Protein AF-0000000069705269 (afdb_homodimer)

Sequence (690 aa):
MTEKRKLTLKDIAKELNISVSTASRALKSHPDISEETIRMVKEFAEKHNYVPNALAVNFRKNKTYNIGLIVPELVHHFFSTVISGAINAAKKRRYNVLVSQSNDILEDEITACRTMLASSVDGLLISISNETLEGEHIKTLIEEGKPVIQFDKISDLIDTPKVIVDDFEGAYKAVSHLIDQGYKKIAHIRGRLEVKNANERARGYKKALEDRGLEFDPEWVKVCSLINEQEGYDFAKELLEGKNPPDAIFCITDLVALGVLKFLKEKAVPIPEEMGVLGFSNWKLAEIVHPGLSSVDQHGYFMGETAANMLISILENEKELVNETLEIKTDLIIRDSTLKNPSICMTEKRKLTLKDIAKELNISVSTASRALKSHPDISEETIRMVKEFAEKHNYVPNALAVNFRKNKTYNIGLIVPELVHHFFSTVISGAINAAKKRRYNVLVSQSNDILEDEITACRTMLASSVDGLLISISNETLEGEHIKTLIEEGKPVIQFDKISDLIDTPKVIVDDFEGAYKAVSHLIDQGYKKIAHIRGRLEVKNANERARGYKKALEDRGLEFDPEWVKVCSLINEQEGYDFAKELLEGKNPPDAIFCITDLVALGVLKFLKEKAVPIPEEMGVLGFSNWKLAEIVHPGLSSVDQHGYFMGETAANMLISILENEKELVNETLEIKTDLIIRDSTLKNPSIC

Organism: NCBI:txid1187080

InterPro domains:
  IPR000843 LacI-type HTH domain [PF00356] (8-53)
  IPR000843 LacI-type HTH domain [PS50932] (7-61)
  IPR000843 LacI-type HTH domain [SM00354] (6-76)
  IPR000843 LacI-type HTH domain [cd01392] (10-61)
  IPR001761 Periplasmic binding protein/LacI sugar binding domain [PF00532] (66-334)
  IPR010982 Lambda repressor-like, DNA-binding domain superfamily [G3DSA:1.10.260.40] (1-63)
  IPR010982 Lambda repressor-like, DNA-binding domain superfamily [SSF47413] (6-64)
  IPR028082 Periplasmic binding protein-like I [SSF53822] (67-340)

pLDDT: mean 89.46, std 13.82, range [25.3, 98.88]

Solvent-accessible surface area (backbone atoms only — not comparable to full-atom values): 35063 Å² total; per-residue (Å²): 131,80,80,76,73,79,81,41,65,63,51,50,8,60,74,70,72,47,51,52,68,55,43,55,38,19,68,65,60,37,84,86,47,54,68,67,54,23,50,52,48,43,52,49,26,56,76,65,65,40,61,71,49,45,81,66,62,41,61,83,52,81,62,60,47,29,32,30,36,38,31,36,46,69,80,35,72,56,46,28,34,17,50,50,19,23,47,54,43,27,47,76,70,68,29,43,57,41,35,35,55,21,70,41,32,44,71,41,37,45,51,45,48,52,49,38,58,64,34,46,38,52,28,37,39,34,28,56,31,76,63,53,58,71,47,64,64,57,52,50,41,44,73,71,68,25,55,55,37,32,27,73,42,70,47,90,70,45,93,42,23,32,41,34,60,40,35,31,59,42,26,21,53,52,44,39,48,43,42,70,40,65,43,67,38,68,22,35,40,36,45,44,87,83,36,67,61,39,44,32,26,50,49,14,38,51,46,34,32,55,75,68,72,39,75,83,54,77,85,41,54,42,71,37,85,80,73,34,35,65,58,20,24,52,48,44,50,53,41,62,70,42,95,75,46,53,31,24,38,42,26,63,27,39,54,21,31,48,14,31,50,52,45,34,55,75,68,65,54,52,65,20,80,59,32,27,41,31,25,23,53,52,47,74,62,31,70,52,34,86,60,23,40,14,18,29,32,59,49,36,34,56,49,19,24,51,49,36,47,54,52,49,31,39,75,67,67,72,38,75,90,55,75,44,74,47,69,41,74,51,44,80,44,85,36,45,14,46,49,53,40,66,82,74,106,131,79,81,76,72,78,80,41,65,61,51,49,8,59,75,69,71,47,51,53,68,54,44,54,36,19,66,66,60,36,84,87,44,55,66,66,54,23,50,53,47,42,51,51,25,56,76,66,65,40,60,71,51,47,78,68,64,35,62,75,60,78,55,61,47,28,32,30,35,36,33,37,47,69,79,35,72,57,46,29,34,19,50,49,19,23,44,53,44,27,46,77,70,67,29,44,57,41,35,34,55,21,71,41,31,46,70,40,37,47,50,44,49,52,49,38,58,64,36,47,38,54,28,38,40,34,29,56,29,77,64,52,56,72,47,64,66,57,49,50,42,44,72,73,67,24,55,54,37,33,29,72,42,71,48,89,70,47,93,43,23,32,41,34,61,39,35,31,59,43,26,23,51,52,45,39,48,44,44,71,38,65,44,66,38,68,22,35,40,36,45,43,87,85,36,66,62,38,44,32,26,50,49,14,39,51,48,34,31,55,76,68,71,40,74,83,54,76,84,40,54,42,73,36,85,81,71,34,35,66,56,19,25,53,48,43,50,52,41,62,70,42,97,73,47,53,31,24,39,42,26,62,26,39,52,21,32,48,15,30,50,52,47,34,55,75,68,66,53,51,65,19,79,60,32,26,42,31,26,24,53,52,47,74,61,30,71,52,32,88,59,22,39,13,20,29,32,59,49,35,33,57,50,18,24,50,50,37,46,55,52,49,31,39,75,66,66,73,38,74,87,54,75,46,75,47,70,41,74,54,44,80,44,84,35,45,15,46,48,53,42,66,82,74,105

Secondary structure (DSSP, 8-state):
--------HHHHHHHHTS-HHHHHHHHTT-TTS-HHHHHHHHHHHHHTT----HHHH-TTSS---EEEEEES-SS-HHHHHHHHHHHHHHHHTT-EEEEEE-TT-HHHHHHHHHHHHHTT-SEEEE---TT-SS-HHHHHHHHTT--EEEESS--TTS-S-EEEE-HHHHHHHHHHHHHHTT--SEEEEE--TT-HHHHHHHHHHHHHHHHTT----GGGEEE-SS-SHHHHHHHHHHHHTSSS--SEEEESSHHHHHHHHHHHHHTT--TTTT-EEE-SS--HHHHHSSSPPBEEE--HHHHHHHHHHHHHHHHTTSS-----EEEEPPEEE--GGG-SSGGG-/--------HHHHHHHHT--HHHHHHHHTT-TTS-HHHHHHHHHHHHHTT----HHHH-TTTS---EEEEEES-SS-HHHHHHHHHHHHHHHHTT-EEEEEE-TT-HHHHHHHHHHHHHTT-SEEEE---TT-SS-HHHHHHHHTT--EEEESS--TTS-S-EEEE-HHHHHHHHHHHHHHTT--SEEEEE--TT-HHHHHHHHHHHHHHHHTT----GGGEEE-SS-SHHHHHHHHHHHHTSSS--SEEEESSHHHHHHHHHHHHHTT--TTTT-EEE-SS--HHHHHSSS--BEEE--HHHHHHHHHHHHHHHHTTSS-----EEEEPPEEE--GGG-SSGGG-

Radius of gyration: 29.78 Å; Cα contacts (8 Å, |Δi|>4): 1418; chains: 2; bounding box: 70×86×64 Å

Nearest PDB structures (foldseek):
  2jcg-assembly1_A-2  TM=7.686E-01  e=6.867E-26  Priestia megaterium
  2nzu-assembly1_G-2  TM=9.357E-01  e=3.233E-22  Priestia megaterium
  3kjx-assembly2_C  TM=7.328E-01  e=6.789E-21  Ruegeria pomeroyi
  1drk-assembly1_A  TM=8.979E-01  e=3.412E-16  Escherichia coli
  1urp-assembly1_A  TM=7.727E-01  e=6.712E-16  Escherichia coli K-12

Foldseek 3Di:
DPPPPQQDLCNLCVVVVHDSVLLVCLCVVPVVHDPVSSCVSVVVCVVSVNDVCCCVVVLCHPAPLEEEEEEQDCPDQLVVLLVQLQQVLSVVVPHHYDYDHQVLPPVSVLVSLVVCVVVVGQAYEYQHHLPDEQPVSVVVCVVVVHAYEYEDFDYPNDQAAYEYAQLLVLLLVQLLLLVLLPWQFEAEAFEDPSTDSRVSSVNSNVVNCVVVVGDDDPLSYHYDDVLALCQLLVSLVVQCPDPDHGQEYEYHAVRSLNSNVVNCVVVVPDAPQRYAYAGECDGPVLCVDVQRHKYKHRSSSVSSNVRNVVSVCCSVVVDPRDSHYHYHYIDTGDTRRRNNDVVSD/DPPPPQQDLVNLCVVVVHDSVLLVCLCVVPVVHDPVSSCSSVVVCVVSVNDPCCVLVCLVPPAPLEEEEEEQDCPDQLVVLLVQLQQVLSVVVPHHYDYDHQVLPPVSVLVSLVVCVVVVGQAYEYQHHLPDEQPVSVVVCVVVVHAYEYEDFDYPNDQAAYEYAQLLVLLLVQLLLLVLLPWAFEAEAFEDPSTDSRVSSVNSNVVNCVVVVGDDDPLSYHYDDVLALCQLLVSLVVQCPDPDHGQEYEYHAVRSLNSNVVNCVVVVPDAPQRYAYAGECDGPVLCVDVQRHKYKHRSSSVSSNVRNVVSVCCSVVVDPGDSHYHYHYIDTDDTRRRNNDVVSD

Structure (mmCIF, N/CA/C/O backbone):
data_AF-0000000069705269-model_v1
#
loop_
_entity.id
_entity.type
_entity.pdbx_description
1 polymer 'LacI family transcriptional regulator'
#
loop_
_atom_site.group_PDB
_atom_site.id
_atom_site.type_symbol
_atom_site.label_atom_id
_atom_site.label_alt_id
_atom_site.label_comp_id
_atom_site.label_asym_id
_atom_site.label_entity_id
_atom_site.label_seq_id
_atom_site.pdbx_PDB_ins_code
_atom_site.Cartn_x
_atom_site.Cartn_y
_atom_site.Cartn_z
_atom_site.occupancy
_atom_site.B_iso_or_equiv
_atom_site.auth_seq_id
_atom_site.auth_comp_id
_atom_site.auth_asym_id
_atom_site.auth_atom_id
_atom_site.pdbx_PDB_model_num
ATOM 1 N N . MET A 1 1 ? -8.43 47.688 31.203 1 25.3 1 MET A N 1
ATOM 2 C CA . MET A 1 1 ? -8.711 47.938 29.797 1 25.3 1 MET A CA 1
ATOM 3 C C . MET A 1 1 ? -9.156 46.656 29.078 1 25.3 1 MET A C 1
ATOM 5 O O . MET A 1 1 ? -8.43 45.656 29.078 1 25.3 1 MET A O 1
ATOM 9 N N . THR A 1 2 ? -10.43 46.344 29.031 1 32.41 2 THR A N 1
ATOM 10 C CA . THR A 1 2 ? -11.141 45.156 28.547 1 32.41 2 THR A CA 1
ATOM 11 C C . THR A 1 2 ? -10.711 44.812 27.125 1 32.41 2 THR A C 1
ATOM 13 O O . THR A 1 2 ? -10.727 45.688 26.234 1 32.41 2 THR A O 1
ATOM 16 N N . GLU A 1 3 ? -9.773 44 26.922 1 37.41 3 GLU A N 1
ATOM 17 C CA . GLU A 1 3 ? -9.266 43.594 25.625 1 37.41 3 GLU A CA 1
ATOM 18 C C . GLU A 1 3 ? -10.391 43.5 24.594 1 37.41 3 GLU A C 1
ATOM 20 O O . GLU A 1 3 ? -11.375 42.781 24.797 1 37.41 3 GLU A O 1
ATOM 25 N N . LYS A 1 4 ? -10.719 44.5 23.828 1 46.34 4 LYS A N 1
ATOM 26 C CA . LYS A 1 4 ? -11.711 44.688 22.766 1 46.34 4 LYS A CA 1
ATOM 27 C C . LYS A 1 4 ? -11.703 43.531 21.781 1 46.34 4 LYS A C 1
ATOM 29 O O . LYS A 1 4 ? -10.711 43.281 21.094 1 46.34 4 LYS A O 1
ATOM 34 N N . ARG A 1 5 ? -12.32 42.469 22.016 1 51.66 5 ARG A N 1
ATOM 35 C CA . ARG A 1 5 ? -12.516 41.312 21.141 1 51.66 5 ARG A CA 1
ATOM 36 C C . ARG A 1 5 ? -12.867 41.719 19.719 1 51.66 5 ARG A C 1
ATOM 38 O O . ARG A 1 5 ? -13.727 42.594 19.531 1 51.66 5 ARG A O 1
ATOM 45 N N . LYS A 1 6 ? -11.984 41.531 18.75 1 57.53 6 LYS A N 1
ATOM 46 C CA . LYS A 1 6 ? -12.234 41.875 17.344 1 57.53 6 LYS A CA 1
ATOM 47 C C . LYS A 1 6 ? -13.578 41.312 16.875 1 57.53 6 LYS A C 1
ATOM 49 O O . LYS A 1 6 ? -13.922 40.188 17.188 1 57.53 6 LYS A O 1
ATOM 54 N N . LEU A 1 7 ? -14.414 42.156 16.328 1 69.56 7 LEU A N 1
ATOM 55 C CA . LEU A 1 7 ? -15.727 41.844 15.781 1 69.56 7 LEU A CA 1
ATOM 56 C C . LEU A 1 7 ? -15.641 40.75 14.719 1 69.56 7 LEU A C 1
ATOM 58 O O . LEU A 1 7 ? -14.789 40.812 13.82 1 69.56 7 LEU A O 1
ATOM 62 N N . THR A 1 8 ? -16.219 39.531 14.922 1 72.06 8 THR A N 1
ATOM 63 C CA . THR A 1 8 ? -16.234 38.406 13.984 1 72.06 8 THR A CA 1
ATOM 64 C C . THR A 1 8 ? -17.531 38.375 13.195 1 72.06 8 THR A C 1
ATOM 66 O O . THR A 1 8 ? -18.484 39.094 13.508 1 72.06 8 THR A O 1
ATOM 69 N N . LEU A 1 9 ? -17.375 37.469 12.188 1 75.81 9 LEU A N 1
ATOM 70 C CA . LEU A 1 9 ? -18.594 37.281 11.406 1 75.81 9 LEU A CA 1
ATOM 71 C C . LEU A 1 9 ? -19.719 36.75 12.289 1 75.81 9 LEU A C 1
ATOM 73 O O . LEU A 1 9 ? -20.875 37.125 12.109 1 75.81 9 LEU A O 1
ATOM 77 N N . LYS A 1 10 ? -19.328 35.938 13.219 1 79.62 10 LYS A N 1
ATOM 78 C CA . LYS A 1 10 ? -20.312 35.406 14.164 1 79.62 10 LYS A CA 1
ATOM 79 C C . LYS A 1 10 ? -20.891 36.531 15.039 1 79.62 10 LYS A C 1
ATOM 81 O O . LYS A 1 10 ? -22.078 36.531 15.336 1 79.62 10 LYS A O 1
ATOM 86 N N . ASP A 1 11 ? -20.062 37.469 15.375 1 80.25 11 ASP A N 1
ATOM 87 C CA . ASP A 1 11 ? -20.5 38.594 16.188 1 80.25 11 ASP A CA 1
ATOM 88 C C . ASP A 1 11 ? -21.5 39.469 15.406 1 80.25 11 ASP A C 1
ATOM 90 O O . ASP A 1 11 ? -22.5 39.906 15.961 1 80.25 11 ASP A O 1
ATOM 94 N N . ILE A 1 12 ? -21.172 39.625 14.156 1 82.12 12 ILE A N 1
ATOM 95 C CA . ILE A 1 12 ? -22.016 40.406 13.266 1 82.12 12 ILE A CA 1
ATOM 96 C C . ILE A 1 12 ? -23.375 39.75 13.109 1 82.12 12 ILE A C 1
ATOM 98 O O . ILE A 1 12 ? -24.406 40.406 13.227 1 82.12 12 ILE A O 1
ATOM 102 N N . ALA A 1 13 ? -23.312 38.469 12.914 1 83.5 13 ALA A N 1
ATOM 103 C CA . ALA A 1 13 ? -24.531 37.719 12.742 1 83.5 13 ALA A CA 1
ATOM 104 C C . ALA A 1 13 ? -25.406 37.781 13.984 1 83.5 13 ALA A C 1
ATOM 106 O O . ALA A 1 13 ? -26.625 38 13.891 1 83.5 13 ALA A O 1
ATOM 107 N N . LYS A 1 14 ? -24.797 37.625 14.992 1 86.06 14 LYS A N 1
ATOM 108 C CA . LYS A 1 14 ? -25.516 37.688 16.266 1 86.06 14 LYS A CA 1
ATOM 109 C C . LYS A 1 14 ? -26.125 39.062 16.5 1 86.06 14 LYS A C 1
ATOM 111 O O . LYS A 1 14 ? -27.281 39.156 16.906 1 86.06 14 LYS A O 1
ATOM 116 N N . GLU A 1 15 ? -25.375 40.094 16.25 1 84 15 GLU A N 1
ATOM 117 C CA . GLU A 1 15 ? -25.797 41.469 16.531 1 84 15 GLU A CA 1
ATOM 118 C C . GLU A 1 15 ? -26.938 41.875 15.609 1 84 15 GLU A C 1
ATOM 120 O O . GLU A 1 15 ? -27.844 42.625 16.016 1 84 15 GLU A O 1
ATOM 125 N N . LEU A 1 16 ? -26.922 41.344 14.398 1 86.12 16 LEU A N 1
ATOM 126 C CA . LEU A 1 16 ? -27.922 41.75 13.406 1 86.12 16 LEU A CA 1
ATOM 127 C C . LEU A 1 16 ? -29.047 40.719 13.336 1 86.12 16 LEU A C 1
ATOM 129 O O . LEU A 1 16 ? -29.984 40.875 12.555 1 86.12 16 LEU A O 1
ATOM 133 N N . ASN A 1 17 ? -28.938 39.625 14.164 1 86.88 17 ASN A N 1
ATOM 134 C CA . ASN A 1 17 ? -29.953 38.562 14.242 1 86.88 17 ASN A CA 1
ATOM 135 C C . ASN A 1 17 ? -30.172 37.906 12.891 1 86.88 17 ASN A C 1
ATOM 137 O O . ASN A 1 17 ? -31.312 37.781 12.438 1 86.88 17 ASN A O 1
ATOM 141 N N . ILE A 1 18 ? -29.141 37.656 12.258 1 85.56 18 ILE A N 1
ATOM 142 C CA . ILE A 1 18 ? -29.141 36.875 11.023 1 85.56 18 ILE A CA 1
ATOM 143 C C . ILE A 1 18 ? -28.172 35.688 11.156 1 85.56 18 ILE A C 1
ATOM 145 O O . ILE A 1 18 ? -27.375 35.656 12.102 1 85.56 18 ILE A O 1
ATOM 149 N N . SER A 1 19 ? -28.312 34.719 10.289 1 80.75 19 SER A N 1
ATOM 150 C CA . SER A 1 19 ? -27.391 33.594 10.328 1 80.75 19 SER A CA 1
ATOM 151 C C . SER A 1 19 ? -25.984 34.031 9.906 1 80.75 19 SER A C 1
ATOM 153 O O . SER A 1 19 ? -25.828 35 9.188 1 80.75 19 SER A O 1
ATOM 155 N N . VAL A 1 20 ? -25 33.219 10.273 1 80.5 20 VAL A N 1
ATOM 156 C CA . VAL A 1 20 ? -23.609 33.5 9.906 1 80.5 20 VAL A CA 1
ATOM 157 C C . VAL A 1 20 ? -23.453 33.406 8.391 1 80.5 20 VAL A C 1
ATOM 159 O O . VAL A 1 20 ? -22.766 34.219 7.777 1 80.5 20 VAL A O 1
ATOM 162 N N . SER A 1 21 ? -24.188 32.469 7.801 1 79.69 21 SER A N 1
ATOM 163 C CA . SER A 1 21 ? -24.172 32.312 6.348 1 79.69 21 SER A CA 1
ATOM 164 C C . SER A 1 21 ? -24.75 33.562 5.664 1 79.69 21 SER A C 1
ATOM 166 O O . SER A 1 21 ? -24.203 34.031 4.672 1 79.69 21 SER A O 1
ATOM 168 N N . THR A 1 22 ? -25.75 34.031 6.168 1 82.69 22 THR A N 1
ATOM 169 C CA . THR A 1 22 ? -26.406 35.219 5.602 1 82.69 22 THR A CA 1
ATOM 170 C C . THR A 1 22 ? -25.531 36.438 5.746 1 82.69 22 THR A C 1
ATOM 172 O O . THR A 1 22 ? -25.406 37.25 4.816 1 82.69 22 THR A O 1
ATOM 175 N N . ALA A 1 23 ? -24.875 36.625 6.895 1 81.81 23 ALA A N 1
ATOM 176 C CA . ALA A 1 23 ? -23.953 37.719 7.129 1 81.81 23 ALA A CA 1
ATOM 177 C C . ALA A 1 23 ? -22.797 37.688 6.148 1 81.81 23 ALA A C 1
ATOM 179 O O . ALA A 1 23 ? -22.422 38.719 5.582 1 81.81 23 ALA A O 1
ATOM 180 N N . SER A 1 24 ? -22.328 36.531 5.965 1 78.5 24 SER A N 1
ATOM 181 C CA . SER A 1 24 ? -21.203 36.344 5.055 1 78.5 24 SER A CA 1
ATOM 182 C C . SER A 1 24 ? -21.594 36.688 3.619 1 78.5 24 SER A C 1
ATOM 184 O O . SER A 1 24 ? -20.875 37.438 2.932 1 78.5 24 SER A O 1
ATOM 186 N N . ARG A 1 25 ? -22.672 36.188 3.27 1 80.56 25 ARG A N 1
ATOM 187 C CA . ARG A 1 25 ? -23.188 36.406 1.921 1 80.56 25 ARG A CA 1
ATOM 188 C C . ARG A 1 25 ? -23.547 37.875 1.714 1 80.56 25 ARG A C 1
ATOM 190 O O . ARG A 1 25 ? -23.344 38.438 0.625 1 80.56 25 ARG A O 1
ATOM 197 N N . ALA A 1 26 ? -23.984 38.469 2.676 1 82.94 26 ALA A N 1
ATOM 198 C CA . ALA A 1 26 ? -24.375 39.875 2.609 1 82.94 26 ALA A CA 1
ATOM 199 C C . ALA A 1 26 ? -23.141 40.781 2.439 1 82.94 26 ALA A C 1
ATOM 201 O O . ALA A 1 26 ? -23.172 41.719 1.65 1 82.94 26 ALA A O 1
ATOM 202 N N . LEU A 1 27 ? -22.094 40.406 3.094 1 79 27 LEU A N 1
ATOM 203 C CA . LEU A 1 27 ? -20.875 41.188 2.992 1 79 27 LEU A CA 1
ATOM 204 C C . LEU A 1 27 ? -20.297 41.125 1.579 1 79 27 LEU A C 1
ATOM 206 O O . LEU A 1 27 ? -19.656 42.062 1.121 1 79 27 LEU A O 1
ATOM 210 N N . LYS A 1 28 ? -20.688 39.969 0.88 1 75 28 LYS A N 1
ATOM 211 C CA . LYS A 1 28 ? -20.219 39.75 -0.485 1 75 28 LYS A CA 1
ATOM 212 C C . LYS A 1 28 ? -21.25 40.219 -1.506 1 75 28 LYS A C 1
ATOM 214 O O . LYS A 1 28 ? -21.125 39.938 -2.699 1 75 28 LYS A O 1
ATOM 219 N N . SER A 1 29 ? -22.188 40.719 -1.049 1 80.12 29 SER A N 1
ATOM 220 C CA . SER A 1 29 ? -23.266 41.25 -1.872 1 80.12 29 SER A CA 1
ATOM 221 C C . SER A 1 29 ? -23.891 40.156 -2.723 1 80.12 29 SER A C 1
ATOM 223 O O . SER A 1 29 ? -24.125 40.344 -3.92 1 80.12 29 SER A O 1
ATOM 225 N N . HIS A 1 30 ? -24.062 39 -2.197 1 80.62 30 HIS A N 1
ATOM 226 C CA . HIS A 1 30 ? -24.656 37.844 -2.904 1 80.62 30 HIS A CA 1
ATOM 227 C C . HIS A 1 30 ? -26.062 38.188 -3.391 1 80.62 30 HIS A C 1
ATOM 229 O O . HIS A 1 30 ? -26.859 38.75 -2.645 1 80.62 30 HIS A O 1
ATOM 235 N N . PRO A 1 31 ? -26.297 37.75 -4.504 1 80.75 31 PRO A N 1
ATOM 236 C CA . PRO A 1 31 ? -27.562 38.156 -5.125 1 80.75 31 PRO A CA 1
ATOM 237 C C . PRO A 1 31 ? -28.781 37.594 -4.402 1 80.75 31 PRO A C 1
ATOM 239 O O . PRO A 1 31 ? -29.875 38.156 -4.5 1 80.75 31 PRO A O 1
ATOM 242 N N . ASP A 1 32 ? -28.594 36.688 -3.699 1 81.12 32 ASP A N 1
ATOM 243 C CA . ASP A 1 32 ? -29.734 36.031 -3.059 1 81.12 32 ASP A CA 1
ATOM 244 C C . ASP A 1 32 ? -30.094 36.719 -1.751 1 81.12 32 ASP A C 1
ATOM 246 O O . ASP A 1 32 ? -31.078 36.375 -1.105 1 81.12 32 ASP A O 1
ATOM 250 N N . ILE A 1 33 ? -29.344 37.562 -1.443 1 82.06 33 ILE A N 1
ATOM 251 C CA . ILE A 1 33 ? -29.594 38.281 -0.205 1 82.06 33 ILE A CA 1
ATOM 252 C C . ILE A 1 33 ? -30.266 39.625 -0.518 1 82.06 33 ILE A C 1
ATOM 254 O O . ILE A 1 33 ? -29.891 40.312 -1.478 1 82.06 33 ILE A O 1
ATOM 258 N N . SER A 1 34 ? -31.297 39.969 0.229 1 85.38 34 SER A N 1
ATOM 259 C CA . SER A 1 34 ? -32.031 41.188 -0.013 1 85.38 34 SER A CA 1
ATOM 260 C C . SER A 1 34 ? -31.125 42.438 0.083 1 85.38 34 SER A C 1
ATOM 262 O O . SER A 1 34 ? -30.172 42.438 0.857 1 85.38 34 SER A O 1
ATOM 264 N N . GLU A 1 35 ? -31.422 43.344 -0.649 1 82.75 35 GLU A N 1
ATOM 265 C CA . GLU A 1 35 ? -30.656 44.562 -0.656 1 82.75 35 GLU A CA 1
ATOM 266 C C . GLU A 1 35 ? -30.641 45.219 0.727 1 82.75 35 GLU A C 1
ATOM 268 O O . GLU A 1 35 ? -29.625 45.781 1.133 1 82.75 35 GLU A O 1
ATOM 273 N N . GLU A 1 36 ? -31.672 45.094 1.367 1 85.5 36 GLU A N 1
ATOM 274 C CA . GLU A 1 36 ? -31.797 45.656 2.711 1 85.5 36 GLU A CA 1
ATOM 275 C C . GLU A 1 36 ? -30.828 45 3.676 1 85.5 36 GLU A C 1
ATOM 277 O O . GLU A 1 36 ? -30.156 45.656 4.461 1 85.5 36 GLU A O 1
ATOM 282 N N . THR A 1 37 ? -30.703 43.719 3.541 1 86.44 37 THR A N 1
ATOM 283 C CA . THR A 1 37 ? -29.812 42.969 4.41 1 86.44 37 THR A CA 1
ATOM 284 C C . THR A 1 37 ? -28.359 43.25 4.086 1 86.44 37 THR A C 1
ATOM 286 O O . THR A 1 37 ? -27.531 43.406 4.988 1 86.44 37 THR A O 1
ATOM 289 N N . ILE A 1 38 ? -28.047 43.312 2.891 1 88.88 38 ILE A N 1
ATOM 290 C CA . ILE A 1 38 ? -26.703 43.656 2.443 1 88.88 38 ILE A CA 1
ATOM 291 C C . ILE A 1 38 ? -26.297 45 3.02 1 88.88 38 ILE A C 1
ATOM 293 O O . ILE A 1 38 ? -25.219 45.156 3.584 1 88.88 38 ILE A O 1
ATOM 297 N N . ARG A 1 39 ? -27.172 45.969 2.828 1 84.81 39 ARG A N 1
ATOM 298 C CA . ARG A 1 39 ? -26.922 47.312 3.326 1 84.81 39 ARG A CA 1
ATOM 299 C C . ARG A 1 39 ? -26.719 47.312 4.836 1 84.81 39 ARG A C 1
ATOM 301 O O . ARG A 1 39 ? -25.781 47.906 5.344 1 84.81 39 ARG A O 1
ATOM 308 N N . MET A 1 40 ? -27.547 46.594 5.555 1 86.44 40 MET A N 1
ATOM 309 C CA . MET A 1 40 ? -27.516 46.531 7.012 1 86.44 40 MET A CA 1
ATOM 310 C C . MET A 1 40 ? -26.188 45.938 7.5 1 86.44 40 MET A C 1
ATOM 312 O O . MET A 1 40 ? -25.578 46.469 8.438 1 86.44 40 MET A O 1
ATOM 316 N N . VAL A 1 41 ? -25.812 44.875 6.855 1 87.44 41 VAL A N 1
ATOM 317 C CA . VAL A 1 41 ? -24.594 44.188 7.273 1 87.44 41 VAL A CA 1
ATOM 318 C C . VAL A 1 41 ? -23.375 45.031 6.949 1 87.44 41 VAL A C 1
ATOM 320 O O . VAL A 1 41 ? -22.469 45.188 7.773 1 87.44 41 VAL A O 1
ATOM 323 N N . LYS A 1 42 ? -23.281 45.562 5.801 1 81.81 42 LYS A N 1
ATOM 324 C CA . LYS A 1 42 ? -22.141 46.375 5.383 1 81.81 42 LYS A CA 1
ATOM 325 C C . LYS A 1 42 ? -22.031 47.625 6.242 1 81.81 42 LYS A C 1
ATOM 327 O O . LYS A 1 42 ? -20.938 48.031 6.621 1 81.81 42 LYS A O 1
ATOM 332 N N . GLU A 1 43 ? -23.156 48.344 6.469 1 81.81 43 GLU A N 1
ATOM 333 C CA . GLU A 1 43 ? -23.172 49.531 7.324 1 81.81 43 GLU A CA 1
ATOM 334 C C . GLU A 1 43 ? -22.672 49.188 8.727 1 81.81 43 GLU A C 1
ATOM 336 O O . GLU A 1 43 ? -21.906 49.969 9.305 1 81.81 43 GLU A O 1
ATOM 341 N N . PHE A 1 44 ? -23.141 48.031 9.258 1 82.25 44 PHE A N 1
ATOM 342 C CA . PHE A 1 44 ? -22.672 47.594 10.57 1 82.25 44 PHE A CA 1
ATOM 343 C C . PHE A 1 44 ? -21.172 47.344 10.562 1 82.25 44 PHE A C 1
ATOM 345 O O . PHE A 1 44 ? -20.469 47.75 11.484 1 82.25 44 PHE A O 1
ATOM 352 N N . ALA A 1 45 ? -20.781 46.688 9.562 1 78.62 45 ALA A N 1
ATOM 353 C CA . ALA A 1 45 ? -19.359 46.406 9.406 1 78.62 45 ALA A CA 1
ATOM 354 C C . ALA A 1 45 ? -18.531 47.688 9.336 1 78.62 45 ALA A C 1
ATOM 356 O O . ALA A 1 45 ? -17.484 47.812 9.969 1 78.62 45 ALA A O 1
ATOM 357 N N . GLU A 1 46 ? -18.953 48.531 8.539 1 74.81 46 GLU A N 1
ATOM 358 C CA . GLU A 1 46 ? -18.297 49.812 8.391 1 74.81 46 GLU A CA 1
ATOM 359 C C . GLU A 1 46 ? -18.281 50.594 9.703 1 74.81 46 GLU A C 1
ATOM 361 O O . GLU A 1 46 ? -17.266 51.188 10.078 1 74.81 46 GLU A O 1
ATOM 366 N N . LYS A 1 47 ? -19.359 50.688 10.367 1 77.81 47 LYS A N 1
ATOM 367 C CA . LYS A 1 47 ? -19.531 51.406 11.625 1 77.81 47 LYS A CA 1
ATOM 368 C C . LYS A 1 47 ? -18.594 50.875 12.703 1 77.81 47 LYS A C 1
ATOM 370 O O . LYS A 1 47 ? -18.094 51.625 13.539 1 77.81 47 LYS A O 1
ATOM 375 N N . HIS A 1 48 ? -18.453 49.594 12.625 1 76.31 48 HIS A N 1
ATOM 376 C CA . HIS A 1 48 ? -17.641 48.938 13.664 1 76.31 48 HIS A CA 1
ATOM 377 C C . HIS A 1 48 ? -16.25 48.594 13.141 1 76.31 48 HIS A C 1
ATOM 379 O O . HIS A 1 48 ? -15.539 47.812 13.773 1 76.31 48 HIS A O 1
ATOM 385 N N . ASN A 1 49 ? -16.031 49.219 11.945 1 64.25 49 ASN A N 1
ATOM 386 C CA . ASN A 1 49 ? -14.734 49 11.289 1 64.25 49 ASN A CA 1
ATOM 387 C C . ASN A 1 49 ? -14.422 47.5 11.141 1 64.25 49 ASN A C 1
ATOM 389 O O . ASN A 1 49 ? -13.305 47.094 11.422 1 64.25 49 ASN A O 1
ATOM 393 N N . TYR A 1 50 ? -15.508 46.938 10.961 1 62.25 50 TYR A N 1
ATOM 394 C CA . TYR A 1 50 ? -15.312 45.531 10.625 1 62.25 50 TYR A CA 1
ATOM 395 C C . TYR A 1 50 ? -14.766 45.375 9.211 1 62.25 50 TYR A C 1
ATOM 397 O O . TYR A 1 50 ? -15.32 45.938 8.266 1 62.25 50 TYR A O 1
ATOM 405 N N . VAL A 1 51 ? -13.672 45.125 9 1 49.34 51 VAL A N 1
ATOM 406 C CA . VAL A 1 51 ? -13.117 44.75 7.715 1 49.34 51 VAL A CA 1
ATOM 407 C C . VAL A 1 51 ? -13.336 43.25 7.504 1 49.34 51 VAL A C 1
ATOM 409 O O . VAL A 1 51 ? -12.914 42.438 8.32 1 49.34 51 VAL A O 1
ATOM 412 N N . PRO A 1 52 ? -14.383 43.062 6.629 1 44.5 52 PRO A N 1
ATOM 413 C CA . PRO A 1 52 ? -14.398 41.625 6.371 1 44.5 52 PRO A CA 1
ATOM 414 C C . PRO A 1 52 ? -12.992 41.031 6.23 1 44.5 52 PRO A C 1
ATOM 416 O O . PRO A 1 52 ? -12.094 41.688 5.719 1 44.5 52 PRO A O 1
ATOM 419 N N . ASN A 1 53 ? -12.578 40.5 7.242 1 36.53 53 ASN A N 1
ATOM 420 C CA . ASN A 1 53 ? -11.281 39.906 6.941 1 36.53 53 ASN A CA 1
ATOM 421 C C . ASN A 1 53 ? -11.203 39.469 5.488 1 36.53 53 ASN A C 1
ATOM 423 O O . ASN A 1 53 ? -11.836 38.469 5.105 1 36.53 53 ASN A O 1
ATOM 427 N N . ALA A 1 54 ? -11.453 40.312 4.598 1 35.72 54 ALA A N 1
ATOM 428 C CA . ALA A 1 54 ? -11.141 39.969 3.209 1 35.72 54 ALA A CA 1
ATOM 429 C C . ALA A 1 54 ? -10.031 38.938 3.125 1 35.72 54 ALA A C 1
ATOM 431 O O . ALA A 1 54 ? -10.031 38.094 2.223 1 35.72 54 ALA A O 1
ATOM 432 N N . LEU A 1 55 ? -8.93 39.125 3.824 1 32.59 55 LEU A N 1
ATOM 433 C CA . LEU A 1 55 ? -7.918 38.062 3.971 1 32.59 55 LEU A CA 1
ATOM 434 C C . LEU A 1 55 ? -8.516 36.812 4.594 1 32.59 55 LEU A C 1
ATOM 436 O O . LEU A 1 55 ? -7.938 35.75 4.496 1 32.59 55 LEU A O 1
ATOM 440 N N . ALA A 1 56 ? -9.648 36.75 5.406 1 32.81 56 ALA A N 1
ATOM 441 C CA . ALA A 1 56 ? -10.5 35.656 5.844 1 32.81 56 ALA A CA 1
ATOM 442 C C . ALA A 1 56 ? -11.461 35.219 4.742 1 32.81 56 ALA A C 1
ATOM 444 O O . ALA A 1 56 ? -11.781 34.062 4.602 1 32.81 56 ALA A O 1
ATOM 445 N N . VAL A 1 57 ? -12.258 36 4.031 1 32.88 57 VAL A N 1
ATOM 446 C CA . VAL A 1 57 ? -13.07 35.688 2.861 1 32.88 57 VAL A CA 1
ATOM 447 C C . VAL A 1 57 ? -12.172 35.438 1.655 1 32.88 57 VAL A C 1
ATOM 449 O O . VAL A 1 57 ? -12.633 34.969 0.612 1 32.88 57 VAL A O 1
ATOM 452 N N . ASN A 1 58 ? -11.391 36.469 1.284 1 32.81 58 ASN A N 1
ATOM 453 C CA . ASN A 1 58 ? -10.508 36 0.209 1 32.81 58 ASN A CA 1
ATOM 454 C C . ASN A 1 58 ? -10.023 34.594 0.442 1 32.81 58 ASN A C 1
ATOM 456 O O . ASN A 1 58 ? -8.969 34.375 1.05 1 32.81 58 ASN A O 1
ATOM 460 N N . PHE A 1 59 ? -10.805 33.812 0.776 1 33.84 59 PHE A N 1
ATOM 461 C CA . PHE A 1 59 ? -10.844 32.344 0.657 1 33.84 59 PHE A CA 1
ATOM 462 C C . PHE A 1 59 ? -9.914 31.875 -0.453 1 33.84 59 PHE A C 1
ATOM 464 O O . PHE A 1 59 ? -9.828 30.672 -0.716 1 33.84 59 PHE A O 1
ATOM 471 N N . ARG A 1 60 ? -9.875 32.625 -1.354 1 38.84 60 ARG A N 1
ATOM 472 C CA . ARG A 1 60 ? -8.867 32.375 -2.383 1 38.84 60 ARG A CA 1
ATOM 473 C C . ARG A 1 60 ? -7.484 32.188 -1.764 1 38.84 60 ARG A C 1
ATOM 475 O O . ARG A 1 60 ? -6.484 32.125 -2.479 1 38.84 60 ARG A O 1
ATOM 482 N N . LYS A 1 61 ? -7.152 32.688 -0.635 1 46.53 61 LYS A N 1
ATOM 483 C CA . LYS A 1 61 ? -6.098 32.812 0.366 1 46.53 61 LYS A CA 1
ATOM 484 C C . LYS A 1 61 ? -5.422 31.469 0.628 1 46.53 61 LYS A C 1
ATOM 486 O O . LYS A 1 61 ? -4.27 31.266 0.243 1 46.53 61 LYS A O 1
ATOM 491 N N . ASN A 1 62 ? -5.762 30.969 2.152 1 58.53 62 ASN A N 1
ATOM 492 C CA . ASN A 1 62 ? -4.867 30.047 2.834 1 58.53 62 ASN A CA 1
ATOM 493 C C . ASN A 1 62 ? -4.922 28.656 2.207 1 58.53 62 ASN A C 1
ATOM 495 O O . ASN A 1 62 ? -4.922 27.641 2.916 1 58.53 62 ASN A O 1
ATOM 499 N N . LYS A 1 63 ? -5.34 28.906 1.111 1 81.12 63 LYS A N 1
ATOM 500 C CA . LYS A 1 63 ? -5.25 27.625 0.418 1 81.12 63 LYS A CA 1
ATOM 501 C C . LYS A 1 63 ? -3.842 27.031 0.518 1 81.12 63 LYS A C 1
ATOM 503 O O . LYS A 1 63 ? -2.859 27.719 0.224 1 81.12 63 LYS A O 1
ATOM 508 N N . THR A 1 64 ? -3.9 25.969 1.031 1 87.69 64 THR A N 1
ATOM 509 C CA . THR A 1 64 ? -2.613 25.312 1.204 1 87.69 64 THR A CA 1
ATOM 510 C C . THR A 1 64 ? -2.332 24.359 0.04 1 87.69 64 THR A C 1
ATOM 512 O O . THR A 1 64 ? -1.194 23.922 -0.149 1 87.69 64 THR A O 1
ATOM 515 N N . TYR A 1 65 ? -3.414 24.047 -0.76 1 93 65 TYR A N 1
ATOM 516 C CA . TYR A 1 65 ? -3.357 23.078 -1.854 1 93 65 TYR A CA 1
ATOM 517 C C . TYR A 1 65 ? -3 21.688 -1.339 1 93 65 TYR A C 1
ATOM 519 O O . TYR A 1 65 ? -2.375 20.906 -2.049 1 93 65 TYR A O 1
ATOM 527 N N . ASN A 1 66 ? -3.43 21.453 -0.07 1 93.44 66 ASN A N 1
ATOM 528 C CA . ASN A 1 66 ? -3.338 20.141 0.544 1 93.44 66 ASN A CA 1
ATOM 529 C C . ASN A 1 66 ? -4.719 19.531 0.79 1 93.44 66 ASN A C 1
ATOM 531 O O . ASN A 1 66 ? -5.605 20.203 1.321 1 93.44 66 ASN A O 1
ATOM 535 N N . ILE A 1 67 ? -4.863 18.359 0.367 1 96.62 67 ILE A N 1
ATOM 536 C CA . ILE A 1 67 ? -6.078 17.656 0.782 1 96.62 67 ILE A CA 1
ATOM 537 C C . ILE A 1 67 ? -5.719 16.469 1.67 1 96.62 67 ILE A C 1
ATOM 539 O O . ILE A 1 67 ? -4.664 15.852 1.493 1 96.62 67 ILE A O 1
ATOM 543 N N . GLY A 1 68 ? -6.586 16.219 2.662 1 97.44 68 GLY A N 1
ATOM 544 C CA . GLY A 1 68 ? -6.418 15.07 3.537 1 97.44 68 GLY A CA 1
ATOM 545 C C . GLY A 1 68 ? -7.133 13.828 3.037 1 97.44 68 GLY A C 1
ATOM 546 O O . GLY A 1 68 ? -8.195 13.922 2.416 1 97.44 68 GLY A O 1
ATOM 547 N N . LEU A 1 69 ? -6.547 12.734 3.299 1 98.38 69 LEU A N 1
ATOM 548 C CA . LEU A 1 69 ? -7.125 11.43 2.982 1 98.38 69 LEU A CA 1
ATOM 549 C C . LEU A 1 69 ? -6.961 10.461 4.148 1 98.38 69 LEU A C 1
ATOM 551 O O . LEU A 1 69 ? -5.836 10.148 4.547 1 98.38 69 LEU A O 1
ATOM 555 N N . ILE A 1 70 ? -8.094 10 4.684 1 98.12 70 ILE A N 1
ATOM 556 C CA . ILE A 1 70 ? -8.062 9.07 5.809 1 98.12 70 ILE A CA 1
ATOM 557 C C . ILE A 1 70 ? -8.672 7.734 5.383 1 98.12 70 ILE A C 1
ATOM 559 O O . ILE A 1 70 ? -9.789 7.684 4.879 1 98.12 70 ILE A O 1
ATOM 563 N N . VAL A 1 71 ? -7.875 6.707 5.586 1 97 71 VAL A N 1
ATOM 564 C CA . VAL A 1 71 ? -8.328 5.359 5.266 1 97 71 VAL A CA 1
ATOM 565 C C . VAL A 1 71 ? -8.148 4.453 6.48 1 97 71 VAL A C 1
ATOM 567 O O . VAL A 1 71 ? -7.332 4.734 7.359 1 97 71 VAL A O 1
ATOM 570 N N . PRO A 1 72 ? -8.93 3.357 6.5 1 93.56 72 PRO A N 1
ATOM 571 C CA . PRO A 1 72 ? -8.773 2.416 7.609 1 93.56 72 PRO A CA 1
ATOM 572 C C . PRO A 1 72 ? -7.383 1.785 7.648 1 93.56 72 PRO A C 1
ATOM 574 O O . PRO A 1 72 ? -6.793 1.652 8.727 1 93.56 72 PRO A O 1
ATOM 577 N N . GLU A 1 73 ? -6.93 1.393 6.484 1 90.12 73 GLU A N 1
ATOM 578 C CA . GLU A 1 73 ? -5.637 0.725 6.371 1 90.12 73 GLU A CA 1
ATOM 579 C C . GLU A 1 73 ? -4.875 1.2 5.137 1 90.12 73 GLU A C 1
ATOM 581 O O . GLU A 1 73 ? -5.363 1.065 4.012 1 90.12 73 GLU A O 1
ATOM 586 N N . LEU A 1 74 ? -3.648 1.658 5.418 1 89.69 74 LEU A N 1
ATOM 587 C CA . LEU A 1 74 ? -2.842 2.148 4.305 1 89.69 74 LEU A CA 1
ATOM 588 C C . LEU A 1 74 ? -2.322 0.992 3.457 1 89.69 74 LEU A C 1
ATOM 590 O O . LEU A 1 74 ? -2.266 1.092 2.229 1 89.69 74 LEU A O 1
ATOM 594 N N . VAL A 1 75 ? -1.893 -0.029 4.23 1 82.5 75 VAL A N 1
ATOM 595 C CA . VAL A 1 75 ? -1.339 -1.188 3.537 1 82.5 75 VAL A CA 1
ATOM 596 C C . VAL A 1 75 ? -2.436 -2.227 3.309 1 82.5 75 VAL A C 1
ATOM 598 O O . VAL A 1 75 ? -2.523 -3.215 4.039 1 82.5 75 VAL A O 1
ATOM 601 N N . HIS A 1 76 ? -3.24 -2.008 2.404 1 83.81 76 HIS A N 1
ATOM 602 C CA . HIS A 1 76 ? -4.375 -2.773 1.901 1 83.81 76 HIS A CA 1
ATOM 603 C C . HIS A 1 76 ? -4.566 -2.555 0.404 1 83.81 76 HIS A C 1
ATOM 605 O O . HIS A 1 76 ? -4.559 -1.416 -0.068 1 83.81 76 HIS A O 1
ATOM 611 N N . HIS A 1 77 ? -4.672 -3.631 -0.312 1 82.81 77 HIS A N 1
ATOM 612 C CA . HIS A 1 77 ? -4.652 -3.514 -1.766 1 82.81 77 HIS A CA 1
ATOM 613 C C . HIS A 1 77 ? -5.723 -2.543 -2.254 1 82.81 77 HIS A C 1
ATOM 615 O O . HIS A 1 77 ? -5.438 -1.648 -3.053 1 82.81 77 HIS A O 1
ATOM 621 N N . PHE A 1 78 ? -6.938 -2.744 -1.847 1 87.88 78 PHE A N 1
ATOM 622 C CA . PHE A 1 78 ? -8.023 -1.89 -2.32 1 87.88 78 PHE A CA 1
ATOM 623 C C . PHE A 1 78 ? -7.727 -0.425 -2.021 1 87.88 78 PHE A C 1
ATOM 625 O O . PHE A 1 78 ? -7.77 0.419 -2.92 1 87.88 78 PHE A O 1
ATOM 632 N N . PHE A 1 79 ? -7.332 -0.11 -0.835 1 92.88 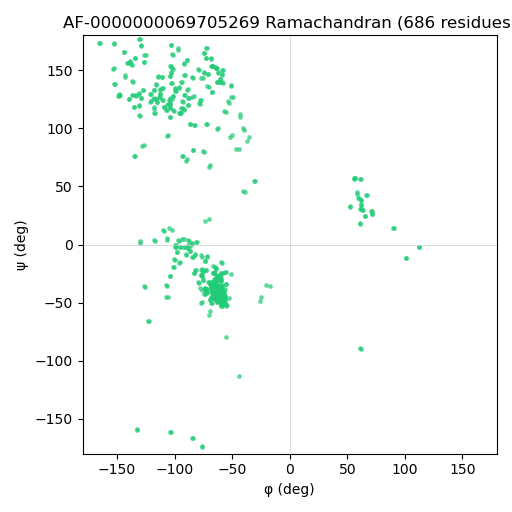79 PHE A N 1
ATOM 633 C CA . PHE A 1 79 ? -7.105 1.277 -0.449 1 92.88 79 PHE A CA 1
ATOM 634 C C . PHE A 1 79 ? -5.863 1.833 -1.135 1 92.88 79 PHE A C 1
ATOM 636 O O . PHE A 1 79 ? -5.805 3.02 -1.462 1 92.88 79 PHE A O 1
ATOM 643 N N . SER A 1 80 ? -4.988 0.997 -1.333 1 90.38 80 SER A N 1
ATOM 644 C CA . SER A 1 80 ? -3.805 1.457 -2.055 1 90.38 80 SER A CA 1
ATOM 645 C C . SER A 1 80 ? -4.168 1.963 -3.447 1 90.38 80 SER A C 1
ATOM 647 O O . SER A 1 80 ? -3.619 2.963 -3.912 1 90.38 80 SER A O 1
ATOM 649 N N . THR A 1 81 ? -5.066 1.251 -4.137 1 91.94 81 THR A N 1
ATOM 650 C CA . THR A 1 81 ? -5.488 1.695 -5.461 1 91.94 81 THR A CA 1
ATOM 651 C C . THR A 1 81 ? -6.301 2.984 -5.363 1 91.94 81 THR A C 1
ATOM 653 O O . THR A 1 81 ? -6.184 3.863 -6.219 1 91.94 81 THR A O 1
ATOM 656 N N . VAL A 1 82 ? -7.09 3.102 -4.305 1 96.5 82 VAL A N 1
ATOM 657 C CA . VAL A 1 82 ? -7.844 4.328 -4.07 1 96.5 82 VAL A CA 1
ATOM 658 C C . VAL A 1 82 ? -6.883 5.496 -3.881 1 96.5 82 VAL A C 1
ATOM 660 O O . VAL A 1 82 ? -7.055 6.555 -4.488 1 96.5 82 VAL A O 1
ATOM 663 N N . ILE A 1 83 ? -5.938 5.266 -3.045 1 95.94 83 ILE A N 1
ATOM 664 C CA . ILE A 1 83 ? -4.941 6.281 -2.734 1 95.94 83 ILE A CA 1
ATOM 665 C C . ILE A 1 83 ? -4.215 6.703 -4.012 1 95.94 83 ILE A C 1
ATOM 667 O O . ILE A 1 83 ? -4.031 7.898 -4.262 1 95.94 83 ILE A O 1
ATOM 671 N N . SER A 1 84 ? -3.893 5.754 -4.824 1 93.56 84 SER A N 1
ATOM 672 C CA . SER A 1 84 ? -3.217 6.035 -6.086 1 93.56 84 SER A CA 1
ATOM 673 C C . SER A 1 84 ? -4.074 6.918 -6.984 1 93.56 84 SER A C 1
ATOM 675 O O . SER A 1 84 ? -3.58 7.883 -7.574 1 93.56 84 SER A O 1
ATOM 677 N N . GLY A 1 85 ? -5.293 6.566 -7.109 1 96.75 85 GLY A N 1
ATOM 678 C CA . GLY A 1 85 ? -6.211 7.367 -7.902 1 96.75 85 GLY A CA 1
ATOM 679 C C . GLY A 1 85 ? -6.359 8.789 -7.383 1 96.75 85 GLY A C 1
ATOM 680 O O . GLY A 1 85 ? -6.359 9.742 -8.164 1 96.75 85 GLY A O 1
ATOM 681 N N . ALA A 1 86 ? -6.441 8.906 -6.09 1 98 86 ALA A N 1
ATOM 682 C CA . ALA A 1 86 ? -6.594 10.219 -5.465 1 98 86 ALA A CA 1
ATOM 683 C C . ALA A 1 86 ? -5.348 11.078 -5.676 1 98 86 ALA A C 1
ATOM 685 O O . ALA A 1 86 ? -5.453 12.258 -6.02 1 98 86 ALA A O 1
ATOM 686 N N . ILE A 1 87 ? -4.215 10.492 -5.449 1 95.38 87 ILE A N 1
ATOM 687 C CA . ILE A 1 87 ? -2.949 11.211 -5.578 1 95.38 87 ILE A CA 1
ATOM 688 C C . ILE A 1 87 ? -2.771 11.68 -7.02 1 95.38 87 ILE A C 1
ATOM 690 O O . ILE A 1 87 ? -2.404 12.836 -7.262 1 95.38 87 ILE A O 1
ATOM 694 N N . ASN A 1 88 ? -3.041 10.805 -7.941 1 94.69 88 ASN A N 1
ATOM 695 C CA . ASN A 1 88 ? -2.877 11.164 -9.344 1 94.69 88 ASN A CA 1
ATOM 696 C C . ASN A 1 88 ? -3.805 12.305 -9.742 1 94.69 88 ASN A C 1
ATOM 698 O O . ASN A 1 88 ? -3.381 13.25 -10.414 1 94.69 88 ASN A O 1
ATOM 702 N N . ALA A 1 89 ? -5.031 12.227 -9.367 1 97.5 89 ALA A N 1
ATOM 703 C CA . ALA A 1 89 ? -6 13.273 -9.664 1 97.5 89 ALA A CA 1
ATOM 704 C C . ALA A 1 89 ? -5.59 14.594 -9.016 1 97.5 89 ALA A C 1
ATOM 706 O O . ALA A 1 89 ? -5.68 15.656 -9.641 1 97.5 89 ALA A O 1
ATOM 707 N N . ALA A 1 90 ? -5.168 14.531 -7.785 1 96.69 90 ALA A N 1
ATOM 708 C CA . ALA A 1 90 ? -4.754 15.727 -7.055 1 96.69 90 ALA A CA 1
ATOM 709 C C . ALA A 1 90 ? -3.541 16.375 -7.711 1 96.69 90 ALA A C 1
ATOM 711 O O . ALA A 1 90 ? -3.506 17.594 -7.883 1 96.69 90 ALA A O 1
ATOM 712 N N . LYS A 1 91 ? -2.619 15.617 -8.055 1 93.56 91 LYS A N 1
ATOM 713 C CA . LYS A 1 91 ? -1.398 16.109 -8.68 1 93.56 91 LYS A CA 1
ATOM 714 C C . LYS A 1 91 ? -1.709 16.875 -9.969 1 93.56 91 LYS A C 1
ATOM 716 O O . LYS A 1 91 ? -1.139 17.938 -10.227 1 93.56 91 LYS A O 1
ATOM 721 N N . LYS A 1 92 ? -2.58 16.312 -10.727 1 95.19 92 LYS A N 1
ATOM 722 C CA . LYS A 1 92 ? -2.963 16.938 -11.992 1 95.19 92 LYS A CA 1
ATOM 723 C C . LYS A 1 92 ? -3.553 18.328 -11.766 1 95.19 92 LYS A C 1
ATOM 725 O O . LYS A 1 92 ? -3.486 19.172 -12.648 1 95.19 92 LYS A O 1
ATOM 730 N N . ARG A 1 93 ? -4.062 18.531 -10.602 1 95.25 93 ARG A N 1
ATOM 731 C CA . ARG A 1 93 ? -4.699 19.812 -10.297 1 95.25 93 ARG A CA 1
ATOM 732 C C . ARG A 1 93 ? -3.861 20.609 -9.312 1 95.25 93 ARG A C 1
ATOM 734 O O . ARG A 1 93 ? -4.359 21.547 -8.68 1 95.25 93 ARG A O 1
ATOM 741 N N . ARG A 1 94 ? -2.611 20.156 -9.102 1 92.94 94 ARG A N 1
ATOM 742 C CA . ARG A 1 94 ? -1.583 20.859 -8.336 1 92.94 94 ARG A CA 1
ATOM 743 C C . ARG A 1 94 ? -1.91 20.844 -6.844 1 92.94 94 ARG A C 1
ATOM 745 O O . ARG A 1 94 ? -1.667 21.828 -6.145 1 92.94 94 ARG A O 1
ATOM 752 N N . TYR A 1 95 ? -2.609 19.812 -6.426 1 94.81 95 TYR A N 1
ATOM 753 C CA . TYR A 1 95 ? -2.832 19.578 -5.004 1 94.81 95 TYR A CA 1
ATOM 754 C C . TYR A 1 95 ? -1.908 18.469 -4.488 1 94.81 95 TYR A C 1
ATOM 756 O O . TYR A 1 95 ? -1.52 17.578 -5.242 1 94.81 95 TYR A O 1
ATOM 764 N N . ASN A 1 96 ? -1.59 18.562 -3.221 1 93.38 96 ASN A N 1
ATOM 765 C CA . ASN A 1 96 ? -0.896 17.516 -2.496 1 93.38 96 ASN A CA 1
ATOM 766 C C . ASN A 1 96 ? -1.85 16.719 -1.601 1 93.38 96 ASN A C 1
ATOM 768 O O . ASN A 1 96 ? -2.84 17.266 -1.112 1 93.38 96 ASN A O 1
ATOM 772 N N . VAL A 1 97 ? -1.516 15.43 -1.453 1 95.75 97 VAL A N 1
ATOM 773 C CA . VAL A 1 97 ? -2.371 14.602 -0.609 1 95.75 97 VAL A CA 1
ATOM 774 C C . VAL A 1 97 ? -1.606 14.18 0.643 1 95.75 97 VAL A C 1
ATOM 776 O O . VAL A 1 97 ? -0.506 13.633 0.549 1 95.75 97 VAL A O 1
ATOM 779 N N . LEU A 1 98 ? -2.215 14.445 1.796 1 95.31 98 LEU A N 1
ATOM 780 C CA . LEU A 1 98 ? -1.75 13.93 3.078 1 95.31 98 LEU A CA 1
ATOM 781 C C . LEU A 1 98 ? -2.59 12.734 3.52 1 95.31 98 LEU A C 1
ATOM 783 O O . LEU A 1 98 ? -3.816 12.828 3.598 1 95.31 98 LEU A O 1
ATOM 787 N N . VAL A 1 99 ? -1.861 11.68 3.838 1 96.12 99 VAL A N 1
ATOM 788 C CA . VAL A 1 99 ? -2.602 10.453 4.113 1 96.12 99 VAL A CA 1
ATOM 789 C C . VAL A 1 99 ? -2.387 10.039 5.566 1 96.12 99 VAL A C 1
ATOM 791 O O . VAL A 1 99 ? -1.281 10.156 6.098 1 96.12 99 VAL A O 1
ATOM 794 N N . SER A 1 100 ? -3.502 9.602 6.211 1 95.25 100 SER A N 1
ATOM 795 C CA . SER A 1 100 ? -3.461 9.023 7.551 1 95.25 100 SER A CA 1
ATOM 796 C C . SER A 1 100 ? -4.371 7.805 7.656 1 95.25 100 SER A C 1
ATOM 798 O O . SER A 1 100 ? -5.281 7.629 6.844 1 95.25 100 SER A O 1
ATOM 800 N N . GLN A 1 101 ? -4.023 6.961 8.586 1 95.19 101 GLN A N 1
ATOM 801 C CA . GLN A 1 101 ? -4.816 5.754 8.781 1 95.19 101 GLN A CA 1
ATOM 802 C C . GLN A 1 101 ? -5.578 5.801 10.102 1 95.19 101 GLN A C 1
ATOM 804 O O . GLN A 1 101 ? -5.051 6.273 11.117 1 95.19 101 GLN A O 1
ATOM 809 N N . SER A 1 102 ? -6.828 5.242 10.141 1 95.12 102 SER A N 1
ATOM 810 C CA . SER A 1 102 ? -7.656 5.246 11.344 1 95.12 102 SER A CA 1
ATOM 811 C C . SER A 1 102 ? -7.59 3.906 12.062 1 95.12 102 SER A C 1
ATOM 813 O O . SER A 1 102 ? -8.086 3.773 13.188 1 95.12 102 SER A O 1
ATOM 815 N N . ASN A 1 103 ? -7.039 2.85 11.422 1 89.5 103 ASN A N 1
ATOM 816 C CA . ASN A 1 103 ? -6.957 1.501 11.969 1 89.5 103 ASN A CA 1
ATOM 817 C C . ASN A 1 103 ? -8.336 0.928 12.258 1 89.5 103 ASN A C 1
ATOM 819 O O . ASN A 1 103 ? -8.5 0.102 13.156 1 89.5 103 ASN A O 1
ATOM 823 N N . ASP A 1 104 ? -9.359 1.514 11.664 1 90.69 104 ASP A N 1
ATOM 824 C CA . ASP A 1 104 ? -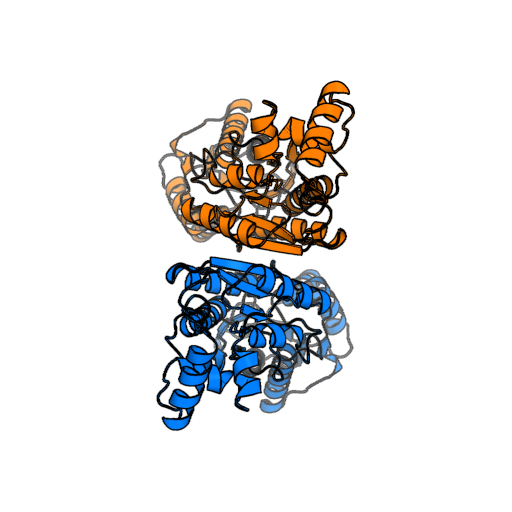10.75 1.11 11.836 1 90.69 104 ASP A CA 1
ATOM 825 C C . ASP A 1 104 ? -11.219 1.34 13.273 1 90.69 104 ASP A C 1
ATOM 827 O O . ASP A 1 104 ? -12.102 0.635 13.766 1 90.69 104 ASP A O 1
ATOM 831 N N . ILE A 1 105 ? -10.586 2.246 13.953 1 92 105 ILE A N 1
ATOM 832 C CA . ILE A 1 105 ? -10.891 2.596 15.336 1 92 105 ILE A CA 1
ATOM 833 C C . ILE A 1 105 ? -11.336 4.051 15.414 1 92 105 ILE A C 1
ATOM 835 O O . ILE A 1 105 ? -10.695 4.938 14.852 1 92 105 ILE A O 1
ATOM 839 N N . LEU A 1 106 ? -12.398 4.266 16.109 1 94.56 106 LEU A N 1
ATOM 840 C CA . LEU A 1 106 ? -12.992 5.598 16.203 1 94.56 106 LEU A CA 1
ATOM 841 C C . LEU A 1 106 ? -12.008 6.598 16.797 1 94.56 106 LEU A C 1
ATOM 843 O O . LEU A 1 106 ? -11.82 7.688 16.25 1 94.56 106 LEU A O 1
ATOM 847 N N . GLU A 1 107 ? -11.375 6.215 17.844 1 94.56 107 GLU A N 1
ATOM 848 C CA . GLU A 1 107 ? -10.445 7.121 18.5 1 94.56 107 GLU A CA 1
ATOM 849 C C . GLU A 1 107 ? -9.312 7.543 17.578 1 94.56 107 GLU A C 1
ATOM 851 O O . GLU A 1 107 ? -8.922 8.711 17.562 1 94.56 107 GLU A O 1
ATOM 856 N N . ASP A 1 108 ? -8.828 6.629 16.828 1 93.75 108 ASP A N 1
ATOM 857 C CA . ASP A 1 108 ? -7.773 6.93 15.875 1 93.75 108 ASP A CA 1
ATOM 858 C C . ASP A 1 108 ? -8.289 7.832 14.758 1 93.75 108 ASP A C 1
ATOM 860 O O . ASP A 1 108 ? -7.562 8.703 14.266 1 93.75 108 ASP A O 1
ATOM 864 N N . GLU A 1 109 ? -9.477 7.539 14.344 1 96.25 109 GLU A N 1
ATOM 865 C CA . GLU A 1 109 ? -10.094 8.352 13.305 1 96.25 109 GLU A CA 1
ATOM 866 C C . GLU A 1 109 ? -10.258 9.805 13.766 1 96.25 109 GLU A C 1
ATOM 868 O O . GLU A 1 109 ? -9.984 10.734 13 1 96.25 109 GLU A O 1
ATOM 873 N N . ILE A 1 110 ? -10.711 9.992 14.961 1 95.69 110 ILE A N 1
ATOM 874 C CA . ILE A 1 110 ? -10.867 11.32 15.547 1 95.69 110 ILE A CA 1
ATOM 875 C C . ILE A 1 110 ? -9.516 12.039 15.57 1 95.69 110 ILE A C 1
ATOM 877 O O . ILE A 1 110 ? -9.414 13.195 15.164 1 95.69 110 ILE A O 1
ATOM 881 N N . THR A 1 111 ? -8.539 11.297 15.992 1 91.94 111 THR A N 1
ATOM 882 C CA . THR A 1 111 ? -7.191 11.852 16.047 1 91.94 111 THR A CA 1
ATOM 883 C C . THR A 1 111 ? -6.719 12.25 14.648 1 91.94 111 THR A C 1
ATOM 885 O O . THR A 1 111 ? -6.133 13.32 14.469 1 91.94 111 THR A O 1
ATOM 888 N N . ALA A 1 112 ? -6.953 11.43 13.711 1 93.88 112 ALA A N 1
ATOM 889 C CA . ALA A 1 112 ? -6.559 11.719 12.336 1 93.88 112 ALA A CA 1
ATOM 890 C C . ALA A 1 112 ? -7.258 12.969 11.812 1 93.88 112 ALA A C 1
ATOM 892 O O . ALA A 1 112 ? -6.625 13.82 11.18 1 93.88 112 ALA A O 1
ATOM 893 N N . CYS A 1 113 ? -8.492 13.062 12.086 1 95.25 113 CYS A N 1
ATOM 894 C CA . CYS A 1 113 ? -9.258 14.227 11.641 1 95.25 113 CYS A CA 1
ATOM 895 C C . CYS A 1 113 ? -8.734 15.508 12.289 1 95.25 113 CYS A C 1
ATOM 897 O O . CYS A 1 113 ? -8.578 16.531 11.617 1 95.25 113 CYS A O 1
ATOM 899 N N . ARG A 1 114 ? -8.508 15.406 13.508 1 91.25 114 ARG A N 1
ATOM 900 C CA . ARG A 1 114 ? -7.961 16.562 14.219 1 91.25 114 ARG A CA 1
ATOM 901 C C . ARG A 1 114 ? -6.617 16.984 13.633 1 91.25 114 ARG A C 1
ATOM 903 O O . ARG A 1 114 ? -6.348 18.172 13.484 1 91.25 114 ARG A O 1
ATOM 910 N N . THR A 1 115 ? -5.875 16.016 13.375 1 88.69 115 THR A N 1
ATOM 911 C CA . THR A 1 115 ? -4.562 16.281 12.797 1 88.69 115 THR A CA 1
ATOM 912 C C . THR A 1 115 ? -4.699 16.938 11.43 1 88.69 115 THR A C 1
ATOM 914 O O . THR A 1 115 ? -3.955 17.859 11.102 1 88.69 115 THR A O 1
ATOM 917 N N . MET A 1 116 ? -5.602 16.484 10.617 1 92.44 116 MET A N 1
ATOM 918 C CA . MET A 1 116 ? -5.832 17.062 9.297 1 92.44 116 MET A CA 1
ATOM 919 C C . MET A 1 116 ? -6.262 18.531 9.414 1 92.44 116 MET A C 1
ATOM 921 O O . MET A 1 116 ? -5.801 19.375 8.656 1 92.44 116 MET A O 1
ATOM 925 N N . LEU A 1 117 ? -7.078 18.75 10.344 1 87.5 117 LEU A N 1
ATOM 926 C CA . LEU A 1 117 ? -7.52 20.125 10.57 1 87.5 117 LEU A CA 1
ATOM 927 C C . LEU A 1 117 ? -6.355 21 11.016 1 87.5 117 LEU A C 1
ATOM 929 O O . LEU A 1 117 ? -6.188 22.125 10.516 1 87.5 117 LEU A O 1
ATOM 933 N N . ALA A 1 118 ? -5.617 20.453 11.914 1 81.06 118 ALA A N 1
ATOM 934 C CA . ALA A 1 118 ? -4.461 21.188 12.422 1 81.06 118 ALA A CA 1
ATOM 935 C C . ALA A 1 118 ? -3.439 21.438 11.312 1 81.06 118 ALA A C 1
ATOM 937 O O . ALA A 1 118 ? -2.697 22.422 11.359 1 81.06 118 ALA A O 1
ATOM 938 N N . SER A 1 119 ? -3.455 20.562 10.367 1 82.31 119 SER A N 1
ATOM 939 C CA . SER A 1 119 ? -2.512 20.672 9.258 1 82.31 119 SER A CA 1
ATOM 940 C C . SER A 1 119 ? -3.033 21.609 8.18 1 82.31 119 SER A C 1
ATOM 942 O O . SER A 1 119 ? -2.412 21.766 7.125 1 82.31 119 SER A O 1
ATOM 944 N N . SER A 1 120 ? -4.113 22.156 8.352 1 82.44 120 SER A N 1
ATOM 945 C CA . SER A 1 120 ? -4.73 23.156 7.484 1 82.44 120 SER A CA 1
ATOM 946 C C . SER A 1 120 ? -5 22.594 6.094 1 82.44 120 SER A C 1
ATOM 948 O O . SER A 1 120 ? -4.715 23.25 5.09 1 82.44 120 SER A O 1
ATOM 950 N N . VAL A 1 121 ? -5.422 21.328 6.059 1 92 121 VAL A N 1
ATOM 951 C CA . VAL A 1 121 ? -5.84 20.812 4.766 1 92 121 VAL A CA 1
ATOM 952 C C . VAL A 1 121 ? -7.039 21.609 4.25 1 92 121 VAL A C 1
ATOM 954 O O . VAL A 1 121 ? -7.855 22.094 5.039 1 92 121 VAL A O 1
ATOM 957 N N . ASP A 1 122 ? -7.094 21.719 2.924 1 94.44 122 ASP A N 1
ATOM 958 C CA . ASP A 1 122 ? -8.188 22.469 2.312 1 94.44 122 ASP A CA 1
ATOM 959 C C . ASP A 1 122 ? -9.484 21.656 2.32 1 94.44 122 ASP A C 1
ATOM 961 O O . ASP A 1 122 ? -10.578 22.219 2.301 1 94.44 122 ASP A O 1
ATOM 965 N N . GLY A 1 123 ? -9.445 20.422 2.32 1 96.56 123 GLY A N 1
ATOM 966 C CA . GLY A 1 123 ? -10.562 19.484 2.334 1 96.56 123 GLY A CA 1
ATOM 967 C C . GLY A 1 123 ? -10.148 18.078 2.693 1 96.56 123 GLY A C 1
ATOM 968 O O . GLY A 1 123 ? -8.961 17.781 2.85 1 96.56 123 GLY A O 1
ATOM 969 N N . LEU A 1 124 ? -11.227 17.156 2.855 1 97.94 124 LEU A N 1
ATOM 970 C CA . LEU A 1 124 ? -10.93 15.836 3.387 1 97.94 124 LEU A CA 1
ATOM 971 C C . LEU A 1 124 ? -11.68 14.758 2.609 1 97.94 124 LEU A C 1
ATOM 973 O O . LEU A 1 124 ? -12.867 14.898 2.334 1 97.94 124 LEU A O 1
ATOM 977 N N . LEU A 1 125 ? -10.938 13.773 2.17 1 98.62 125 LEU A N 1
ATOM 978 C CA . LEU A 1 125 ? -11.492 12.484 1.761 1 98.62 125 LEU A CA 1
ATOM 979 C C . LEU A 1 125 ? -11.422 11.477 2.9 1 98.62 125 LEU A C 1
ATOM 981 O O . LEU A 1 125 ? -10.383 11.328 3.543 1 98.62 125 LEU A O 1
ATOM 985 N N . ILE A 1 126 ? -12.609 10.68 3.125 1 98.5 126 ILE A N 1
ATOM 986 C CA . ILE A 1 126 ? -12.531 9.797 4.289 1 98.5 126 ILE A CA 1
ATOM 987 C C . ILE A 1 126 ? -13.367 8.547 4.039 1 98.5 126 ILE A C 1
ATOM 989 O O . ILE A 1 126 ? -14.484 8.625 3.537 1 98.5 126 ILE A O 1
ATOM 993 N N . SER A 1 127 ? -12.75 7.43 4.227 1 97.56 127 SER A N 1
ATOM 994 C CA . SER A 1 127 ? -13.453 6.18 4.496 1 97.56 127 SER A CA 1
ATOM 995 C C . SER A 1 127 ? -13.555 5.918 5.996 1 97.56 127 SER A C 1
ATOM 997 O O . SER A 1 127 ? -12.547 5.637 6.652 1 97.56 127 SER A O 1
ATOM 999 N N . ILE A 1 128 ? -14.711 5.961 6.508 1 95.69 128 ILE A N 1
ATOM 1000 C CA . ILE A 1 128 ? -14.883 6.031 7.953 1 95.69 128 ILE A CA 1
ATOM 1001 C C . ILE A 1 128 ? -14.539 4.684 8.578 1 95.69 128 ILE A C 1
ATOM 1003 O O . ILE A 1 128 ? -14.539 3.654 7.898 1 95.69 128 ILE A O 1
ATOM 1007 N N . SER A 1 129 ? -14.258 4.68 9.891 1 92.94 129 SER A N 1
ATOM 1008 C CA . SER A 1 129 ? -13.953 3.459 10.625 1 92.94 129 SER A CA 1
ATOM 1009 C C . SER A 1 129 ? -15.211 2.631 10.875 1 92.94 129 SER A C 1
ATOM 1011 O O . SER A 1 129 ? -16.328 3.148 10.789 1 92.94 129 SER A O 1
ATOM 1013 N N . ASN A 1 130 ? -14.984 1.414 11.234 1 87.62 130 ASN A N 1
ATOM 1014 C CA . ASN A 1 130 ? -16.094 0.51 11.547 1 87.62 130 ASN A CA 1
ATOM 1015 C C . ASN A 1 130 ? -16.875 0.99 12.766 1 87.62 130 ASN A C 1
ATOM 1017 O O . ASN A 1 130 ? -18.062 0.648 12.914 1 87.62 130 ASN A O 1
ATOM 1021 N N . GLU A 1 131 ? -16.281 1.794 13.531 1 87.75 131 GLU A N 1
ATOM 1022 C CA . GLU A 1 131 ? -16.875 2.199 14.797 1 87.75 131 GLU A CA 1
ATOM 1023 C C . GLU A 1 131 ? -17.578 3.547 14.672 1 87.75 131 GLU A C 1
ATOM 1025 O O . GLU A 1 131 ? -18.234 4 15.609 1 87.75 131 GLU A O 1
ATOM 1030 N N . THR A 1 132 ? -17.438 4.156 13.547 1 90.69 132 THR A N 1
ATOM 1031 C CA . THR A 1 132 ? -17.984 5.492 13.352 1 90.69 132 THR A CA 1
ATOM 1032 C C . THR A 1 132 ? -19.453 5.418 12.945 1 90.69 132 THR A C 1
ATOM 1034 O O . THR A 1 132 ? -19.812 4.715 12 1 90.69 132 THR A O 1
ATOM 1037 N N . LEU A 1 133 ? -20.297 6.164 13.719 1 86.75 133 LEU A N 1
ATOM 1038 C CA . LEU A 1 133 ? -21.719 6.242 13.406 1 86.75 133 LEU A CA 1
ATOM 1039 C C . LEU A 1 133 ? -22.156 7.688 13.195 1 86.75 133 LEU A C 1
ATOM 1041 O O . LEU A 1 133 ? -22.266 8.148 12.055 1 86.75 133 LEU A O 1
ATOM 1045 N N . GLU A 1 134 ? -22.109 8.547 14.281 1 88.62 134 GLU A N 1
ATOM 1046 C CA . GLU A 1 134 ? -22.594 9.922 14.234 1 88.62 134 GLU A CA 1
ATOM 1047 C C . GLU A 1 134 ? -21.578 10.844 13.562 1 88.62 134 GLU A C 1
ATOM 1049 O O . GLU A 1 134 ? -21.953 11.836 12.93 1 88.62 134 GLU A O 1
ATOM 1054 N N . GLY A 1 135 ? -20.328 10.555 13.727 1 94.19 135 GLY A N 1
ATOM 1055 C CA . GLY A 1 135 ? -19.266 11.258 13.031 1 94.19 135 GLY A CA 1
ATOM 1056 C C . GLY A 1 135 ? -19.125 12.703 13.453 1 94.19 135 GLY A C 1
ATOM 1057 O O . GLY A 1 135 ? -18.922 13.586 12.609 1 94.19 135 GLY A O 1
ATOM 1058 N N . GLU A 1 136 ? -19.203 12.992 14.727 1 93.75 136 GLU A N 1
ATOM 1059 C CA . GLU A 1 136 ? -19.125 14.352 15.234 1 93.75 136 GLU A CA 1
ATOM 1060 C C . GLU A 1 136 ? -17.812 15.008 14.812 1 93.75 136 GLU A C 1
ATOM 1062 O O . GLU A 1 136 ? -17.766 16.203 14.516 1 93.75 136 GLU A O 1
ATOM 1067 N N . HIS A 1 137 ? -16.75 14.258 14.875 1 94.5 137 HIS A N 1
ATOM 1068 C CA . HIS A 1 137 ? -15.43 14.766 14.492 1 94.5 137 HIS A CA 1
ATOM 1069 C C . HIS A 1 137 ? -15.406 15.18 13.031 1 94.5 137 HIS A C 1
ATOM 1071 O O . HIS A 1 137 ? -14.688 16.109 12.656 1 94.5 137 HIS A O 1
ATOM 1077 N N . ILE A 1 138 ? -16.172 14.57 12.172 1 96.44 138 ILE A N 1
ATOM 1078 C CA . ILE A 1 138 ? -16.266 14.93 10.766 1 96.44 138 ILE A CA 1
ATOM 1079 C C . ILE A 1 138 ? -17.141 16.172 10.609 1 96.44 138 ILE A C 1
ATOM 1081 O O . ILE A 1 138 ? -16.812 17.062 9.82 1 96.44 138 ILE A O 1
ATOM 1085 N N . LYS A 1 139 ? -18.172 16.281 11.383 1 93.5 139 LYS A N 1
ATOM 1086 C CA . LYS A 1 139 ? -19.031 17.453 11.367 1 93.5 139 LYS A CA 1
ATOM 1087 C C . LYS A 1 139 ? -18.266 18.719 11.773 1 93.5 139 LYS A C 1
ATOM 1089 O O . LYS A 1 139 ? -18.516 19.797 11.242 1 93.5 139 LYS A O 1
ATOM 1094 N N . THR A 1 140 ? -17.391 18.484 12.688 1 91.19 140 THR A N 1
ATOM 1095 C CA . THR A 1 140 ? -16.547 19.594 13.117 1 91.19 140 THR A CA 1
ATOM 1096 C C . THR A 1 140 ? -15.734 20.141 11.945 1 91.19 140 THR A C 1
ATOM 1098 O O . THR A 1 140 ? -15.57 21.359 11.805 1 91.19 140 THR A O 1
ATOM 1101 N N . LEU A 1 141 ? -15.195 19.297 11.133 1 91.56 141 LEU A N 1
ATOM 1102 C CA . LEU A 1 141 ? -14.438 19.734 9.961 1 91.56 141 LEU A CA 1
ATOM 1103 C C . LEU A 1 141 ? -15.32 20.531 9.008 1 91.56 141 LEU A C 1
ATOM 1105 O O . LEU A 1 141 ? -14.891 21.562 8.469 1 91.56 141 LEU A O 1
ATOM 1109 N N . ILE A 1 142 ? -16.484 20.078 8.859 1 91.69 142 ILE A N 1
ATOM 1110 C CA . ILE A 1 142 ? -17.438 20.75 7.98 1 91.69 142 ILE A CA 1
ATOM 1111 C C . ILE A 1 142 ? -17.766 22.125 8.539 1 91.69 142 ILE A C 1
ATOM 1113 O O . ILE A 1 142 ? -17.812 23.109 7.793 1 91.69 142 ILE A O 1
ATOM 1117 N N . GLU A 1 143 ? -17.938 22.188 9.781 1 89.56 143 GLU A N 1
ATOM 1118 C CA . GLU A 1 143 ? -18.266 23.438 10.445 1 89.56 143 GLU A CA 1
ATOM 1119 C C . GLU A 1 143 ? -17.125 24.438 10.336 1 89.56 143 GLU A C 1
ATOM 1121 O O . GLU A 1 143 ? -17.344 25.656 10.312 1 89.56 143 GLU A O 1
ATOM 1126 N N . GLU A 1 144 ? -15.961 23.922 10.258 1 88.31 144 GLU A N 1
ATOM 1127 C CA . GLU A 1 144 ? -14.781 24.766 10.109 1 88.31 144 GLU A CA 1
ATOM 1128 C C . GLU A 1 144 ? -14.586 25.188 8.648 1 88.31 144 GLU A C 1
ATOM 1130 O O . GLU A 1 144 ? -13.57 25.797 8.305 1 88.31 144 GLU A O 1
ATOM 1135 N N . GLY A 1 145 ? -15.492 24.766 7.836 1 89.06 145 GLY A N 1
ATOM 1136 C CA . GLY A 1 145 ? -15.492 25.203 6.449 1 89.06 145 GLY A CA 1
ATOM 1137 C C . GLY A 1 145 ? -14.688 24.297 5.535 1 89.06 145 GLY A C 1
ATOM 1138 O O . GLY A 1 145 ? -14.328 24.688 4.426 1 89.06 145 GLY A O 1
ATOM 1139 N N . LYS A 1 146 ? -14.352 23.125 6.008 1 93.44 146 LYS A N 1
ATOM 1140 C CA . LYS A 1 146 ? -13.602 22.172 5.199 1 93.44 146 LYS A CA 1
ATOM 1141 C C . LYS A 1 146 ? -14.531 21.172 4.52 1 93.44 146 LYS A C 1
ATOM 1143 O O . LYS A 1 146 ? -15.195 20.375 5.188 1 93.44 146 LYS A O 1
ATOM 1148 N N . PRO A 1 147 ? -14.609 21.25 3.168 1 96 147 PRO A N 1
ATOM 1149 C CA . PRO A 1 147 ? -15.43 20.234 2.508 1 96 147 PRO A CA 1
ATOM 1150 C C . PRO A 1 147 ? -14.93 18.812 2.758 1 96 147 PRO A C 1
ATOM 1152 O O . PRO A 1 147 ? -13.719 18.594 2.799 1 96 147 PRO A O 1
ATOM 1155 N N . VAL A 1 148 ? -15.93 17.875 2.912 1 97.12 148 VAL A N 1
ATOM 1156 C CA . VAL A 1 148 ? -15.625 16.469 3.164 1 97.12 148 VAL A CA 1
ATOM 1157 C C . VAL A 1 148 ? -16.359 15.594 2.154 1 97.12 148 VAL A C 1
ATOM 1159 O O . VAL A 1 148 ? -17.531 15.828 1.856 1 97.12 148 VAL A O 1
ATOM 1162 N N . ILE A 1 149 ? -15.656 14.648 1.571 1 97.94 149 ILE A N 1
ATOM 1163 C CA . ILE A 1 149 ? -16.25 13.602 0.751 1 97.94 149 ILE A CA 1
ATOM 1164 C C . ILE A 1 149 ? -16.031 12.242 1.41 1 97.94 149 ILE A C 1
ATOM 1166 O O . ILE A 1 149 ? -14.891 11.883 1.74 1 97.94 149 ILE A O 1
ATOM 1170 N N . GLN A 1 150 ? -17.141 11.562 1.668 1 97.19 150 GLN A N 1
ATOM 1171 C CA . GLN A 1 150 ? -17.016 10.18 2.117 1 97.19 150 GLN A CA 1
ATOM 1172 C C . GLN A 1 150 ? -16.875 9.227 0.934 1 97.19 150 GLN A C 1
ATOM 1174 O O . GLN A 1 150 ? -17.5 9.438 -0.114 1 97.19 150 GLN A O 1
ATOM 1179 N N . PHE A 1 151 ? -16.031 8.18 1.145 1 97.5 151 PHE A N 1
ATOM 1180 C CA . PHE A 1 151 ? -15.93 7.16 0.106 1 97.5 151 PHE A CA 1
ATOM 1181 C C . PHE A 1 151 ? -15.828 5.77 0.721 1 97.5 151 PHE A C 1
ATOM 1183 O O . PHE A 1 151 ? -15.43 5.625 1.878 1 97.5 151 PHE A O 1
ATOM 1190 N N . ASP A 1 152 ? -16.203 4.715 0.006 1 95.25 152 ASP A N 1
ATOM 1191 C CA . ASP A 1 152 ? -16.156 3.312 0.401 1 95.25 152 ASP A CA 1
ATOM 1192 C C . ASP A 1 152 ? -17.047 3.049 1.611 1 95.25 152 ASP A C 1
ATOM 1194 O O . ASP A 1 152 ? -18.25 2.865 1.47 1 95.25 152 ASP A O 1
ATOM 1198 N N . LYS A 1 153 ? -16.484 3.186 2.842 1 93.44 153 LYS A N 1
ATOM 1199 C CA . LYS A 1 153 ? -17.312 3.141 4.043 1 93.44 153 LYS A CA 1
ATOM 1200 C C . LYS A 1 153 ? -17.859 4.527 4.391 1 93.44 153 LYS A C 1
ATOM 1202 O O . LYS A 1 153 ? -17.094 5.48 4.535 1 93.44 153 LYS A O 1
ATOM 1207 N N . ILE A 1 154 ? -19.156 4.605 4.535 1 93.25 154 ILE A N 1
ATOM 1208 C CA . ILE A 1 154 ? -19.766 5.918 4.73 1 93.25 154 ILE A CA 1
ATOM 1209 C C . ILE A 1 154 ? -20.781 5.852 5.859 1 93.25 154 ILE A C 1
ATOM 1211 O O . ILE A 1 154 ? -21.203 4.766 6.273 1 93.25 154 ILE A O 1
ATOM 1215 N N . SER A 1 155 ? -21.078 6.957 6.363 1 91.62 155 SER A N 1
ATOM 1216 C CA . SER A 1 155 ? -22.234 7.133 7.238 1 91.62 155 SER A CA 1
ATOM 1217 C C . SER A 1 155 ? -23.297 8.016 6.586 1 91.62 155 SER A C 1
ATOM 1219 O O . SER A 1 155 ? -22.984 9.117 6.117 1 91.62 155 SER A O 1
ATOM 1221 N N . ASP A 1 156 ? -24.531 7.539 6.676 1 89.81 156 ASP A N 1
ATOM 1222 C CA . ASP A 1 156 ? -25.641 8.32 6.133 1 89.81 156 ASP A CA 1
ATOM 1223 C C . ASP A 1 156 ? -26 9.477 7.059 1 89.81 156 ASP A C 1
ATOM 1225 O O . ASP A 1 156 ? -26.719 10.406 6.66 1 89.81 156 ASP A O 1
ATOM 1229 N N . LEU A 1 157 ? -25.469 9.461 8.203 1 91.56 157 LEU A N 1
ATOM 1230 C CA . LEU A 1 157 ? -25.812 10.477 9.195 1 91.56 157 LEU A CA 1
ATOM 1231 C C . LEU A 1 157 ? -24.969 11.734 8.992 1 91.56 157 LEU A C 1
ATOM 1233 O O . LEU A 1 157 ? -25.25 12.773 9.602 1 91.56 157 LEU A O 1
ATOM 1237 N N . ILE A 1 158 ? -24.016 11.602 8.172 1 91.94 158 ILE A N 1
ATOM 1238 C CA . ILE A 1 158 ? -23.188 12.758 7.859 1 91.94 158 ILE A CA 1
ATOM 1239 C C . ILE A 1 158 ? -23.562 13.305 6.484 1 91.94 158 ILE A C 1
ATOM 1241 O O . ILE A 1 158 ? -23.484 12.586 5.48 1 91.94 158 ILE A O 1
ATOM 1245 N N . ASP A 1 159 ? -23.953 14.516 6.449 1 91.19 159 ASP A N 1
ATOM 1246 C CA . ASP A 1 159 ? -24.469 15.125 5.23 1 91.19 159 ASP A CA 1
ATOM 1247 C C . ASP A 1 159 ? -23.328 15.633 4.344 1 91.19 159 ASP A C 1
ATOM 1249 O O . ASP A 1 159 ? -23.047 16.828 4.312 1 91.19 159 ASP A O 1
ATOM 1253 N N . THR A 1 160 ? -22.75 14.734 3.6 1 94.81 160 THR A N 1
ATOM 1254 C CA . THR A 1 160 ? -21.656 15.023 2.666 1 94.81 160 THR A CA 1
ATOM 1255 C C . THR A 1 160 ? -21.859 14.258 1.36 1 94.81 160 THR A C 1
ATOM 1257 O O . THR A 1 160 ? -22.594 13.266 1.319 1 94.81 160 THR A O 1
ATOM 1260 N N . PRO A 1 161 ? -21.234 14.758 0.259 1 96.12 161 PRO A N 1
ATOM 1261 C CA . PRO A 1 161 ? -21.156 13.898 -0.921 1 96.12 161 PRO A CA 1
ATOM 1262 C C . PRO A 1 161 ? -20.438 12.578 -0.64 1 96.12 161 PRO A C 1
ATOM 1264 O O . PRO A 1 161 ? -19.594 12.508 0.258 1 96.12 161 PRO A O 1
ATOM 1267 N N . LYS A 1 162 ? -20.891 11.617 -1.411 1 96.69 162 LYS A N 1
ATOM 1268 C CA . LYS A 1 162 ? -20.359 10.273 -1.185 1 96.69 162 LYS A CA 1
ATOM 1269 C C . LYS A 1 162 ? -20.031 9.586 -2.506 1 96.69 162 LYS A C 1
ATOM 1271 O O . LYS A 1 162 ? -20.703 9.797 -3.512 1 96.69 162 LYS A O 1
ATOM 1276 N N . VAL A 1 163 ? -18.922 8.867 -2.529 1 97.44 163 VAL A N 1
ATOM 1277 C CA . VAL A 1 163 ? -18.562 7.977 -3.629 1 97.44 163 VAL A CA 1
ATOM 1278 C C . VAL A 1 163 ? -18.5 6.535 -3.127 1 97.44 163 VAL A C 1
ATOM 1280 O O . VAL A 1 163 ? -17.625 6.188 -2.326 1 97.44 163 VAL A O 1
ATOM 1283 N N . ILE A 1 164 ? -19.391 5.66 -3.568 1 96.38 164 ILE A N 1
ATOM 1284 C CA . ILE A 1 164 ? -19.469 4.297 -3.061 1 96.38 164 ILE A CA 1
ATOM 1285 C C . ILE A 1 164 ? -19.484 3.311 -4.227 1 96.38 164 ILE A C 1
ATOM 1287 O O . ILE A 1 164 ? -19.531 3.717 -5.391 1 96.38 164 ILE A O 1
ATOM 1291 N N . VAL A 1 165 ? -19.375 2.078 -3.904 1 96.56 165 VAL A N 1
ATOM 1292 C CA . VAL A 1 165 ? -19.453 0.982 -4.863 1 96.56 165 VAL A CA 1
ATOM 1293 C C . VAL A 1 165 ? -20.812 0.284 -4.746 1 96.56 165 VAL A C 1
ATOM 1295 O O . VAL A 1 165 ? -21.391 0.236 -3.662 1 96.56 165 VAL A O 1
ATOM 1298 N N . ASP A 1 166 ? -21.344 -0.184 -5.848 1 97.38 166 ASP A N 1
ATOM 1299 C CA . ASP A 1 166 ? -22.547 -1.01 -5.824 1 97.38 166 ASP A CA 1
ATOM 1300 C C . ASP A 1 166 ? -22.234 -2.426 -5.348 1 97.38 166 ASP A C 1
ATOM 1302 O O . ASP A 1 166 ? -22.188 -3.359 -6.148 1 97.38 166 ASP A O 1
ATOM 1306 N N . ASP A 1 167 ? -22.141 -2.537 -4.102 1 97.31 167 ASP A N 1
ATOM 1307 C CA . ASP A 1 167 ? -21.75 -3.795 -3.473 1 97.31 167 ASP A CA 1
ATOM 1308 C C . ASP A 1 167 ? -22.812 -4.871 -3.691 1 97.31 167 ASP A C 1
ATOM 1310 O O . ASP A 1 167 ? -22.484 -6.047 -3.877 1 97.31 167 ASP A O 1
ATOM 1314 N N . PHE A 1 168 ? -24.031 -4.477 -3.641 1 98 168 PHE A N 1
ATOM 1315 C CA . PHE A 1 168 ? -25.125 -5.418 -3.846 1 98 168 PHE A CA 1
ATOM 1316 C C . PHE A 1 168 ? -25.031 -6.062 -5.223 1 98 168 PHE A C 1
ATOM 1318 O O . PHE A 1 168 ? -25 -7.289 -5.34 1 98 168 PHE A O 1
ATOM 1325 N N . GLU A 1 169 ? -24.922 -5.281 -6.191 1 98.19 169 GLU A N 1
ATOM 1326 C CA . GLU A 1 169 ? -24.875 -5.789 -7.559 1 98.19 169 GLU A CA 1
ATOM 1327 C C . GLU A 1 169 ? -23.609 -6.598 -7.809 1 98.19 169 GLU A C 1
ATOM 1329 O O . GLU A 1 169 ? -23.625 -7.586 -8.547 1 98.19 169 GLU A O 1
ATOM 1334 N N . GLY A 1 170 ? -22.516 -6.121 -7.277 1 98.31 170 GLY A N 1
ATOM 1335 C CA . GLY A 1 170 ? -21.281 -6.863 -7.395 1 98.31 170 GLY A CA 1
ATOM 1336 C C . GLY A 1 170 ? -21.375 -8.281 -6.855 1 98.31 170 GLY A C 1
ATOM 1337 O O . GLY A 1 170 ? -20.953 -9.234 -7.512 1 98.31 170 GLY A O 1
ATOM 1338 N N . ALA A 1 171 ? -21.984 -8.375 -5.703 1 98.69 171 ALA A N 1
ATOM 1339 C CA . ALA A 1 171 ? -22.141 -9.688 -5.078 1 98.69 171 ALA A CA 1
ATOM 1340 C C . ALA A 1 171 ? -23.172 -10.523 -5.824 1 98.69 171 ALA A C 1
ATOM 1342 O O . ALA A 1 171 ? -22.984 -11.727 -6.027 1 98.69 171 ALA A O 1
ATOM 1343 N N . TYR A 1 172 ? -24.219 -9.906 -6.227 1 98.75 172 TYR A N 1
ATOM 1344 C CA . TYR A 1 172 ? -25.281 -10.586 -6.969 1 98.75 172 TYR A CA 1
ATOM 1345 C C . TYR A 1 172 ? -24.734 -11.219 -8.242 1 98.75 172 TYR A C 1
ATOM 1347 O O . TYR A 1 172 ? -24.984 -12.391 -8.523 1 98.75 172 TYR A O 1
ATOM 1355 N N . LYS A 1 173 ? -23.953 -10.484 -8.977 1 98.5 173 LYS A N 1
ATOM 1356 C CA . LYS A 1 173 ? -23.375 -10.977 -10.219 1 98.5 173 LYS A CA 1
ATOM 1357 C C . LYS A 1 173 ? -22.375 -12.086 -9.953 1 98.5 173 LYS A C 1
ATOM 1359 O O . LYS A 1 173 ? -22.297 -13.062 -10.703 1 98.5 173 LYS A O 1
ATOM 1364 N N . ALA A 1 174 ? -21.594 -11.906 -8.914 1 98.62 174 ALA A N 1
ATOM 1365 C CA . ALA A 1 174 ? -20.578 -12.891 -8.547 1 98.62 174 ALA A CA 1
ATOM 1366 C C . ALA A 1 174 ? -21.219 -14.242 -8.234 1 98.62 174 ALA A C 1
ATOM 1368 O O . ALA A 1 174 ? -20.812 -15.273 -8.789 1 98.62 174 ALA A O 1
ATOM 1369 N N . VAL A 1 175 ? -22.234 -14.211 -7.441 1 98.75 175 VAL A N 1
ATOM 1370 C CA . VAL A 1 175 ? -22.891 -15.445 -7.016 1 98.75 175 VAL A CA 1
ATOM 1371 C C . VAL A 1 175 ? -23.703 -16.016 -8.164 1 98.75 175 VAL A C 1
ATOM 1373 O O . VAL A 1 175 ? -23.766 -17.234 -8.352 1 98.75 175 VAL A O 1
ATOM 1376 N N . SER A 1 176 ? -24.328 -15.164 -8.938 1 98.56 176 SER A N 1
ATOM 1377 C CA . SER A 1 176 ? -25.047 -15.617 -10.125 1 98.56 176 SER A CA 1
ATOM 1378 C C . SER A 1 176 ? -24.125 -16.375 -11.07 1 98.56 176 SER A C 1
ATOM 1380 O O . SER A 1 176 ? -24.516 -17.391 -11.648 1 98.56 176 SER A O 1
ATOM 1382 N N . HIS A 1 177 ? -22.938 -15.867 -11.195 1 98.25 177 HIS A N 1
ATOM 1383 C CA . HIS A 1 177 ? -21.953 -16.547 -12.031 1 98.25 177 HIS A CA 1
ATOM 1384 C C . HIS A 1 177 ? -21.656 -17.938 -11.516 1 98.25 177 HIS A C 1
ATOM 1386 O O . HIS A 1 177 ? -21.609 -18.906 -12.289 1 98.25 177 HIS A O 1
ATOM 1392 N N . LEU A 1 178 ? -21.469 -18.062 -10.203 1 98.38 178 LEU A N 1
ATOM 1393 C CA . LEU A 1 178 ? -21.234 -19.375 -9.609 1 98.38 178 LEU A CA 1
ATOM 1394 C C . LEU A 1 178 ? -22.375 -20.328 -9.914 1 98.38 178 LEU A C 1
ATOM 1396 O O . LEU A 1 178 ? -22.156 -21.484 -10.305 1 98.38 178 LEU A O 1
ATOM 1400 N N . ILE A 1 179 ? -23.578 -19.859 -9.805 1 98.12 179 ILE A N 1
ATOM 1401 C CA . ILE A 1 179 ? -24.781 -20.656 -10.055 1 98.12 179 ILE A CA 1
ATOM 1402 C C . ILE A 1 179 ? -24.828 -21.062 -11.523 1 98.12 179 ILE A C 1
ATOM 1404 O O . ILE A 1 179 ? -25.062 -22.234 -11.844 1 98.12 179 ILE A O 1
ATOM 1408 N N . ASP A 1 180 ? -24.531 -20.109 -12.375 1 97.38 180 ASP A N 1
ATOM 1409 C CA . ASP A 1 180 ? -24.562 -20.359 -13.812 1 97.38 180 ASP A CA 1
ATOM 1410 C C . ASP A 1 180 ? -23.516 -21.406 -14.211 1 97.38 180 ASP A C 1
ATOM 1412 O O . ASP A 1 180 ? -23.703 -22.125 -15.188 1 97.38 180 ASP A O 1
ATOM 1416 N N . GLN A 1 181 ? -22.438 -21.516 -13.453 1 97.5 181 GLN A N 1
ATOM 1417 C CA . GLN A 1 181 ? -21.375 -22.469 -13.711 1 97.5 181 GLN A CA 1
ATOM 1418 C C . GLN A 1 181 ? -21.719 -23.844 -13.156 1 97.5 181 GLN A C 1
ATOM 1420 O O . GLN A 1 181 ? -20.969 -24.812 -13.367 1 97.5 181 GLN A O 1
ATOM 1425 N N . GLY A 1 182 ? -22.844 -23.938 -12.375 1 96.44 182 GLY A N 1
ATOM 1426 C CA . GLY A 1 182 ? -23.344 -25.25 -11.977 1 96.44 182 GLY A CA 1
ATOM 1427 C C . GLY A 1 182 ? -23.203 -25.516 -10.484 1 96.44 182 GLY A C 1
ATOM 1428 O O . GLY A 1 182 ? -23.609 -26.562 -9.992 1 96.44 182 GLY A O 1
ATOM 1429 N N . TYR A 1 183 ? -22.641 -24.594 -9.758 1 97.62 183 TYR A N 1
ATOM 1430 C CA . TYR A 1 183 ? -22.547 -24.75 -8.312 1 97.62 183 TYR A CA 1
ATOM 1431 C C . TYR A 1 183 ? -23.922 -24.594 -7.66 1 97.62 183 TYR A C 1
ATOM 1433 O O . TYR A 1 183 ? -24.734 -23.781 -8.102 1 97.62 183 TYR A O 1
ATOM 1441 N N . LYS A 1 184 ? -24.141 -25.328 -6.582 1 97.25 184 LYS A N 1
ATOM 1442 C CA . LYS A 1 184 ? -25.484 -25.375 -6.016 1 97.25 184 LYS A CA 1
ATOM 1443 C C . LYS A 1 184 ? -25.469 -25 -4.531 1 97.25 184 LYS A C 1
ATOM 1445 O O . LYS A 1 184 ? -26.453 -24.5 -4.004 1 97.25 184 LYS A O 1
ATOM 1450 N N . LYS A 1 185 ? -24.469 -25.391 -3.842 1 98.31 185 LYS A N 1
ATOM 1451 C CA . LYS A 1 185 ? -24.281 -25.078 -2.428 1 98.31 185 LYS A CA 1
ATOM 1452 C C . LYS A 1 185 ? -23.203 -24.016 -2.23 1 98.31 185 LYS A C 1
ATOM 1454 O O . LYS A 1 185 ? -22.031 -24.344 -2.082 1 98.31 185 LYS A O 1
ATOM 1459 N N . ILE A 1 186 ? -23.703 -22.781 -2.154 1 98.69 186 ILE A N 1
ATOM 1460 C CA . ILE A 1 186 ? -22.734 -21.703 -2.195 1 98.69 186 ILE A CA 1
ATOM 1461 C C . ILE A 1 186 ? -22.641 -21.047 -0.818 1 98.69 186 ILE A C 1
ATOM 1463 O O . ILE A 1 186 ? -23.625 -20.516 -0.3 1 98.69 186 ILE A O 1
ATOM 1467 N N . ALA A 1 187 ? -21.438 -21.109 -0.224 1 98.88 187 ALA A N 1
ATOM 1468 C CA . ALA A 1 187 ? -21.172 -20.453 1.057 1 98.88 187 ALA A CA 1
ATOM 1469 C C . ALA A 1 187 ? -20.688 -19.031 0.856 1 98.88 187 ALA A C 1
ATOM 1471 O O . ALA A 1 187 ? -20.234 -18.656 -0.232 1 98.88 187 ALA A O 1
ATOM 1472 N N . HIS A 1 188 ? -20.844 -18.25 1.903 1 98.88 188 HIS A N 1
ATOM 1473 C CA . HIS A 1 188 ? -20.391 -16.875 1.917 1 98.88 188 HIS A CA 1
ATOM 1474 C C . HIS A 1 188 ? -19.562 -16.578 3.166 1 98.88 188 HIS A C 1
ATOM 1476 O O . HIS A 1 188 ? -20.078 -16.641 4.285 1 98.88 188 HIS A O 1
ATOM 1482 N N . ILE A 1 189 ? -18.297 -16.375 2.912 1 98.81 189 ILE A N 1
ATOM 1483 C CA . ILE A 1 189 ? -17.484 -15.812 3.986 1 98.81 189 ILE A CA 1
ATOM 1484 C C . ILE A 1 189 ? -17.562 -14.289 3.955 1 98.81 189 ILE A C 1
ATOM 1486 O O . ILE A 1 189 ? -16.938 -13.641 3.115 1 98.81 189 ILE A O 1
ATOM 1490 N N . ARG A 1 190 ? -18.328 -13.727 4.855 1 97.81 190 ARG A N 1
ATOM 1491 C CA . ARG A 1 190 ? -18.703 -12.312 4.785 1 97.81 190 ARG A CA 1
ATOM 1492 C C . ARG A 1 190 ? -17.891 -11.484 5.781 1 97.81 190 ARG A C 1
ATOM 1494 O O . ARG A 1 190 ? -17.094 -12.031 6.551 1 97.81 190 ARG A O 1
ATOM 1501 N N . GLY A 1 191 ? -18.047 -10.148 5.645 1 94.12 191 GLY A N 1
ATOM 1502 C CA . GLY A 1 191 ? -17.453 -9.234 6.605 1 94.12 191 GLY A CA 1
ATOM 1503 C C . GLY A 1 191 ? -18.328 -9.023 7.836 1 94.12 191 GLY A C 1
ATOM 1504 O O . GLY A 1 191 ? -19.266 -9.773 8.07 1 94.12 191 GLY A O 1
ATOM 1505 N N . ARG A 1 192 ? -18 -8.039 8.594 1 89.56 192 ARG A N 1
ATOM 1506 C CA . ARG A 1 192 ? -18.656 -7.766 9.867 1 89.56 192 ARG A CA 1
ATOM 1507 C C . ARG A 1 192 ? -20.109 -7.34 9.656 1 89.56 192 ARG A C 1
ATOM 1509 O O . ARG A 1 192 ? -20.422 -6.672 8.672 1 89.56 192 ARG A O 1
ATOM 1516 N N . LEU A 1 193 ? -20.906 -7.59 10.648 1 90.81 193 LEU A N 1
ATOM 1517 C CA . LEU A 1 193 ? -22.344 -7.375 10.547 1 90.81 193 LEU A CA 1
ATOM 1518 C C . LEU A 1 193 ? -22.672 -5.891 10.625 1 90.81 193 LEU A C 1
ATOM 1520 O O . LEU A 1 193 ? -23.719 -5.457 10.141 1 90.81 193 LEU A O 1
ATOM 1524 N N . GLU A 1 194 ? -21.781 -5.109 11.219 1 83.88 194 GLU A N 1
ATOM 1525 C CA . GLU A 1 194 ? -22.078 -3.695 11.445 1 83.88 194 GLU A CA 1
ATOM 1526 C C . GLU A 1 194 ? -21.641 -2.848 10.25 1 83.88 194 GLU A C 1
ATOM 1528 O O . GLU A 1 194 ? -21.875 -1.638 10.227 1 83.88 194 GLU A O 1
ATOM 1533 N N . VAL A 1 195 ? -21.078 -3.438 9.344 1 84.69 195 VAL A N 1
ATOM 1534 C CA . VAL A 1 195 ? -20.5 -2.703 8.219 1 84.69 195 VAL A CA 1
ATOM 1535 C C . VAL A 1 195 ? -21.453 -2.734 7.031 1 84.69 195 VAL A C 1
ATOM 1537 O O . VAL A 1 195 ? -21.859 -3.809 6.582 1 84.69 195 VAL A O 1
ATOM 1540 N N . LYS A 1 196 ? -21.703 -1.615 6.43 1 88.19 196 LYS A N 1
ATOM 1541 C CA . LYS A 1 196 ? -22.719 -1.458 5.402 1 88.19 196 LYS A CA 1
ATOM 1542 C C . LYS A 1 196 ? -22.344 -2.215 4.133 1 88.19 196 LYS A C 1
ATOM 1544 O O . LYS A 1 196 ? -23.188 -2.918 3.555 1 88.19 196 LYS A O 1
ATOM 1549 N N . ASN A 1 197 ? -21.141 -2.035 3.615 1 90.75 197 ASN A N 1
ATOM 1550 C CA . ASN A 1 197 ? -20.766 -2.699 2.371 1 90.75 197 ASN A CA 1
ATOM 1551 C C . ASN A 1 197 ? -20.828 -4.219 2.506 1 90.75 197 ASN A C 1
ATOM 1553 O O . ASN A 1 197 ? -21.266 -4.91 1.586 1 90.75 197 ASN A O 1
ATOM 1557 N N . ALA A 1 198 ? -20.406 -4.742 3.623 1 92.88 198 ALA A N 1
ATOM 1558 C CA . ALA A 1 198 ? -20.5 -6.176 3.875 1 92.88 198 ALA A CA 1
ATOM 1559 C C . ALA A 1 198 ? -21.953 -6.652 3.842 1 92.88 198 ALA A C 1
ATOM 1561 O O . ALA A 1 198 ? -22.234 -7.734 3.328 1 92.88 198 ALA A O 1
ATOM 1562 N N . ASN A 1 199 ? -22.797 -5.852 4.387 1 94.69 199 ASN A N 1
ATOM 1563 C CA . ASN A 1 199 ? -24.219 -6.191 4.402 1 94.69 199 ASN A CA 1
ATOM 1564 C C . ASN A 1 199 ? -24.812 -6.191 2.998 1 94.69 199 ASN A C 1
ATOM 1566 O O . ASN A 1 199 ? -25.625 -7.059 2.66 1 94.69 199 ASN A O 1
ATOM 1570 N N . GLU A 1 200 ? -24.453 -5.234 2.242 1 96.38 200 GLU A N 1
ATOM 1571 C CA . GLU A 1 200 ? -24.938 -5.176 0.868 1 96.38 200 GLU A CA 1
ATOM 1572 C C . GLU A 1 200 ? -24.453 -6.371 0.056 1 96.38 200 GLU A C 1
ATOM 1574 O O . GLU A 1 200 ? -25.203 -6.926 -0.753 1 96.38 200 GLU A O 1
ATOM 1579 N N . ARG A 1 201 ? -23.219 -6.773 0.238 1 97.69 201 ARG A N 1
ATOM 1580 C CA . ARG A 1 201 ? -22.688 -7.949 -0.451 1 97.69 201 ARG A CA 1
ATOM 1581 C C . ARG A 1 201 ? -23.422 -9.211 -0.009 1 97.69 201 ARG A C 1
ATOM 1583 O O . ARG A 1 201 ? -23.75 -10.07 -0.833 1 97.69 201 ARG A O 1
ATOM 1590 N N . ALA A 1 202 ? -23.703 -9.273 1.272 1 98.19 202 ALA A N 1
ATOM 1591 C CA . ALA A 1 202 ? -24.453 -10.414 1.786 1 98.19 202 ALA A CA 1
ATOM 1592 C C . ALA A 1 202 ? -25.859 -10.453 1.192 1 98.19 202 ALA A C 1
ATOM 1594 O O . ALA A 1 202 ? -26.391 -11.523 0.889 1 98.19 202 ALA A O 1
ATOM 1595 N N . ARG A 1 203 ? -26.438 -9.289 1.094 1 98.25 203 ARG A N 1
ATOM 1596 C CA . ARG A 1 203 ? -27.766 -9.203 0.497 1 98.25 203 ARG A CA 1
ATOM 1597 C C . ARG A 1 203 ? -27.75 -9.641 -0.962 1 98.25 203 ARG A C 1
ATOM 1599 O O . ARG A 1 203 ? -28.656 -10.344 -1.418 1 98.25 203 ARG A O 1
ATOM 1606 N N . GLY A 1 204 ? -26.734 -9.195 -1.682 1 98.69 204 GLY A N 1
ATOM 1607 C CA . GLY A 1 204 ? -26.594 -9.633 -3.061 1 98.69 204 GLY A CA 1
ATOM 1608 C C . GLY A 1 204 ? -26.406 -11.133 -3.195 1 98.69 204 GLY A C 1
ATOM 1609 O O . GLY A 1 204 ? -27 -11.75 -4.078 1 98.69 204 GLY A O 1
ATOM 1610 N N . TYR A 1 205 ? -25.672 -11.68 -2.273 1 98.75 205 TYR A N 1
ATOM 1611 C CA . TYR A 1 205 ? -25.469 -13.117 -2.184 1 98.75 205 TYR A CA 1
ATOM 1612 C C . TYR A 1 205 ? -26.797 -13.844 -1.989 1 98.75 205 TYR A C 1
ATOM 1614 O O . TYR A 1 205 ? -27.141 -14.734 -2.764 1 98.75 205 TYR A O 1
ATOM 1622 N N . LYS A 1 206 ? -27.531 -13.438 -1.048 1 98.56 206 LYS A N 1
ATOM 1623 C CA . LYS A 1 206 ? -28.797 -14.078 -0.714 1 98.56 206 LYS A CA 1
ATOM 1624 C C . LYS A 1 206 ? -29.797 -13.93 -1.851 1 98.56 206 LYS A C 1
ATOM 1626 O O . LYS A 1 206 ? -30.531 -14.875 -2.172 1 98.56 206 LYS A O 1
ATOM 1631 N N . LYS A 1 207 ? -29.844 -12.766 -2.424 1 98.69 207 LYS A N 1
ATOM 1632 C CA . LYS A 1 207 ? -30.797 -12.5 -3.496 1 98.69 207 LYS A CA 1
ATOM 1633 C C . LYS A 1 207 ? -30.516 -13.383 -4.711 1 98.69 207 LYS A C 1
ATOM 1635 O O . LYS A 1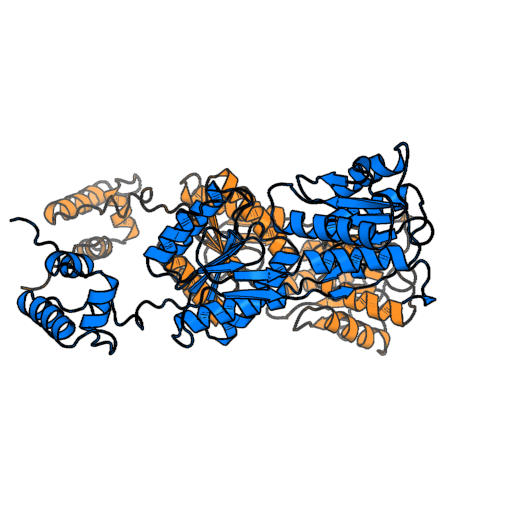 207 ? -31.453 -13.859 -5.363 1 98.69 207 LYS A O 1
ATOM 1640 N N . ALA A 1 208 ? -29.266 -13.562 -5.023 1 98.75 208 ALA A N 1
ATOM 1641 C CA . ALA A 1 208 ? -28.906 -14.422 -6.148 1 98.75 208 ALA A CA 1
ATOM 1642 C C . ALA A 1 208 ? -29.391 -15.852 -5.93 1 98.75 208 ALA A C 1
ATOM 1644 O O . ALA A 1 208 ? -29.906 -16.484 -6.852 1 98.75 208 ALA A O 1
ATOM 1645 N N . LEU A 1 209 ? -29.219 -16.359 -4.707 1 98.62 209 LEU A N 1
ATOM 1646 C CA . LEU A 1 209 ? -29.719 -17.688 -4.367 1 98.62 209 LEU A CA 1
ATOM 1647 C C . LEU A 1 209 ? -31.234 -17.766 -4.492 1 98.62 209 LEU A C 1
ATOM 1649 O O . LEU A 1 209 ? -31.766 -18.688 -5.113 1 98.62 209 LEU A O 1
ATOM 1653 N N . GLU A 1 210 ? -31.844 -16.766 -3.93 1 98.31 210 GLU A N 1
ATOM 1654 C CA . GLU A 1 210 ? -33.312 -16.703 -3.93 1 98.31 210 GLU A CA 1
ATOM 1655 C C . GLU A 1 210 ? -33.844 -16.688 -5.352 1 98.31 210 GLU A C 1
ATOM 1657 O O . GLU A 1 210 ? -34.781 -17.422 -5.668 1 98.31 210 GLU A O 1
ATOM 1662 N N . ASP A 1 211 ? -33.25 -15.875 -6.164 1 98.25 211 ASP A N 1
ATOM 1663 C CA . ASP A 1 211 ? -33.75 -15.68 -7.523 1 98.25 211 ASP A CA 1
ATOM 1664 C C . ASP A 1 211 ? -33.625 -16.953 -8.352 1 98.25 211 ASP A C 1
ATOM 1666 O O . ASP A 1 211 ? -34.312 -17.141 -9.336 1 98.25 211 ASP A O 1
ATOM 1670 N N . ARG A 1 212 ? -32.75 -17.781 -7.961 1 97.5 212 ARG A N 1
ATOM 1671 C CA . ARG A 1 212 ? -32.5 -19 -8.727 1 97.5 212 ARG A CA 1
ATOM 1672 C C . ARG A 1 212 ? -33.062 -20.219 -8.008 1 97.5 212 ARG A C 1
ATOM 1674 O O . ARG A 1 212 ? -32.812 -21.359 -8.43 1 97.5 212 ARG A O 1
ATOM 1681 N N . GLY A 1 213 ? -33.719 -19.984 -6.91 1 97.38 213 GLY A N 1
ATOM 1682 C CA . GLY A 1 213 ? -34.375 -21.047 -6.164 1 97.38 213 GLY A CA 1
ATOM 1683 C C . GLY A 1 213 ? -33.406 -21.969 -5.445 1 97.38 213 GLY A C 1
ATOM 1684 O O . GLY A 1 213 ? -33.719 -23.156 -5.254 1 97.38 213 GLY A O 1
ATOM 1685 N N . LEU A 1 214 ? -32.281 -21.5 -5.125 1 97.62 214 LEU A N 1
ATOM 1686 C CA . LEU A 1 214 ? -31.281 -22.312 -4.418 1 97.62 214 LEU A CA 1
ATOM 1687 C C . LEU A 1 214 ? -31.422 -22.141 -2.908 1 97.62 214 LEU A C 1
ATOM 1689 O O . LEU A 1 214 ? -31.891 -21.109 -2.438 1 97.62 214 LEU A O 1
ATOM 1693 N N . GLU A 1 215 ? -30.969 -23.125 -2.232 1 93.62 215 GLU A N 1
ATOM 1694 C CA . GLU A 1 215 ? -31.062 -23.156 -0.776 1 93.62 215 GLU A CA 1
ATOM 1695 C C . GLU A 1 215 ? -30.094 -22.156 -0.14 1 93.62 215 GLU A C 1
ATOM 1697 O O . GLU A 1 215 ? -28.969 -22 -0.601 1 93.62 215 GLU A O 1
ATOM 1702 N N . PHE A 1 216 ? -30.641 -21.516 0.811 1 96.38 216 PHE A N 1
ATOM 1703 C CA . PHE A 1 216 ? -29.812 -20.734 1.73 1 96.38 216 PHE A CA 1
ATOM 1704 C C . PHE A 1 216 ? -29.672 -21.453 3.066 1 96.38 216 PHE A C 1
ATOM 1706 O O . PHE A 1 216 ? -30.672 -21.812 3.697 1 96.38 216 PHE A O 1
ATOM 1713 N N . ASP A 1 217 ? -28.484 -21.688 3.484 1 95.88 217 ASP A N 1
ATOM 1714 C CA . ASP A 1 217 ? -28.172 -22.312 4.773 1 95.88 217 ASP A CA 1
ATOM 1715 C C . ASP A 1 217 ? -27.375 -21.359 5.664 1 95.88 217 ASP A C 1
ATOM 1717 O O . ASP A 1 217 ? -26.234 -21.016 5.352 1 95.88 217 ASP A O 1
ATOM 1721 N N . PRO A 1 218 ? -27.938 -20.969 6.777 1 96 218 PRO A N 1
ATOM 1722 C CA . PRO A 1 218 ? -27.219 -20.062 7.672 1 96 218 PRO A CA 1
ATOM 1723 C C . PRO A 1 218 ? -25.859 -20.594 8.086 1 96 218 PRO A C 1
ATOM 1725 O O . PRO A 1 218 ? -24.938 -19.828 8.375 1 96 218 PRO A O 1
ATOM 1728 N N . GLU A 1 219 ? -25.688 -21.891 8.031 1 96.19 219 GLU A N 1
ATOM 1729 C CA . GLU A 1 219 ? -24.422 -22.5 8.414 1 96.19 219 GLU A CA 1
ATOM 1730 C C . GLU A 1 219 ? -23.344 -22.266 7.359 1 96.19 219 GLU A C 1
ATOM 1732 O O . GLU A 1 219 ? -22.156 -22.453 7.621 1 96.19 219 GLU A O 1
ATOM 1737 N N . TRP A 1 220 ? -23.797 -21.828 6.168 1 98.12 220 TRP A N 1
ATOM 1738 C CA . TRP A 1 220 ? -22.875 -21.547 5.07 1 98.12 220 TRP A CA 1
ATOM 1739 C C . TRP A 1 220 ? -22.344 -20.125 5.141 1 98.12 220 TRP A C 1
ATOM 1741 O O . TRP A 1 220 ? -21.5 -19.734 4.34 1 98.12 220 TRP A O 1
ATOM 1751 N N . VAL A 1 221 ? -22.797 -19.359 6.148 1 98.5 221 VAL A N 1
ATOM 1752 C CA . VAL A 1 221 ? -22.359 -17.969 6.273 1 98.5 221 VAL A CA 1
ATOM 1753 C C . VAL A 1 221 ? -21.391 -17.844 7.445 1 98.5 221 VAL A C 1
ATOM 1755 O O . VAL A 1 221 ? -21.75 -18.141 8.586 1 98.5 221 VAL A O 1
ATOM 1758 N N . LYS A 1 222 ? -20.141 -17.484 7.129 1 98.56 222 LYS A N 1
ATOM 1759 C CA . LYS A 1 222 ? -19.094 -17.25 8.133 1 98.56 222 LYS A CA 1
ATOM 1760 C C . LYS A 1 222 ? -18.719 -15.773 8.203 1 98.56 222 LYS A C 1
ATOM 1762 O O . LYS A 1 222 ? -18.562 -15.117 7.176 1 98.56 222 LYS A O 1
ATOM 1767 N N . VAL A 1 223 ? -18.609 -15.266 9.422 1 98.06 223 VAL A N 1
ATOM 1768 C CA . VAL A 1 223 ? -18.375 -13.836 9.617 1 98.06 223 VAL A CA 1
ATOM 1769 C C . VAL A 1 223 ? -16.922 -13.594 10.008 1 98.06 223 VAL A C 1
ATOM 1771 O O . VAL A 1 223 ? -16.484 -14.023 11.078 1 98.06 223 VAL A O 1
ATOM 1774 N N . CYS A 1 224 ? -16.234 -12.859 9.148 1 95.69 224 CYS A N 1
ATOM 1775 C CA . CYS A 1 224 ? -14.852 -12.5 9.445 1 95.69 224 CYS A CA 1
ATOM 1776 C C . CYS A 1 224 ? -14.789 -11.406 10.516 1 95.69 224 CYS A C 1
ATOM 1778 O O . CYS A 1 224 ? -15.664 -10.547 10.578 1 95.69 224 CYS A O 1
ATOM 1780 N N . SER A 1 225 ? -13.781 -11.477 11.281 1 90.69 225 SER A N 1
ATOM 1781 C CA . SER A 1 225 ? -13.43 -10.398 12.203 1 90.69 225 SER A CA 1
ATOM 1782 C C . SER A 1 225 ? -12.211 -9.625 11.711 1 90.69 225 SER A C 1
ATOM 1784 O O . SER A 1 225 ? -12.258 -8.398 11.609 1 90.69 225 SER A O 1
ATOM 1786 N N . LEU A 1 226 ? -11.25 -10.352 11.289 1 87.62 226 LEU A N 1
ATOM 1787 C CA . LEU A 1 226 ? -9.977 -9.742 10.914 1 87.62 226 LEU A CA 1
ATOM 1788 C C . LEU A 1 226 ? -9.867 -9.602 9.398 1 87.62 226 LEU A C 1
ATOM 1790 O O . LEU A 1 226 ? -9.008 -8.875 8.898 1 87.62 226 LEU A O 1
ATOM 1794 N N . ILE A 1 227 ? -10.633 -10.328 8.633 1 91.44 227 ILE A N 1
ATOM 1795 C CA . ILE A 1 227 ? -10.664 -10.312 7.176 1 91.44 227 ILE A CA 1
ATOM 1796 C C . ILE A 1 227 ? -9.266 -10.586 6.625 1 91.44 227 ILE A C 1
ATOM 1798 O O . ILE A 1 227 ? -8.758 -9.828 5.801 1 91.44 227 ILE A O 1
ATOM 1802 N N . ASN A 1 228 ? -8.711 -11.719 7.027 1 91.62 228 ASN A N 1
ATOM 1803 C CA . ASN A 1 228 ? -7.359 -12.07 6.602 1 91.62 228 ASN A CA 1
ATOM 1804 C C . ASN A 1 228 ? -7.301 -13.492 6.059 1 91.62 228 ASN A C 1
ATOM 1806 O O . ASN A 1 228 ? -8.32 -14.18 5.996 1 91.62 228 ASN A O 1
ATOM 1810 N N . GLU A 1 229 ? -6.156 -13.836 5.617 1 93.81 229 GLU A N 1
ATOM 1811 C CA . GLU A 1 229 ? -5.945 -15.133 4.98 1 93.81 229 GLU A CA 1
ATOM 1812 C C . GLU A 1 229 ? -6.25 -16.266 5.945 1 93.81 229 GLU A C 1
ATOM 1814 O O . GLU A 1 229 ? -6.875 -17.266 5.566 1 93.81 229 GLU A O 1
ATOM 1819 N N . GLN A 1 230 ? -5.844 -16.141 7.184 1 96.5 230 GLN A N 1
ATOM 1820 C CA . GLN A 1 230 ? -6.023 -17.203 8.164 1 96.5 230 GLN A CA 1
ATOM 1821 C C . GLN A 1 230 ? -7.508 -17.484 8.406 1 96.5 230 GLN A C 1
ATOM 1823 O O . GLN A 1 230 ? -7.914 -18.641 8.531 1 96.5 230 GLN A O 1
ATOM 1828 N N . GLU A 1 231 ? -8.266 -16.484 8.484 1 97.88 231 GLU A N 1
ATOM 1829 C CA . GLU A 1 231 ? -9.695 -16.688 8.656 1 97.88 231 GLU A CA 1
ATOM 1830 C C . GLU A 1 231 ? -10.305 -17.406 7.461 1 97.88 231 GLU A C 1
ATOM 1832 O O . GLU A 1 231 ? -11.188 -18.25 7.625 1 97.88 231 GLU A O 1
ATOM 1837 N N . GLY A 1 232 ? -9.828 -17.078 6.277 1 98.38 232 GLY A N 1
ATOM 1838 C CA . GLY A 1 232 ? -10.266 -17.812 5.102 1 98.38 232 GLY A CA 1
ATOM 1839 C C . GLY A 1 232 ? -9.961 -19.297 5.184 1 98.38 232 GLY A C 1
ATOM 1840 O O . GLY A 1 232 ? -10.812 -20.141 4.883 1 98.38 232 GLY A O 1
ATOM 1841 N N . TYR A 1 233 ? -8.758 -19.562 5.625 1 98.5 233 TYR A N 1
ATOM 1842 C CA . TYR A 1 233 ? -8.32 -20.953 5.797 1 98.5 233 TYR A CA 1
ATOM 1843 C C . TYR A 1 233 ? -9.188 -21.672 6.812 1 98.5 233 TYR A C 1
ATOM 1845 O O . TYR A 1 233 ? -9.688 -22.766 6.543 1 98.5 233 TYR A O 1
ATOM 1853 N N . ASP A 1 234 ? -9.398 -21.062 7.941 1 98.75 234 ASP A N 1
ATOM 1854 C CA . ASP A 1 234 ? -10.125 -21.672 9.047 1 98.75 234 ASP A CA 1
ATOM 1855 C C . ASP A 1 234 ? -11.594 -21.891 8.68 1 98.75 234 ASP A C 1
ATOM 1857 O O . ASP A 1 234 ? -12.156 -22.953 8.984 1 98.75 234 ASP A O 1
ATOM 1861 N N . PHE A 1 235 ? -12.156 -20.984 8.031 1 98.81 235 PHE A N 1
ATOM 1862 C CA . PHE A 1 235 ? -13.562 -21.094 7.684 1 98.81 235 PHE A CA 1
ATOM 1863 C C . PHE A 1 235 ? -13.766 -22.125 6.578 1 98.81 235 PHE A C 1
ATOM 1865 O O . PHE A 1 235 ? -14.781 -22.828 6.555 1 98.81 235 PHE A O 1
ATOM 1872 N N . ALA A 1 236 ? -12.852 -22.156 5.652 1 98.75 236 ALA A N 1
ATOM 1873 C CA . ALA A 1 236 ? -12.914 -23.203 4.641 1 98.75 236 ALA A CA 1
ATOM 1874 C C . ALA A 1 236 ? -12.906 -24.578 5.281 1 98.75 236 ALA A C 1
ATOM 1876 O O . ALA A 1 236 ? -13.688 -25.453 4.902 1 98.75 236 ALA A O 1
ATOM 1877 N N . LYS A 1 237 ? -12.016 -24.734 6.234 1 98.62 237 LYS A N 1
ATOM 1878 C CA . LYS A 1 237 ? -11.93 -25.984 6.969 1 98.62 237 LYS A CA 1
ATOM 1879 C C . LYS A 1 237 ? -13.242 -26.312 7.668 1 98.62 237 LYS A C 1
ATOM 1881 O O . LYS A 1 237 ? -13.766 -27.422 7.539 1 98.62 237 LYS A O 1
ATOM 1886 N N . GLU A 1 238 ? -13.797 -25.391 8.344 1 98.56 238 GLU A N 1
ATOM 1887 C CA . GLU A 1 238 ? -15.055 -25.578 9.062 1 98.56 238 GLU A CA 1
ATOM 1888 C C . GLU A 1 238 ? -16.188 -25.969 8.109 1 98.56 238 GLU A C 1
ATOM 1890 O O . GLU A 1 238 ? -16.969 -26.859 8.406 1 98.56 238 GLU A O 1
ATOM 1895 N N . LEU A 1 239 ? -16.266 -25.312 7.02 1 98.44 239 LEU A N 1
ATOM 1896 C CA . LEU A 1 239 ? -17.328 -25.516 6.051 1 98.44 239 LEU A CA 1
ATOM 1897 C C . LEU A 1 239 ? -17.234 -26.891 5.41 1 98.44 239 LEU A C 1
ATOM 1899 O O . LEU A 1 239 ? -18.234 -27.594 5.258 1 98.44 239 LEU A O 1
ATOM 1903 N N . LEU A 1 240 ? -16.078 -27.328 5.023 1 97.69 240 LEU A N 1
ATOM 1904 C CA . LEU A 1 240 ? -15.898 -28.578 4.293 1 97.69 240 LEU A CA 1
ATOM 1905 C C . LEU A 1 240 ? -16 -29.766 5.23 1 97.69 240 LEU A C 1
ATOM 1907 O O . LEU A 1 240 ? -16.375 -30.875 4.801 1 97.69 240 LEU A O 1
ATOM 1911 N N . GLU A 1 241 ? -15.703 -29.547 6.477 1 96.19 241 GLU A N 1
ATOM 1912 C CA . GLU A 1 241 ? -15.773 -30.641 7.453 1 96.19 241 GLU A CA 1
ATOM 1913 C C . GLU A 1 241 ? -17.141 -30.688 8.125 1 96.19 241 GLU A C 1
ATOM 1915 O O . GLU A 1 241 ? -17.391 -31.531 8.977 1 96.19 241 GLU A O 1
ATOM 1920 N N . GLY A 1 242 ? -17.984 -29.781 7.785 1 94.81 242 GLY A N 1
ATOM 1921 C CA . GLY A 1 242 ? -19.312 -29.734 8.359 1 94.81 242 GLY A CA 1
ATOM 1922 C C . GLY A 1 242 ? -20.25 -30.781 7.789 1 94.81 242 GLY A C 1
ATOM 1923 O O . GLY A 1 242 ? -19.844 -31.609 6.977 1 94.81 242 GLY A O 1
ATOM 1924 N N . LYS A 1 243 ? -21.531 -30.719 8.164 1 94.19 243 LYS A N 1
ATOM 1925 C CA . LYS A 1 243 ? -22.547 -31.719 7.824 1 94.19 243 LYS A CA 1
ATOM 1926 C C . LYS A 1 243 ? -22.984 -31.578 6.367 1 94.19 243 LYS A C 1
ATOM 1928 O O . LYS A 1 243 ? -23.344 -32.562 5.734 1 94.19 243 LYS A O 1
ATOM 1933 N N . ASN A 1 244 ? -22.953 -30.422 5.871 1 96 244 ASN A N 1
ATOM 1934 C CA . ASN A 1 244 ? -23.406 -30.109 4.516 1 96 244 ASN A CA 1
ATOM 1935 C C . ASN A 1 244 ? -22.422 -29.188 3.795 1 96 244 ASN A C 1
ATOM 1937 O O . ASN A 1 244 ? -22.703 -28.016 3.576 1 96 244 ASN A O 1
ATOM 1941 N N . PRO A 1 245 ? -21.328 -29.781 3.363 1 97.75 245 PRO A N 1
ATOM 1942 C CA . PRO A 1 245 ? -20.281 -28.953 2.75 1 97.75 245 PRO A CA 1
ATOM 1943 C C . PRO A 1 245 ? -20.75 -28.266 1.466 1 97.75 245 PRO A C 1
ATOM 1945 O O . PRO A 1 245 ? -21.484 -28.875 0.679 1 97.75 245 PRO A O 1
ATOM 1948 N N . PRO A 1 246 ? -20.359 -27.047 1.306 1 98.44 246 PRO A N 1
ATOM 1949 C CA . PRO A 1 246 ? -20.656 -26.359 0.054 1 98.44 246 PRO A CA 1
ATOM 1950 C C . PRO A 1 246 ? -19.812 -26.844 -1.118 1 98.44 246 PRO A C 1
ATOM 1952 O O . PRO A 1 246 ? -18.891 -27.641 -0.928 1 98.44 246 PRO A O 1
ATOM 1955 N N . ASP A 1 247 ? -20.203 -26.406 -2.281 1 98.25 247 ASP A N 1
ATOM 1956 C CA . ASP A 1 247 ? -19.391 -26.719 -3.461 1 98.25 247 ASP A CA 1
ATOM 1957 C C . ASP A 1 247 ? -18.844 -25.453 -4.105 1 98.25 247 ASP A C 1
ATOM 1959 O O . ASP A 1 247 ? -18.188 -25.5 -5.137 1 98.25 247 ASP A O 1
ATOM 1963 N N . ALA A 1 248 ? -19.125 -24.297 -3.477 1 98.75 248 ALA A N 1
ATOM 1964 C CA . ALA A 1 248 ? -18.5 -23.031 -3.84 1 98.75 248 ALA A CA 1
ATOM 1965 C C . ALA A 1 248 ? -18.453 -22.078 -2.645 1 98.75 248 ALA A C 1
ATOM 1967 O O . ALA A 1 248 ? -19.266 -22.172 -1.733 1 98.75 248 ALA A O 1
ATOM 1968 N N . ILE A 1 249 ? -17.5 -21.219 -2.613 1 98.88 249 ILE A N 1
ATOM 1969 C CA . ILE A 1 249 ? -17.344 -20.234 -1.546 1 98.88 249 ILE A CA 1
ATOM 1970 C C . ILE A 1 249 ? -17.125 -18.859 -2.148 1 98.88 249 ILE A C 1
ATOM 1972 O O . ILE A 1 249 ? -16.188 -18.641 -2.922 1 98.88 249 ILE A O 1
ATOM 1976 N N . PHE A 1 250 ? -18.031 -17.922 -1.845 1 98.88 250 PHE A N 1
ATOM 1977 C CA . PHE A 1 250 ? -17.891 -16.5 -2.148 1 98.88 250 PHE A CA 1
ATOM 1978 C C . PHE A 1 250 ? -17.297 -15.758 -0.97 1 98.88 250 PHE A C 1
ATOM 1980 O O . PHE A 1 250 ? -17.891 -15.688 0.105 1 98.88 250 PHE A O 1
ATOM 1987 N N . CYS A 1 251 ? -16.109 -15.172 -1.194 1 98.75 251 CYS A N 1
ATOM 1988 C CA . CYS A 1 251 ? -15.367 -14.578 -0.093 1 98.75 251 CYS A CA 1
ATOM 1989 C C . CYS A 1 251 ? -15.477 -13.055 -0.114 1 98.75 251 CYS A C 1
ATOM 1991 O O . CYS A 1 251 ? -15.586 -12.453 -1.183 1 98.75 251 CYS A O 1
ATOM 1993 N N . ILE A 1 252 ? -15.344 -12.477 1.003 1 97 252 ILE A N 1
ATOM 1994 C CA . ILE A 1 252 ? -15.516 -11.039 1.201 1 97 252 ILE A CA 1
ATOM 1995 C C . ILE A 1 252 ? -14.375 -10.289 0.511 1 97 252 ILE A C 1
ATOM 1997 O O . ILE A 1 252 ? -14.562 -9.156 0.061 1 97 252 ILE A O 1
ATOM 2001 N N . THR A 1 253 ? -13.18 -10.852 0.487 1 95.31 253 THR A N 1
ATOM 2002 C CA . THR A 1 253 ? -12.031 -10.266 -0.196 1 95.31 253 THR A CA 1
ATOM 2003 C C . THR A 1 253 ? -11.156 -11.352 -0.822 1 95.31 253 THR A C 1
ATOM 2005 O O . THR A 1 253 ? -11.266 -12.523 -0.463 1 95.31 253 THR A O 1
ATOM 2008 N N . ASP A 1 254 ? -10.297 -10.914 -1.681 1 95.31 254 ASP A N 1
ATOM 2009 C CA . ASP A 1 254 ? -9.352 -11.828 -2.318 1 95.31 254 ASP A CA 1
ATOM 2010 C C . ASP A 1 254 ? -8.375 -12.414 -1.296 1 95.31 254 ASP A C 1
ATOM 2012 O O . ASP A 1 254 ? -7.945 -13.562 -1.432 1 95.31 254 ASP A O 1
ATOM 2016 N N . LEU A 1 255 ? -8.055 -11.648 -0.271 1 92.38 255 LEU A N 1
ATOM 2017 C CA . LEU A 1 255 ? -7.145 -12.148 0.753 1 92.38 255 LEU A CA 1
ATOM 2018 C C . LEU A 1 255 ? -7.766 -13.32 1.509 1 92.38 255 LEU A C 1
ATOM 2020 O O . LEU A 1 255 ? -7.09 -14.312 1.79 1 92.38 255 LEU A O 1
ATOM 2024 N N . VAL A 1 256 ? -8.969 -13.195 1.854 1 96.5 256 VAL A N 1
ATOM 2025 C CA . VAL A 1 256 ? -9.695 -14.289 2.496 1 96.5 256 VAL A CA 1
ATOM 2026 C C . VAL A 1 256 ? -9.781 -15.484 1.546 1 96.5 256 VAL A C 1
ATOM 2028 O O . VAL A 1 256 ? -9.57 -16.625 1.957 1 96.5 256 VAL A O 1
ATOM 2031 N N . ALA A 1 257 ? -10 -15.203 0.292 1 97.94 257 ALA A N 1
ATOM 2032 C CA . ALA A 1 257 ? -10.094 -16.25 -0.719 1 97.94 257 ALA A CA 1
ATOM 2033 C C . ALA A 1 257 ? -8.773 -17 -0.853 1 97.94 257 ALA A C 1
ATOM 2035 O O . ALA A 1 257 ? -8.758 -18.219 -1.113 1 97.94 257 ALA A O 1
ATOM 2036 N N . LEU A 1 258 ? -7.723 -16.297 -0.687 1 94.38 258 LEU A N 1
ATOM 2037 C CA . LEU A 1 258 ? -6.414 -16.938 -0.73 1 94.38 258 LEU A CA 1
ATOM 2038 C C . LEU A 1 258 ? -6.285 -17.984 0.372 1 94.38 258 LEU A C 1
ATOM 2040 O O . LEU A 1 258 ? -5.684 -19.047 0.165 1 94.38 258 LEU A O 1
ATOM 2044 N N . GLY A 1 259 ? -6.785 -17.641 1.563 1 96.94 259 GLY A N 1
ATOM 2045 C CA . GLY A 1 259 ? -6.809 -18.625 2.641 1 96.94 259 GLY A CA 1
ATOM 2046 C C . GLY A 1 259 ? -7.625 -19.859 2.312 1 96.94 259 GLY A C 1
ATOM 2047 O O . GLY A 1 259 ? -7.211 -20.984 2.617 1 96.94 259 GLY A O 1
ATOM 2048 N N . VAL A 1 260 ? -8.695 -19.625 1.67 1 98.5 260 VAL A N 1
ATOM 2049 C CA . VAL A 1 260 ? -9.547 -20.719 1.227 1 98.5 260 VAL A CA 1
ATOM 2050 C C . VAL A 1 260 ? -8.789 -21.594 0.236 1 98.5 260 VAL A C 1
ATOM 2052 O O . VAL A 1 260 ? -8.773 -22.812 0.376 1 98.5 260 VAL A O 1
ATOM 2055 N N . LEU A 1 261 ? -8.18 -20.984 -0.747 1 96.94 261 LEU A N 1
ATOM 2056 C CA . LEU A 1 261 ? -7.426 -21.719 -1.759 1 96.94 261 LEU A CA 1
ATOM 2057 C C . LEU A 1 261 ? -6.316 -22.547 -1.117 1 96.94 261 LEU A C 1
ATOM 2059 O O . LEU A 1 261 ? -6.059 -23.672 -1.534 1 96.94 261 LEU A O 1
ATOM 2063 N N . LYS A 1 262 ? -5.691 -21.953 -0.183 1 94.44 262 LYS A N 1
ATOM 2064 C CA . LYS A 1 262 ? -4.605 -22.656 0.5 1 94.44 262 LYS A CA 1
ATOM 2065 C C . LYS A 1 262 ? -5.102 -23.938 1.16 1 94.44 262 LYS A C 1
ATOM 2067 O O . LYS A 1 262 ? -4.484 -24.984 1.014 1 94.44 262 LYS A O 1
ATOM 2072 N N . PHE A 1 263 ? -6.184 -23.828 1.909 1 97.81 263 PHE A N 1
ATOM 2073 C CA . PHE A 1 263 ? -6.762 -25 2.564 1 97.81 263 PHE A CA 1
ATOM 2074 C C . PHE A 1 263 ? -7.148 -26.062 1.541 1 97.81 263 PHE A C 1
ATOM 2076 O O . PHE A 1 263 ? -6.848 -27.25 1.719 1 97.81 263 PHE A O 1
ATOM 2083 N N . LEU A 1 264 ? -7.77 -25.641 0.48 1 97.81 264 LEU A N 1
ATOM 2084 C CA . LEU A 1 264 ? -8.258 -26.578 -0.536 1 97.81 264 LEU A CA 1
ATOM 2085 C C . LEU A 1 264 ? -7.094 -27.281 -1.23 1 97.81 264 LEU A C 1
ATOM 2087 O O . LEU A 1 264 ? -7.184 -28.453 -1.56 1 97.81 264 LEU A O 1
ATOM 2091 N N . LYS A 1 265 ? -6.121 -26.516 -1.465 1 94.5 265 LYS A N 1
ATOM 2092 C CA . LYS A 1 265 ? -4.922 -27.094 -2.061 1 94.5 265 LYS A CA 1
ATOM 2093 C C . LYS A 1 265 ? -4.316 -28.156 -1.148 1 94.5 265 LYS A C 1
ATOM 2095 O O . LYS A 1 265 ? -3.93 -29.234 -1.611 1 94.5 265 LYS A O 1
ATOM 2100 N N . GLU A 1 266 ? -4.23 -27.844 0.1 1 94.88 266 GLU A N 1
ATOM 2101 C CA . GLU A 1 266 ? -3.682 -28.781 1.081 1 94.88 266 GLU A CA 1
ATOM 2102 C C . GLU A 1 266 ? -4.5 -30.062 1.14 1 94.88 266 GLU A C 1
ATOM 2104 O O . GLU A 1 266 ? -3.955 -31.141 1.378 1 94.88 266 GLU A O 1
ATOM 2109 N N . LYS A 1 267 ? -5.754 -29.984 0.879 1 96.88 267 LYS A N 1
ATOM 2110 C CA . LYS A 1 267 ? -6.652 -31.125 0.937 1 96.88 267 LYS A CA 1
ATOM 2111 C C . LYS A 1 267 ? -6.828 -31.766 -0.442 1 96.88 267 LYS A C 1
ATOM 2113 O O . LYS A 1 267 ? -7.574 -32.719 -0.597 1 96.88 267 LYS A O 1
ATOM 2118 N N . ALA A 1 268 ? -6.191 -31.172 -1.42 1 96.56 268 ALA A N 1
ATOM 2119 C CA . ALA A 1 268 ? -6.203 -31.672 -2.795 1 96.56 268 ALA A CA 1
ATOM 2120 C C . ALA A 1 268 ? -7.617 -31.672 -3.365 1 96.56 268 ALA A C 1
ATOM 2122 O O . ALA A 1 268 ? -8.016 -32.625 -4.051 1 96.56 268 ALA A O 1
ATOM 2123 N N . VAL A 1 269 ? -8.398 -30.719 -2.973 1 97.19 269 VAL A N 1
ATOM 2124 C CA . VAL A 1 269 ? -9.727 -30.547 -3.549 1 97.19 269 VAL A CA 1
ATOM 2125 C C . VAL A 1 269 ? -9.609 -29.875 -4.922 1 97.19 269 VAL A C 1
ATOM 2127 O O . VAL A 1 269 ? -9.062 -28.781 -5.043 1 97.19 269 VAL A O 1
ATOM 2130 N N . PRO A 1 270 ? -10.133 -30.469 -5.953 1 96.81 270 PRO A N 1
ATOM 2131 C CA . PRO A 1 270 ? -10 -29.891 -7.297 1 96.81 270 PRO A CA 1
ATOM 2132 C C . PRO A 1 270 ? -10.766 -28.594 -7.461 1 96.81 270 PRO A C 1
ATOM 2134 O O . PRO A 1 270 ? -11.938 -28.5 -7.07 1 96.81 270 PRO A O 1
ATOM 2137 N N . ILE A 1 271 ? -10.188 -27.594 -7.973 1 97.44 271 ILE A N 1
ATOM 2138 C CA . ILE A 1 271 ? -10.766 -26.297 -8.344 1 97.44 271 ILE A CA 1
ATOM 2139 C C . ILE A 1 271 ? -10.562 -26.062 -9.836 1 97.44 271 ILE A C 1
ATOM 2141 O O . ILE A 1 271 ? -9.438 -26.125 -10.344 1 97.44 271 ILE A O 1
ATOM 2145 N N . PRO A 1 272 ? -11.531 -25.859 -10.5 1 96.88 272 PRO A N 1
ATOM 2146 C CA . PRO A 1 272 ? -12.898 -25.531 -10.102 1 96.88 272 PRO A CA 1
ATOM 2147 C C . PRO A 1 272 ? -13.828 -26.734 -10.102 1 96.88 272 PRO A C 1
ATOM 2149 O O . PRO A 1 272 ? -15.008 -26.609 -9.773 1 96.88 272 PRO A O 1
ATOM 2152 N N . GLU A 1 273 ? -13.422 -27.875 -10.461 1 96.38 273 GLU A N 1
ATOM 2153 C CA . GLU A 1 273 ? -14.273 -29.016 -10.789 1 96.38 273 GLU A CA 1
ATOM 2154 C C . GLU A 1 273 ? -15.156 -29.406 -9.602 1 96.38 273 GLU A C 1
ATOM 2156 O O . GLU A 1 273 ? -16.344 -29.688 -9.773 1 96.38 273 GLU A O 1
ATOM 2161 N N . GLU A 1 274 ? -14.617 -29.375 -8.453 1 96.75 274 GLU A N 1
ATOM 2162 C CA . GLU A 1 274 ? -15.352 -29.797 -7.266 1 96.75 274 GLU A CA 1
ATOM 2163 C C . GLU A 1 274 ? -15.75 -28.594 -6.406 1 96.75 274 GLU A C 1
ATOM 2165 O O . GLU A 1 274 ? -16.797 -28.625 -5.754 1 96.75 274 GLU A O 1
ATOM 2170 N N . MET A 1 275 ? -14.867 -27.594 -6.379 1 98.12 275 MET A N 1
ATOM 2171 C CA . MET A 1 275 ? -15.102 -26.422 -5.555 1 98.12 275 MET A CA 1
ATOM 2172 C C . MET A 1 275 ? -14.836 -25.141 -6.355 1 98.12 275 MET A C 1
ATOM 2174 O O . MET A 1 275 ? -13.812 -25.016 -7.02 1 98.12 275 MET A O 1
ATOM 2178 N N . GLY A 1 276 ? -15.82 -24.25 -6.324 1 98.5 276 GLY A N 1
ATOM 2179 C CA . GLY A 1 276 ? -15.594 -22.906 -6.848 1 98.5 276 GLY A CA 1
ATOM 2180 C C . GLY A 1 276 ? -15.188 -21.906 -5.777 1 98.5 276 GLY A C 1
ATOM 2181 O O . GLY A 1 276 ? -15.68 -21.969 -4.648 1 98.5 276 GLY A O 1
ATOM 2182 N N . VAL A 1 277 ? -14.281 -21.062 -6.078 1 98.81 277 VAL A N 1
ATOM 2183 C CA . VAL A 1 277 ? -13.852 -20.031 -5.148 1 98.81 277 VAL A CA 1
ATOM 2184 C C . VAL A 1 277 ? -13.875 -18.656 -5.84 1 98.81 277 VAL A C 1
ATOM 2186 O O . VAL A 1 277 ? -13.336 -18.516 -6.938 1 98.81 277 VAL A O 1
ATOM 2189 N N . LEU A 1 278 ? -14.523 -17.75 -5.27 1 98.75 278 LEU A N 1
ATOM 2190 C CA . LEU A 1 278 ? -14.633 -16.406 -5.805 1 98.75 278 LEU A CA 1
ATOM 2191 C C . LEU A 1 278 ? -14.32 -15.367 -4.73 1 98.75 278 LEU A C 1
ATOM 2193 O O . LEU A 1 278 ? -14.82 -15.461 -3.604 1 98.75 278 LEU A O 1
ATOM 2197 N N . GLY A 1 279 ? -13.477 -14.469 -5.078 1 98.19 279 GLY A N 1
ATOM 2198 C CA . GLY A 1 279 ? -13.117 -13.398 -4.16 1 98.19 279 GLY A CA 1
ATOM 2199 C C . GLY A 1 279 ? -13.773 -12.078 -4.5 1 98.19 279 GLY A C 1
ATOM 2200 O O . GLY A 1 279 ? -14.82 -12.047 -5.156 1 98.19 279 GLY A O 1
ATOM 2201 N N . PHE A 1 280 ? -13.211 -11 -3.965 1 96.75 280 PHE A N 1
ATOM 2202 C CA . PHE A 1 280 ? -13.695 -9.633 -4.141 1 96.75 280 PHE A CA 1
ATOM 2203 C C . PHE A 1 280 ? -12.555 -8.633 -4.02 1 96.75 280 PHE A C 1
ATOM 2205 O O . PHE A 1 280 ? -11.672 -8.789 -3.176 1 96.75 280 PHE A O 1
ATOM 2212 N N . SER A 1 281 ? -12.508 -7.586 -4.91 1 93.06 281 SER A N 1
ATOM 2213 C CA . SER A 1 281 ? -11.578 -6.457 -4.945 1 93.06 281 SER A CA 1
ATOM 2214 C C . SER A 1 281 ? -10.5 -6.664 -6 1 93.06 281 SER A C 1
ATOM 2216 O O . SER A 1 281 ? -9.68 -5.77 -6.238 1 93.06 281 SER A O 1
ATOM 2218 N N . ASN A 1 282 ? -10.352 -7.785 -6.562 1 94.44 282 ASN A N 1
ATOM 2219 C CA . ASN A 1 282 ? -9.508 -8.055 -7.727 1 94.44 282 ASN A CA 1
ATOM 2220 C C . ASN A 1 282 ? -8.062 -7.652 -7.477 1 94.44 282 ASN A C 1
ATOM 2222 O O . ASN A 1 282 ? -7.484 -6.887 -8.25 1 94.44 282 ASN A O 1
ATOM 2226 N N . TRP A 1 283 ? -7.508 -8.195 -6.473 1 87.94 283 TRP A N 1
ATOM 2227 C CA . TRP A 1 283 ? -6.09 -8 -6.172 1 87.94 283 TRP A CA 1
ATOM 2228 C C . TRP A 1 283 ? -5.215 -8.578 -7.281 1 87.94 283 TRP A C 1
ATOM 2230 O O . TRP A 1 283 ? -5.613 -9.523 -7.965 1 87.94 283 TRP A O 1
ATOM 2240 N N . LYS A 1 284 ? -4.043 -7.996 -7.43 1 82.31 284 LYS A N 1
ATOM 2241 C CA . LYS A 1 284 ? -3.1 -8.508 -8.414 1 82.31 284 LYS A CA 1
ATOM 2242 C C . LYS A 1 284 ? -2.826 -9.992 -8.188 1 82.31 284 LYS A C 1
ATOM 2244 O O . LYS A 1 284 ? -2.645 -10.75 -9.148 1 82.31 284 LYS A O 1
ATOM 2249 N N . LEU A 1 285 ? -2.82 -10.406 -6.996 1 84.81 285 LEU A N 1
ATOM 2250 C CA . LEU A 1 285 ? -2.555 -11.797 -6.641 1 84.81 285 LEU A CA 1
ATOM 2251 C C . LEU A 1 285 ? -3.578 -12.727 -7.285 1 84.81 285 LEU A C 1
ATOM 2253 O O . LEU A 1 285 ? -3.271 -13.883 -7.578 1 84.81 285 LEU A O 1
ATOM 2257 N N . ALA A 1 286 ? -4.75 -12.25 -7.469 1 90.81 286 ALA A N 1
ATOM 2258 C CA . ALA A 1 286 ? -5.828 -13.062 -8.031 1 90.81 286 ALA A CA 1
ATOM 2259 C C . ALA A 1 286 ? -5.465 -13.555 -9.43 1 90.81 286 ALA A C 1
ATOM 2261 O O . ALA A 1 286 ? -5.883 -14.648 -9.836 1 90.81 286 ALA A O 1
ATOM 2262 N N . GLU A 1 287 ? -4.652 -12.789 -10.086 1 87.25 287 GLU A N 1
ATOM 2263 C CA . GLU A 1 287 ? -4.234 -13.125 -11.445 1 87.25 287 GLU A CA 1
ATOM 2264 C C . GLU A 1 287 ? -3.094 -14.141 -11.438 1 87.25 287 GLU A C 1
ATOM 2266 O O . GLU A 1 287 ? -2.947 -14.922 -12.375 1 87.25 287 GLU A O 1
ATOM 2271 N N . ILE A 1 288 ? -2.389 -14.234 -10.383 1 82.81 288 ILE A N 1
ATOM 2272 C CA . ILE A 1 288 ? -1.113 -14.945 -10.383 1 82.81 288 ILE A CA 1
ATOM 2273 C C . ILE A 1 288 ? -1.28 -16.312 -9.711 1 82.81 288 ILE A C 1
ATOM 2275 O O . ILE A 1 288 ? -0.567 -17.266 -10.039 1 82.81 288 ILE A O 1
ATOM 2279 N N . VAL A 1 289 ? -2.227 -16.391 -8.836 1 87.75 289 VAL A N 1
ATOM 2280 C CA . VAL A 1 289 ? -2.441 -17.641 -8.117 1 87.75 289 VAL A CA 1
ATOM 2281 C C . VAL A 1 289 ? -2.959 -18.703 -9.078 1 87.75 289 VAL A C 1
ATOM 2283 O O . VAL A 1 289 ? -3.457 -18.391 -10.156 1 87.75 289 VAL A O 1
ATOM 2286 N N . HIS A 1 290 ? -2.633 -19.984 -8.641 1 86.12 290 HIS A N 1
ATOM 2287 C CA . HIS A 1 290 ? -3.135 -21.109 -9.422 1 86.12 290 HIS A CA 1
ATOM 2288 C C . HIS A 1 290 ? -4.059 -21.984 -8.586 1 86.12 290 HIS A C 1
ATOM 2290 O O . HIS A 1 290 ? -3.645 -22.531 -7.562 1 86.12 290 HIS A O 1
ATOM 2296 N N . PRO A 1 291 ? -5.336 -22.188 -9.164 1 92 291 PRO A N 1
ATOM 2297 C CA . PRO A 1 291 ? -5.945 -21.562 -10.328 1 92 291 PRO A CA 1
ATOM 2298 C C . PRO A 1 291 ? -6.164 -20.062 -10.141 1 92 291 PRO A C 1
ATOM 2300 O O . PRO A 1 291 ? -6.258 -19.578 -9.008 1 92 291 PRO A O 1
ATOM 2303 N N . GLY A 1 292 ? -6.152 -19.297 -11.289 1 94.44 292 GLY A N 1
ATOM 2304 C CA . GLY A 1 292 ? -6.508 -17.891 -11.203 1 94.44 292 GLY A CA 1
ATOM 2305 C C . GLY A 1 292 ? -7.82 -17.656 -10.477 1 94.44 292 GLY A C 1
ATOM 2306 O O . GLY A 1 292 ? -8.797 -18.375 -10.703 1 94.44 292 GLY A O 1
ATOM 2307 N N . LEU A 1 293 ? -7.867 -16.672 -9.617 1 97.06 293 LEU A N 1
ATOM 2308 C CA . LEU A 1 293 ? -9.008 -16.438 -8.734 1 97.06 293 LEU A CA 1
ATOM 2309 C C . LEU A 1 293 ? -10 -15.469 -9.383 1 97.06 293 LEU A C 1
ATOM 2311 O O . LEU A 1 293 ? -9.648 -14.336 -9.703 1 97.06 293 LEU A O 1
ATOM 2315 N N . SER A 1 294 ? -11.188 -15.914 -9.656 1 98.31 294 SER A N 1
ATOM 2316 C CA . SER A 1 294 ? -12.266 -15.016 -10.031 1 98.31 294 SER A CA 1
ATOM 2317 C C . SER A 1 294 ? -12.562 -14.008 -8.922 1 98.31 294 SER A C 1
ATOM 2319 O O . SER A 1 294 ? -12.531 -14.352 -7.742 1 98.31 294 SER A O 1
ATOM 2321 N N . SER A 1 295 ? -12.812 -12.781 -9.312 1 98.25 295 SER A N 1
ATOM 2322 C CA . SER A 1 295 ? -12.992 -11.719 -8.336 1 98.25 295 SER A CA 1
ATOM 2323 C C . SER A 1 295 ? -13.891 -10.609 -8.883 1 98.25 295 SER A C 1
ATOM 2325 O O . SER A 1 295 ? -14.344 -10.68 -10.023 1 98.25 295 SER A O 1
ATOM 2327 N N . VAL A 1 296 ? -14.25 -9.68 -8.047 1 98.19 296 VAL A N 1
ATOM 2328 C CA . VAL A 1 296 ? -15.023 -8.5 -8.43 1 98.19 296 VAL A CA 1
ATOM 2329 C C . VAL A 1 296 ? -14.141 -7.254 -8.344 1 98.19 296 VAL A C 1
ATOM 2331 O O . VAL A 1 296 ? -13.484 -7.016 -7.328 1 98.19 296 VAL A O 1
ATOM 2334 N N . ASP A 1 297 ? -14.07 -6.566 -9.398 1 97.5 297 ASP A N 1
ATOM 2335 C CA . ASP A 1 297 ? -13.297 -5.324 -9.422 1 97.5 297 ASP A CA 1
ATOM 2336 C C . ASP A 1 297 ? -14.156 -4.137 -8.992 1 97.5 297 ASP A C 1
ATOM 2338 O O . ASP A 1 297 ? -15.18 -3.842 -9.625 1 97.5 297 ASP A O 1
ATOM 2342 N N . GLN A 1 298 ? -13.758 -3.486 -7.945 1 96.19 298 GLN A N 1
ATOM 2343 C CA . GLN A 1 298 ? -14.484 -2.342 -7.398 1 96.19 298 GLN A CA 1
ATOM 2344 C C . GLN A 1 298 ? -14 -1.036 -8.023 1 96.19 298 GLN A C 1
ATOM 2346 O O . GLN A 1 298 ? -14.57 0.026 -7.777 1 96.19 298 GLN A O 1
ATOM 2351 N N . HIS A 1 299 ? -12.969 -1.119 -8.766 1 96.44 299 HIS A N 1
ATOM 2352 C CA . HIS A 1 299 ? -12.398 0.045 -9.43 1 96.44 299 HIS A CA 1
ATOM 2353 C C . HIS A 1 299 ? -11.938 1.088 -8.422 1 96.44 299 HIS A C 1
ATOM 2355 O O . HIS A 1 299 ? -12.336 2.254 -8.5 1 96.44 299 HIS A O 1
ATOM 2361 N N . GLY A 1 300 ? -11.055 0.643 -7.523 1 96.06 300 GLY A N 1
ATOM 2362 C CA . GLY A 1 300 ? -10.562 1.5 -6.457 1 96.06 300 GLY A CA 1
ATOM 2363 C C . GLY A 1 300 ? -9.875 2.754 -6.973 1 96.06 300 GLY A C 1
ATOM 2364 O O . GLY A 1 300 ? -10.086 3.844 -6.43 1 96.06 300 GLY A O 1
ATOM 2365 N N . TYR A 1 301 ? -9.07 2.623 -8.023 1 95.62 301 TYR A N 1
ATOM 2366 C CA . TYR A 1 301 ? -8.398 3.775 -8.617 1 95.62 301 TYR A CA 1
ATOM 2367 C C . TYR A 1 301 ? -9.406 4.82 -9.07 1 95.62 301 TYR A C 1
ATOM 2369 O O . TYR A 1 301 ? -9.25 6.012 -8.781 1 95.62 301 TYR A O 1
ATOM 2377 N N . PHE A 1 302 ? -10.398 4.363 -9.727 1 97.81 302 PHE A N 1
ATOM 2378 C CA . PHE A 1 302 ? -11.43 5.254 -10.234 1 97.81 302 PHE A CA 1
ATOM 2379 C C . PHE A 1 302 ? -12.18 5.926 -9.094 1 97.81 302 PHE A C 1
ATOM 2381 O O . PHE A 1 302 ? -12.531 7.102 -9.18 1 97.81 302 PHE A O 1
ATOM 2388 N N . MET A 1 303 ? -12.43 5.199 -8.078 1 97.62 303 MET A N 1
ATOM 2389 C CA . MET A 1 303 ? -13.078 5.766 -6.898 1 97.62 303 MET A CA 1
ATOM 2390 C C . MET A 1 303 ? -12.25 6.906 -6.316 1 97.62 303 MET A C 1
ATOM 2392 O O . MET A 1 303 ? -12.781 7.984 -6.043 1 97.62 303 MET A O 1
ATOM 2396 N N . GLY A 1 304 ? -10.961 6.633 -6.105 1 98.19 304 GLY A N 1
ATOM 2397 C CA . GLY A 1 304 ? -10.07 7.664 -5.586 1 98.19 304 GLY A CA 1
ATOM 2398 C C . GLY A 1 304 ? -10 8.891 -6.473 1 98.19 304 GLY A C 1
ATOM 2399 O O . GLY A 1 304 ? -10.047 10.023 -5.984 1 98.19 304 GLY A O 1
ATOM 2400 N N . GLU A 1 305 ? -9.852 8.609 -7.73 1 98.25 305 GLU A N 1
ATOM 2401 C CA . GLU A 1 305 ? -9.797 9.68 -8.719 1 98.25 305 GLU A CA 1
ATOM 2402 C C . GLU A 1 305 ? -11.062 10.531 -8.688 1 98.25 305 GLU A C 1
ATOM 2404 O O . GLU A 1 305 ? -10.992 11.766 -8.664 1 98.25 305 GLU A O 1
ATOM 2409 N N . THR A 1 306 ? -12.195 9.891 -8.68 1 97.75 306 THR A N 1
ATOM 2410 C CA . THR A 1 306 ? -13.5 10.562 -8.688 1 97.75 306 THR A CA 1
ATOM 2411 C C . THR A 1 306 ? -13.688 11.383 -7.418 1 97.75 306 THR A C 1
ATOM 2413 O O . THR A 1 306 ? -14.078 12.555 -7.484 1 97.75 306 THR A O 1
ATOM 2416 N N . ALA A 1 307 ? -13.383 10.789 -6.281 1 98.06 307 ALA A N 1
ATOM 2417 C CA . ALA A 1 307 ? -13.555 11.469 -5.004 1 98.06 307 ALA A CA 1
ATOM 2418 C C . ALA A 1 307 ? -12.672 12.711 -4.922 1 98.06 307 ALA A C 1
ATOM 2420 O O . ALA A 1 307 ? -13.125 13.773 -4.496 1 98.06 307 ALA A O 1
ATOM 2421 N N . ALA A 1 308 ? -11.414 12.57 -5.336 1 98.12 308 ALA A N 1
ATOM 2422 C CA . ALA A 1 308 ? -10.484 13.695 -5.305 1 98.12 308 ALA A CA 1
ATOM 2423 C C . ALA A 1 308 ? -10.93 14.805 -6.242 1 98.12 308 ALA A C 1
ATOM 2425 O O . ALA A 1 308 ? -10.906 15.984 -5.875 1 98.12 308 ALA A O 1
ATOM 2426 N N . ASN A 1 309 ? -11.328 14.445 -7.441 1 97.44 309 ASN A N 1
ATOM 2427 C CA . ASN A 1 309 ? -11.797 15.438 -8.398 1 97.44 309 ASN A CA 1
ATOM 2428 C C . ASN A 1 309 ? -13.023 16.172 -7.883 1 97.44 309 ASN A C 1
ATOM 2430 O O . ASN A 1 309 ? -13.141 17.391 -8.055 1 97.44 309 ASN A O 1
ATOM 2434 N N . MET A 1 310 ? -13.93 15.453 -7.312 1 96.69 310 MET A N 1
ATOM 2435 C CA . MET A 1 310 ? -15.125 16.078 -6.738 1 96.69 310 MET A CA 1
ATOM 2436 C C . MET A 1 310 ? -14.742 17.078 -5.656 1 96.69 310 MET A C 1
ATOM 2438 O O . MET A 1 310 ? -15.242 18.203 -5.648 1 96.69 310 MET A O 1
ATOM 2442 N N . LEU A 1 311 ? -13.852 16.688 -4.758 1 97.12 311 LEU A N 1
ATOM 2443 C CA . LEU A 1 311 ? -13.422 17.562 -3.66 1 97.12 311 LEU A CA 1
ATOM 2444 C C . LEU A 1 311 ? -12.758 18.812 -4.191 1 97.12 311 LEU A C 1
ATOM 2446 O O . LEU A 1 311 ? -13.07 19.922 -3.754 1 97.12 311 LEU A O 1
ATOM 2450 N N . ILE A 1 312 ? -11.852 18.641 -5.125 1 96.69 312 ILE A N 1
ATOM 2451 C CA . ILE A 1 312 ? -11.07 19.766 -5.645 1 96.69 312 ILE A CA 1
ATOM 2452 C C . ILE A 1 312 ? -11.984 20.703 -6.43 1 96.69 312 ILE A C 1
ATOM 2454 O O . ILE A 1 312 ? -11.812 21.922 -6.387 1 96.69 312 ILE A O 1
ATOM 2458 N N . SER A 1 313 ? -12.953 20.141 -7.133 1 95.62 313 SER A N 1
ATOM 2459 C CA . SER A 1 313 ? -13.914 20.984 -7.84 1 95.62 313 SER A CA 1
ATOM 2460 C C . SER A 1 313 ? -14.68 21.875 -6.871 1 95.62 313 SER A C 1
ATOM 2462 O O . SER A 1 313 ? -14.992 23.031 -7.191 1 95.62 313 SER A O 1
ATOM 2464 N N . ILE A 1 314 ? -15.008 21.359 -5.738 1 93.88 314 ILE A N 1
ATOM 2465 C CA . ILE A 1 314 ? -15.68 22.141 -4.707 1 93.88 314 ILE A CA 1
ATOM 2466 C C . ILE A 1 314 ? -14.742 23.25 -4.211 1 93.88 314 ILE A C 1
ATOM 2468 O O . ILE A 1 314 ? -15.148 24.406 -4.082 1 93.88 314 ILE A O 1
ATOM 2472 N N . LEU A 1 315 ? -13.492 22.875 -3.982 1 93.56 315 LEU A N 1
ATOM 2473 C CA . LEU A 1 315 ? -12.492 23.797 -3.473 1 93.56 315 LEU A CA 1
ATOM 2474 C C . LEU A 1 315 ? -12.227 24.922 -4.48 1 93.56 315 LEU A C 1
ATOM 2476 O O . LEU A 1 315 ? -11.93 26.047 -4.094 1 93.56 315 LEU A O 1
ATOM 2480 N N . GLU A 1 316 ? -12.328 24.562 -5.695 1 92.38 316 GLU A N 1
ATOM 2481 C CA . GLU A 1 316 ? -12.047 25.531 -6.75 1 92.38 316 GLU A CA 1
ATOM 2482 C C . GLU A 1 316 ? -13.312 26.25 -7.191 1 92.38 316 GLU A C 1
ATOM 2484 O O . GLU A 1 316 ? -13.305 27 -8.172 1 92.38 316 GLU A O 1
ATOM 2489 N N . ASN A 1 317 ? -14.328 26.031 -6.609 1 85.75 317 ASN A N 1
ATOM 2490 C CA . ASN A 1 317 ? -15.617 26.656 -6.852 1 85.75 317 ASN A CA 1
ATOM 2491 C C . ASN A 1 317 ? -16.125 26.359 -8.258 1 85.75 317 ASN A C 1
ATOM 2493 O O . ASN A 1 317 ? -16.703 27.234 -8.914 1 85.75 317 ASN A O 1
ATOM 2497 N N . GLU A 1 318 ? -15.711 25.203 -8.648 1 77.44 318 GLU A N 1
ATOM 2498 C CA . GLU A 1 318 ? -16.203 24.734 -9.938 1 77.44 318 GLU A CA 1
ATOM 2499 C C . GLU A 1 318 ? -17.578 24.094 -9.789 1 77.44 318 GLU A C 1
ATOM 2501 O O . GLU A 1 318 ? -18.344 24 -10.758 1 77.44 318 GLU A O 1
ATOM 2506 N N . LYS A 1 319 ? -17.828 23.641 -8.656 1 72.94 319 LYS A N 1
ATOM 2507 C CA . LYS A 1 319 ? -19.078 22.969 -8.367 1 72.94 319 LYS A CA 1
ATOM 2508 C C . LYS A 1 319 ? -19.578 23.281 -6.961 1 72.94 319 LYS A C 1
ATOM 2510 O O . LYS A 1 319 ? -18.766 23.469 -6.039 1 72.94 319 LYS A O 1
ATOM 2515 N N . GLU A 1 320 ? -20.844 23.359 -6.906 1 73.44 320 GLU A N 1
ATOM 2516 C CA . GLU A 1 320 ? -21.438 23.484 -5.578 1 73.44 320 GLU A CA 1
ATOM 2517 C C . GLU A 1 320 ? -21.422 22.141 -4.84 1 73.44 320 GLU A C 1
ATOM 2519 O O . GLU A 1 320 ? -21.453 21.078 -5.465 1 73.44 320 GLU A O 1
ATOM 2524 N N . LEU A 1 321 ? -21.203 22.375 -3.627 1 72.25 321 LEU A N 1
ATOM 2525 C CA . LEU A 1 321 ? -21.266 21.156 -2.82 1 72.25 321 LEU A CA 1
ATOM 2526 C C . LEU A 1 321 ? -22.672 20.562 -2.867 1 72.25 321 LEU A C 1
ATOM 2528 O O . LEU A 1 321 ? -23.641 21.172 -2.4 1 72.25 321 LEU A O 1
ATOM 2532 N N . VAL A 1 322 ? -22.844 19.594 -3.676 1 73.81 322 VAL A N 1
ATOM 2533 C CA . VAL A 1 322 ? -24.094 18.844 -3.701 1 73.81 322 VAL A CA 1
ATOM 2534 C C . VAL A 1 322 ? -23.906 17.516 -2.98 1 73.81 322 VAL A C 1
ATOM 2536 O O . VAL A 1 322 ? -22.906 16.812 -3.182 1 73.81 322 VAL A O 1
ATOM 2539 N N . ASN A 1 323 ? -24.828 17.359 -1.993 1 83.62 323 ASN A N 1
ATOM 2540 C CA . ASN A 1 323 ? -24.812 16.078 -1.277 1 83.62 323 ASN A CA 1
ATOM 2541 C C . ASN A 1 323 ? -25.281 14.93 -2.166 1 83.62 323 ASN A C 1
ATOM 2543 O O . ASN A 1 323 ? -26.422 14.5 -2.076 1 83.62 323 ASN A O 1
ATOM 2547 N N . GLU A 1 324 ? -24.484 14.68 -3.086 1 89.25 324 GLU A N 1
ATOM 2548 C CA . GLU A 1 324 ? -24.766 13.609 -4.039 1 89.25 324 GLU A CA 1
ATOM 2549 C C . GLU A 1 324 ? -23.938 12.367 -3.736 1 89.25 324 GLU A C 1
ATOM 2551 O O . GLU A 1 324 ? -22.797 12.477 -3.275 1 89.25 324 GLU A O 1
ATOM 2556 N N . THR A 1 325 ? -24.672 11.273 -3.877 1 93.06 325 THR A N 1
ATOM 2557 C CA . THR A 1 325 ? -23.969 10 -3.779 1 93.06 325 THR A CA 1
ATOM 2558 C C . THR A 1 325 ? -23.703 9.414 -5.164 1 93.06 325 THR A C 1
ATOM 2560 O O . THR A 1 325 ? -24.656 9.188 -5.93 1 93.06 325 THR A O 1
ATOM 2563 N N . LEU A 1 326 ? -22.5 9.305 -5.523 1 95.81 326 LEU A N 1
ATOM 2564 C CA . LEU A 1 326 ? -22.125 8.625 -6.758 1 95.81 326 LEU A CA 1
ATOM 2565 C C . LEU A 1 326 ? -21.812 7.156 -6.496 1 95.81 326 LEU A C 1
ATOM 2567 O O . LEU A 1 326 ? -20.984 6.836 -5.645 1 95.81 326 LEU A O 1
ATOM 2571 N N . GLU A 1 327 ? -22.484 6.32 -7.148 1 96.44 327 GLU A N 1
ATOM 2572 C CA . GLU A 1 327 ? -22.297 4.883 -6.992 1 96.44 327 GLU A CA 1
ATOM 2573 C C . GLU A 1 327 ? -21.562 4.285 -8.195 1 96.44 327 GLU A C 1
ATOM 2575 O O . GLU A 1 327 ? -22.062 4.363 -9.32 1 96.44 327 GLU A O 1
ATOM 2580 N N . ILE A 1 328 ? -20.469 3.699 -7.977 1 97.06 328 ILE A N 1
ATOM 2581 C CA . ILE A 1 328 ? -19.641 3.102 -9.023 1 97.06 328 ILE A CA 1
ATOM 2582 C C . ILE A 1 328 ? -20.062 1.648 -9.242 1 97.06 328 ILE A C 1
ATOM 2584 O O . ILE A 1 328 ? -20.188 0.881 -8.281 1 97.06 328 ILE A O 1
ATOM 2588 N N . LYS A 1 329 ? -20.234 1.262 -10.445 1 97.5 329 LYS A N 1
ATOM 2589 C CA . LYS A 1 329 ? -20.547 -0.12 -10.797 1 97.5 329 LYS A CA 1
ATOM 2590 C C . LYS A 1 329 ? -19.297 -0.992 -10.773 1 97.5 329 LYS A C 1
ATOM 2592 O O . LYS A 1 329 ? -18.188 -0.509 -11.031 1 97.5 329 LYS A O 1
ATOM 2597 N N . THR A 1 330 ? -19.5 -2.25 -10.469 1 97.5 330 THR A N 1
ATOM 2598 C CA . THR A 1 330 ? -18.375 -3.184 -10.375 1 97.5 330 THR A CA 1
ATOM 2599 C C . THR A 1 330 ? -18.281 -4.047 -11.633 1 97.5 330 THR A C 1
ATOM 2601 O O . THR A 1 330 ? -19.219 -4.078 -12.438 1 97.5 330 THR A O 1
ATOM 2604 N N . ASP A 1 331 ? -17.141 -4.684 -11.836 1 98.12 331 ASP A N 1
ATOM 2605 C CA . ASP A 1 331 ? -16.953 -5.664 -12.898 1 98.12 331 ASP A CA 1
ATOM 2606 C C . ASP A 1 331 ? -16.562 -7.027 -12.336 1 98.12 331 ASP A C 1
ATOM 2608 O O . ASP A 1 331 ? -15.664 -7.113 -11.492 1 98.12 331 ASP A O 1
ATOM 2612 N N . LEU A 1 332 ? -17.266 -7.988 -12.781 1 98.25 332 LEU A N 1
ATOM 2613 C CA . LEU A 1 332 ? -16.891 -9.359 -12.469 1 98.25 332 LEU A CA 1
ATOM 2614 C C . LEU A 1 332 ? -15.734 -9.82 -13.352 1 98.25 332 LEU A C 1
ATOM 2616 O O . LEU A 1 332 ? -15.836 -9.773 -14.578 1 98.25 332 LEU A O 1
ATOM 2620 N N . ILE A 1 333 ? -14.641 -10.203 -12.789 1 98.06 333 ILE A N 1
ATOM 2621 C CA . ILE A 1 333 ? -13.484 -10.727 -13.5 1 98.06 333 ILE A CA 1
ATOM 2622 C C . ILE A 1 333 ? -13.414 -12.242 -13.336 1 98.06 333 ILE A C 1
ATOM 2624 O O . ILE A 1 333 ? -13.062 -12.742 -12.266 1 98.06 333 ILE A O 1
ATOM 2628 N N . ILE A 1 334 ? -13.68 -12.906 -14.398 1 97.5 334 ILE A N 1
ATOM 2629 C CA . ILE A 1 334 ? -13.773 -14.367 -14.359 1 97.5 334 ILE A CA 1
ATOM 2630 C C . ILE A 1 334 ? -12.406 -14.977 -14.664 1 97.5 334 ILE A C 1
ATOM 2632 O O . ILE A 1 334 ? -11.742 -14.578 -15.625 1 97.5 334 ILE A O 1
ATOM 2636 N N . ARG A 1 335 ? -11.984 -15.883 -13.781 1 96.31 335 ARG A N 1
ATOM 2637 C CA . ARG A 1 335 ? -10.758 -16.656 -13.984 1 96.31 335 ARG A CA 1
ATOM 2638 C C . ARG A 1 335 ? -10.992 -18.141 -13.727 1 96.31 335 ARG A C 1
ATOM 2640 O O . ARG A 1 335 ? -12.133 -18.594 -13.695 1 96.31 335 ARG A O 1
ATOM 2647 N N . ASP A 1 336 ? -9.945 -18.922 -13.469 1 96.06 336 ASP A N 1
ATOM 2648 C CA . ASP A 1 336 ? -9.992 -20.375 -13.516 1 96.06 336 ASP A CA 1
ATOM 2649 C C . ASP A 1 336 ? -10.688 -20.938 -12.273 1 96.06 336 ASP A C 1
ATOM 2651 O O . ASP A 1 336 ? -11.25 -22.031 -12.312 1 96.06 336 ASP A O 1
ATOM 2655 N N . SER A 1 337 ? -10.75 -20.203 -11.219 1 97.75 337 SER A N 1
ATOM 2656 C CA . SER A 1 337 ? -11.203 -20.734 -9.938 1 97.75 337 SER A CA 1
ATOM 2657 C C . SER A 1 337 ? -12.703 -20.984 -9.945 1 97.75 337 SER A C 1
ATOM 2659 O O . SER A 1 337 ? -13.234 -21.641 -9.039 1 97.75 337 SER A O 1
ATOM 2661 N N . THR A 1 338 ? -13.406 -20.484 -11 1 97.94 338 THR A N 1
ATOM 2662 C CA . THR A 1 338 ? -14.852 -20.672 -11.016 1 97.94 338 THR A CA 1
ATOM 2663 C C . THR A 1 338 ? -15.312 -21.234 -12.359 1 97.94 338 THR A C 1
ATOM 2665 O O . THR A 1 338 ? -16.516 -21.391 -12.594 1 97.94 338 THR A O 1
ATOM 2668 N N . LEU A 1 339 ? -14.438 -21.516 -13.242 1 94.56 339 LEU A N 1
ATOM 2669 C CA . LEU A 1 339 ? -14.797 -21.938 -14.586 1 94.56 339 LEU A CA 1
ATOM 2670 C C . LEU A 1 339 ? -14.945 -23.453 -14.664 1 94.56 339 LEU A C 1
ATOM 2672 O O . LEU A 1 339 ? -14.102 -24.141 -15.242 1 94.56 339 LEU A O 1
ATOM 2676 N N . LYS A 1 340 ? -15.938 -23.891 -14.117 1 87.69 340 LYS A N 1
ATOM 2677 C CA . LYS A 1 340 ? -16.281 -25.312 -14.141 1 87.69 340 LYS A CA 1
ATOM 2678 C C . LYS A 1 340 ? -16.781 -25.734 -15.516 1 87.69 340 LYS A C 1
ATOM 2680 O O . LYS A 1 340 ? -16.484 -26.844 -15.977 1 87.69 340 LYS A O 1
ATOM 2685 N N . ASN A 1 341 ? -17.5 -24.906 -16.125 1 80.88 341 ASN A N 1
ATOM 2686 C CA . ASN A 1 341 ? -18.047 -25.094 -17.453 1 80.88 341 ASN A CA 1
ATOM 2687 C C . ASN A 1 341 ? -17.734 -23.922 -18.375 1 80.88 341 ASN A C 1
ATOM 2689 O O . ASN A 1 341 ? -18.547 -23.016 -18.531 1 80.88 341 ASN A O 1
ATOM 2693 N N . PRO A 1 342 ? -16.531 -23.984 -18.984 1 71.06 342 PRO A N 1
ATOM 2694 C CA . PRO A 1 342 ? -16.078 -22.812 -19.734 1 71.06 342 PRO A CA 1
ATOM 2695 C C . PRO A 1 342 ? -17.016 -22.438 -20.875 1 71.06 342 PRO A C 1
ATOM 26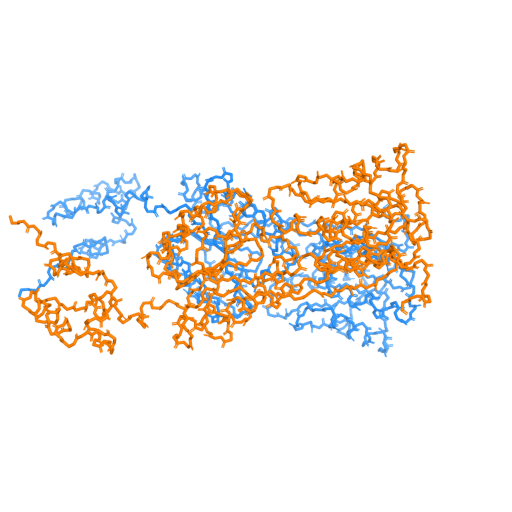97 O O . PRO A 1 342 ? -17.031 -21.297 -21.328 1 71.06 342 PRO A O 1
ATOM 2700 N N . SER A 1 343 ? -17.875 -23.297 -21.234 1 68.12 343 SER A N 1
ATOM 2701 C CA . SER A 1 343 ? -18.781 -23.016 -22.328 1 68.12 343 SER A CA 1
ATOM 2702 C C . SER A 1 343 ? -19.844 -22 -21.938 1 68.12 343 SER A C 1
ATOM 2704 O O . SER A 1 343 ? -20.484 -21.391 -22.797 1 68.12 343 SER A O 1
ATOM 2706 N N . ILE A 1 344 ? -20.016 -21.922 -20.719 1 57.75 344 ILE A N 1
ATOM 2707 C CA . ILE A 1 344 ? -21.078 -21.031 -20.25 1 57.75 344 ILE A CA 1
ATOM 2708 C C . ILE A 1 344 ? -20.531 -19.625 -20.062 1 57.75 344 ILE A C 1
ATOM 2710 O O . ILE A 1 344 ? -21.297 -18.656 -20.016 1 57.75 344 ILE A O 1
ATOM 2714 N N . CYS A 1 345 ? -19.312 -19.391 -20.391 1 55.53 345 CYS A N 1
ATOM 2715 C CA . CYS A 1 345 ? -18.797 -18.047 -20.203 1 55.53 345 CYS A CA 1
ATOM 2716 C C . CYS A 1 345 ? -18.891 -17.234 -21.5 1 55.53 345 CYS A C 1
ATOM 2718 O O . CYS A 1 345 ? -18.812 -17.797 -22.594 1 55.53 345 CYS A O 1
ATOM 2720 N N . MET B 1 1 ? 4.75 54.844 16.609 1 25.77 1 MET B N 1
ATOM 2721 C CA . MET B 1 1 ? 5.066 53.875 17.688 1 25.77 1 MET B CA 1
ATOM 2722 C C . MET B 1 1 ? 5.656 52.594 17.125 1 25.77 1 MET B C 1
ATOM 2724 O O . MET B 1 1 ? 5.027 51.938 16.297 1 25.77 1 MET B O 1
ATOM 2728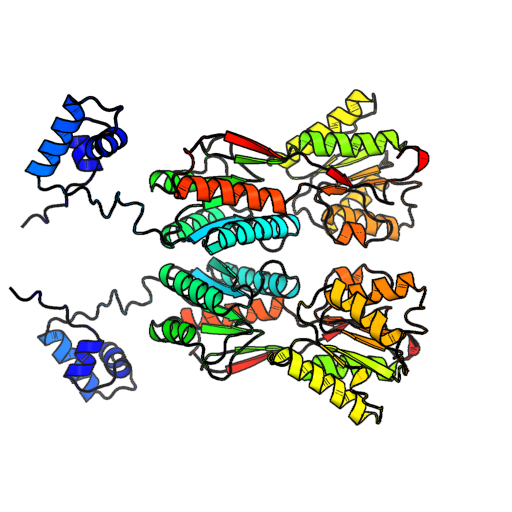 N N . THR B 1 2 ? 6.938 52.5 16.953 1 32.81 2 THR B N 1
ATOM 2729 C CA . THR B 1 2 ? 7.766 51.438 16.359 1 32.81 2 THR B CA 1
ATOM 2730 C C . THR B 1 2 ? 7.422 50.094 16.953 1 32.81 2 THR B C 1
ATOM 2732 O O . THR B 1 2 ? 7.398 49.906 18.172 1 32.81 2 THR B O 1
ATOM 2735 N N . GLU B 1 3 ? 6.551 49.344 16.344 1 39.03 3 GLU B N 1
ATOM 2736 C CA . GLU B 1 3 ? 6.133 48.031 16.797 1 39.03 3 GLU B CA 1
ATOM 2737 C C . GLU B 1 3 ? 7.301 47.25 17.406 1 39.03 3 GLU B C 1
ATOM 2739 O O . GLU B 1 3 ? 8.328 47.062 16.75 1 39.03 3 GLU B O 1
ATOM 2744 N N . LYS B 1 4 ? 7.625 47.312 18.672 1 47.53 4 LYS B N 1
ATOM 2745 C CA . LYS B 1 4 ? 8.648 46.688 19.516 1 47.53 4 LYS B CA 1
ATOM 2746 C C . LYS B 1 4 ? 8.773 45.188 19.219 1 47.53 4 LYS B C 1
ATOM 2748 O O . LYS B 1 4 ? 7.832 44.438 19.453 1 47.53 4 LYS B O 1
ATOM 2753 N N . ARG B 1 5 ? 9.43 44.781 18.281 1 52.81 5 ARG B N 1
ATOM 2754 C CA . ARG B 1 5 ? 9.75 43.406 17.922 1 52.81 5 ARG B CA 1
ATOM 2755 C C . ARG B 1 5 ? 10.133 42.594 19.156 1 52.81 5 ARG B C 1
ATOM 2757 O O . ARG B 1 5 ? 10.938 43.031 19.984 1 52.81 5 ARG B O 1
ATOM 2764 N N . LYS B 1 6 ? 9.344 41.594 19.594 1 58.41 6 LYS B N 1
ATOM 2765 C CA . LYS B 1 6 ? 9.625 40.75 20.734 1 58.41 6 LYS B CA 1
ATOM 2766 C C . LYS B 1 6 ? 11.023 40.156 20.656 1 58.41 6 LYS B C 1
ATOM 2768 O O . LYS B 1 6 ? 11.453 39.688 19.594 1 58.41 6 LYS B O 1
ATOM 2773 N N . LEU B 1 7 ? 11.805 40.312 21.656 1 69.44 7 LEU B N 1
ATOM 2774 C CA . LEU B 1 7 ? 13.164 39.812 21.812 1 69.44 7 LEU B CA 1
ATOM 2775 C C . LEU B 1 7 ? 13.203 38.281 21.656 1 69.44 7 LEU B C 1
ATOM 2777 O O . LEU B 1 7 ? 12.391 37.594 22.25 1 69.44 7 LEU B O 1
ATOM 2781 N N . THR B 1 8 ? 13.867 37.719 20.609 1 72.19 8 THR B N 1
ATOM 2782 C CA . THR B 1 8 ? 14.008 36.312 20.328 1 72.19 8 THR B CA 1
ATOM 2783 C C . THR B 1 8 ? 15.344 35.781 20.859 1 72.19 8 THR B C 1
ATOM 2785 O O . THR B 1 8 ? 16.203 36.562 21.25 1 72.19 8 THR B O 1
ATOM 2788 N N . LEU B 1 9 ? 15.297 34.406 20.812 1 76.12 9 LEU B N 1
ATOM 2789 C CA . LEU B 1 9 ? 16.547 33.781 21.203 1 76.12 9 LEU B CA 1
ATOM 2790 C C . LEU B 1 9 ? 17.688 34.219 20.281 1 76.12 9 LEU B C 1
ATOM 2792 O O . LEU B 1 9 ? 18.812 34.438 20.719 1 76.12 9 LEU B O 1
ATOM 2796 N N . LYS B 1 10 ? 17.312 34.375 19.031 1 79.88 10 LYS B N 1
ATOM 2797 C CA . LYS B 1 10 ? 18.297 34.875 18.062 1 79.88 10 LYS B CA 1
ATOM 2798 C C . LYS B 1 10 ? 18.734 36.281 18.391 1 79.88 10 LYS B C 1
ATOM 2800 O O . LYS B 1 10 ? 19.922 36.625 18.266 1 79.88 10 LYS B O 1
ATOM 2805 N N . ASP B 1 11 ? 17.828 37.094 18.875 1 80.25 11 ASP B N 1
ATOM 2806 C CA . ASP B 1 11 ? 18.156 38.438 19.25 1 80.25 11 ASP B CA 1
ATOM 2807 C C . ASP B 1 11 ? 19.109 38.5 20.438 1 80.25 11 ASP B C 1
ATOM 2809 O O . ASP B 1 11 ? 20.047 39.281 20.469 1 80.25 11 ASP B O 1
ATOM 2813 N N . ILE B 1 12 ? 18.828 37.594 21.344 1 82.25 12 ILE B N 1
ATOM 2814 C CA . ILE B 1 12 ? 19.641 37.5 22.547 1 82.25 12 ILE B CA 1
ATOM 2815 C C . ILE B 1 12 ? 21.047 37.062 22.188 1 82.25 12 ILE B C 1
ATOM 2817 O O . ILE B 1 12 ? 22.031 37.656 22.641 1 82.25 12 ILE B O 1
ATOM 2821 N N . ALA B 1 13 ? 21.078 36.094 21.344 1 83.81 13 ALA B N 1
ATOM 2822 C CA . ALA B 1 13 ? 22.375 35.562 20.906 1 83.81 13 ALA B CA 1
ATOM 2823 C C . ALA B 1 13 ? 23.188 36.656 20.188 1 83.81 13 ALA B C 1
ATOM 2825 O O . ALA B 1 13 ? 24.375 36.812 20.453 1 83.81 13 ALA B O 1
ATOM 2826 N N . LYS B 1 14 ? 22.547 37.281 19.406 1 86.19 14 LYS B N 1
ATOM 2827 C CA . LYS B 1 14 ? 23.219 38.344 18.672 1 86.19 14 LYS B CA 1
ATOM 2828 C C . LYS B 1 14 ? 23.703 39.438 19.594 1 86.19 14 LYS B C 1
ATOM 2830 O O . LYS B 1 14 ? 24.828 39.938 19.469 1 86.19 14 LYS B O 1
ATOM 2835 N N . GLU B 1 15 ? 22.875 39.844 20.516 1 84.06 15 GLU B N 1
ATOM 2836 C CA . GLU B 1 15 ? 23.188 40.969 21.406 1 84.06 15 GLU B CA 1
ATOM 2837 C C . GLU B 1 15 ? 24.328 40.625 22.359 1 84.06 15 GLU B C 1
ATOM 2839 O O . GLU B 1 15 ? 25.141 41.469 22.688 1 84.06 15 GLU B O 1
ATOM 2844 N N . LEU B 1 16 ? 24.391 39.375 22.719 1 86.31 16 LEU B N 1
ATOM 2845 C CA . LEU B 1 16 ? 25.406 38.938 23.688 1 86.31 16 LEU B CA 1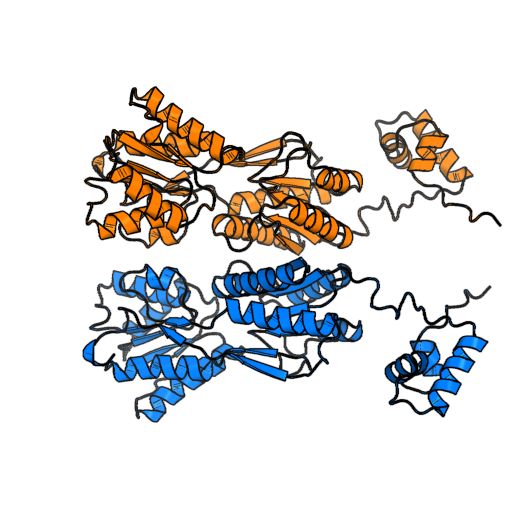
ATOM 2846 C C . LEU B 1 16 ? 26.609 38.312 22.984 1 86.31 16 LEU B C 1
ATOM 2848 O O . LEU B 1 16 ? 27.562 37.875 23.625 1 86.31 16 LEU B O 1
ATOM 2852 N N . ASN B 1 17 ? 26.562 38.25 21.609 1 86.94 17 ASN B N 1
ATOM 2853 C CA . ASN B 1 17 ? 27.641 37.719 20.781 1 86.94 17 ASN B CA 1
ATOM 2854 C C . ASN B 1 17 ? 27.969 36.281 21.141 1 86.94 17 ASN B C 1
ATOM 2856 O O . ASN B 1 17 ? 29.125 35.938 21.359 1 86.94 17 ASN B O 1
ATOM 2860 N N . ILE B 1 18 ? 26.984 35.531 21.297 1 85.88 18 ILE B N 1
ATOM 2861 C CA . ILE B 1 18 ? 27.094 34.094 21.484 1 85.88 18 ILE B CA 1
ATOM 2862 C C . ILE B 1 18 ? 26.219 33.375 20.469 1 85.88 18 ILE B C 1
ATOM 2864 O O . ILE B 1 18 ? 25.391 34 19.797 1 85.88 18 ILE B O 1
ATOM 2868 N N . SER B 1 19 ? 26.484 32.125 20.297 1 80.75 19 SER B N 1
ATOM 2869 C CA . SER B 1 19 ? 25.656 31.344 19.375 1 80.75 19 SER B CA 1
ATOM 2870 C C . SER B 1 19 ? 24.234 31.172 19.922 1 80.75 19 SER B C 1
ATOM 2872 O O . SER B 1 19 ? 24.031 31.219 21.125 1 80.75 19 SER B O 1
ATOM 2874 N N . VAL B 1 20 ? 23.297 30.859 19.031 1 80.38 20 VAL B N 1
ATOM 2875 C CA . VAL B 1 20 ? 21.906 30.625 19.422 1 80.38 20 VAL B CA 1
ATOM 2876 C C . VAL B 1 20 ? 21.828 29.391 20.312 1 80.38 20 VAL B C 1
ATOM 2878 O O . VAL B 1 20 ? 21.094 29.375 21.297 1 80.38 20 VAL B O 1
ATOM 2881 N N . SER B 1 21 ? 22.656 28.406 19.984 1 79.56 21 SER B N 1
ATOM 2882 C CA . SER B 1 21 ? 22.703 27.203 20.797 1 79.56 21 SER B CA 1
ATOM 2883 C C . SER B 1 21 ? 23.219 27.5 22.203 1 79.56 21 SER B C 1
ATOM 2885 O O . SER B 1 21 ? 22.672 27 23.188 1 79.56 21 SER B O 1
ATOM 2887 N N . THR B 1 22 ? 24.156 28.281 22.297 1 82.5 22 THR B N 1
ATOM 2888 C CA . THR B 1 22 ? 24.75 28.641 23.578 1 82.5 22 THR B CA 1
ATOM 2889 C C . THR B 1 22 ? 23.766 29.453 24.406 1 82.5 22 THR B C 1
ATOM 2891 O O . THR B 1 22 ? 23.625 29.234 25.609 1 82.5 22 THR B O 1
ATOM 2894 N N . ALA B 1 23 ? 23.047 30.391 23.781 1 81.62 23 ALA B N 1
ATOM 2895 C CA . ALA B 1 23 ? 22.047 31.203 24.469 1 81.62 23 ALA B CA 1
ATOM 2896 C C . ALA B 1 23 ? 20.922 30.328 25.016 1 81.62 23 ALA B C 1
ATOM 2898 O O . ALA B 1 23 ? 20.484 30.516 26.156 1 81.62 23 ALA B O 1
ATOM 2899 N N . SER B 1 24 ? 20.562 29.422 24.234 1 78.69 24 SER B N 1
ATOM 2900 C CA . SER B 1 24 ? 19.5 28.5 24.625 1 78.69 24 SER B CA 1
ATOM 2901 C C . SER B 1 24 ? 19.922 27.641 25.812 1 78.69 24 SER B C 1
ATOM 2903 O O . SER B 1 24 ? 19.172 27.516 26.781 1 78.69 24 SER B O 1
ATOM 2905 N N . ARG B 1 25 ? 21.047 27.156 25.688 1 80.38 25 ARG B N 1
ATOM 2906 C CA . ARG B 1 25 ? 21.594 26.297 26.734 1 80.38 25 ARG B CA 1
ATOM 2907 C C . ARG B 1 25 ? 21.844 27.094 28 1 80.38 25 ARG B C 1
ATOM 2909 O O . ARG B 1 25 ? 21.641 26.578 29.109 1 80.38 25 ARG B O 1
ATOM 2916 N N . ALA B 1 26 ? 22.203 28.25 27.875 1 82.75 26 ALA B N 1
ATOM 2917 C CA . ALA B 1 26 ? 22.484 29.125 29.016 1 82.75 26 ALA B CA 1
ATOM 2918 C C . ALA B 1 26 ? 21.203 29.453 29.766 1 82.75 26 ALA B C 1
ATOM 2920 O O . ALA B 1 26 ? 21.172 29.453 31 1 82.75 26 ALA B O 1
ATOM 2921 N N . LEU B 1 27 ? 20.156 29.625 29.031 1 78.88 27 LEU B N 1
ATOM 2922 C CA . LEU B 1 27 ? 18.875 29.938 29.656 1 78.88 27 LEU B CA 1
ATOM 2923 C C . LEU B 1 27 ? 18.375 28.766 30.484 1 78.88 27 LEU B C 1
ATOM 2925 O O . LEU B 1 27 ? 17.688 28.969 31.484 1 78.88 27 LEU B O 1
ATOM 2929 N N . LYS B 1 28 ? 18.875 27.531 30.078 1 75 28 LYS B N 1
ATOM 2930 C CA . LYS B 1 28 ? 18.484 26.312 30.75 1 75 28 LYS B CA 1
ATOM 2931 C C . LYS B 1 28 ? 19.531 25.906 31.797 1 75 28 LYS B C 1
ATOM 2933 O O . LYS B 1 28 ? 19.469 24.797 32.344 1 75 28 LYS B O 1
ATOM 2938 N N . SER B 1 29 ? 20.391 26.641 31.922 1 79.81 29 SER B N 1
ATOM 2939 C CA . SER B 1 29 ? 21.469 26.438 32.875 1 79.81 29 SER B CA 1
ATOM 2940 C C . SER B 1 29 ? 22.219 25.125 32.594 1 79.81 29 SER B C 1
ATOM 2942 O O . SER B 1 29 ? 22.484 24.344 33.5 1 79.81 29 SER B O 1
ATOM 2944 N N . HIS B 1 30 ? 22.438 24.812 31.375 1 80.31 30 HIS B N 1
ATOM 2945 C CA . HIS B 1 30 ? 23.156 23.594 30.969 1 80.31 30 HIS B CA 1
ATOM 2946 C C . HIS B 1 30 ? 24.547 23.547 31.578 1 80.31 30 HIS B C 1
ATOM 2948 O O . HIS B 1 30 ? 25.266 24.547 31.562 1 80.31 30 HIS B O 1
ATOM 2954 N N . PRO B 1 31 ? 24.844 22.438 31.969 1 80.81 31 PRO B N 1
ATOM 2955 C CA . PRO B 1 31 ? 26.094 22.312 32.719 1 80.81 31 PRO B CA 1
ATOM 2956 C C . PRO B 1 31 ? 27.328 22.625 31.875 1 80.81 31 PRO B C 1
ATOM 2958 O O . PRO B 1 31 ? 28.375 22.984 32.406 1 80.81 31 PRO B O 1
ATOM 2961 N N . ASP B 1 32 ? 27.172 22.578 30.719 1 81 32 ASP B N 1
ATOM 2962 C CA . ASP B 1 32 ? 28.344 22.766 29.859 1 81 32 ASP B CA 1
ATOM 2963 C C . ASP B 1 32 ? 28.594 24.234 29.578 1 81 32 ASP B C 1
ATOM 2965 O O . ASP B 1 32 ? 29.578 24.594 28.922 1 81 32 ASP B O 1
ATOM 2969 N N . ILE B 1 33 ? 27.781 24.938 30 1 81.94 33 ILE B N 1
ATOM 2970 C CA . ILE B 1 33 ? 27.906 26.375 29.781 1 81.94 33 ILE B CA 1
ATOM 2971 C C . ILE B 1 33 ? 28.484 27.031 31.031 1 81.94 33 ILE B C 1
ATOM 2973 O O . ILE B 1 33 ? 28.094 26.703 32.156 1 81.94 33 ILE B O 1
ATOM 2977 N N . SER B 1 34 ? 29.469 27.906 30.844 1 85.44 34 SER B N 1
ATOM 2978 C CA . SER B 1 34 ? 30.125 28.562 31.969 1 85.44 34 SER B CA 1
ATOM 2979 C C . SER B 1 34 ? 29.125 29.344 32.812 1 85.44 34 SER B C 1
ATOM 2981 O O . SER B 1 34 ? 28.141 29.859 32.281 1 85.44 34 SER B O 1
ATOM 2983 N N . GLU B 1 35 ? 29.359 29.359 34 1 82.81 35 GLU B N 1
ATOM 2984 C CA . GLU B 1 35 ? 28.5 30.078 34.938 1 82.81 35 GLU B CA 1
ATOM 2985 C C . GLU B 1 35 ? 28.375 31.547 34.531 1 82.81 35 GLU B C 1
ATOM 2987 O O . GLU B 1 35 ? 27.312 32.156 34.688 1 82.81 35 GLU B O 1
ATOM 2992 N N . GLU B 1 36 ? 29.391 32.062 34.094 1 85.38 36 GLU B N 1
ATOM 2993 C CA . GLU B 1 36 ? 29.406 33.469 33.656 1 85.38 36 GLU B CA 1
ATOM 2994 C C . GLU B 1 36 ? 28.453 33.688 32.5 1 85.38 36 GLU B C 1
ATOM 2996 O O . GLU B 1 36 ? 27.703 34.656 32.5 1 85.38 36 GLU B O 1
ATOM 3001 N N . THR B 1 37 ? 28.453 32.781 31.594 1 86.19 37 THR B N 1
ATOM 3002 C CA . THR B 1 37 ? 27.578 32.875 30.422 1 86.19 37 THR B CA 1
ATOM 3003 C C . THR B 1 37 ? 26.125 32.719 30.812 1 86.19 37 THR B C 1
ATOM 3005 O O . THR B 1 37 ? 25.25 33.438 30.328 1 86.19 37 THR B O 1
ATOM 3008 N N . ILE B 1 38 ? 25.859 31.797 31.594 1 88.81 38 ILE B N 1
ATOM 3009 C CA . ILE B 1 38 ? 24.516 31.562 32.094 1 88.81 38 ILE B CA 1
ATOM 3010 C C . ILE B 1 38 ? 23.984 32.844 32.781 1 88.81 38 ILE B C 1
ATOM 3012 O O . ILE B 1 38 ? 22.875 33.281 32.469 1 88.81 38 ILE B O 1
ATOM 3016 N N . ARG B 1 39 ? 24.781 33.375 33.656 1 84.75 39 ARG B N 1
ATOM 3017 C CA . ARG B 1 39 ? 24.406 34.594 34.375 1 84.75 39 ARG B CA 1
ATOM 3018 C C . ARG B 1 39 ? 24.141 35.719 33.375 1 84.75 39 ARG B C 1
ATOM 3020 O O . ARG B 1 39 ? 23.125 36.438 33.5 1 84.75 39 ARG B O 1
ATOM 3027 N N . MET B 1 40 ? 24.984 35.906 32.438 1 86.44 40 MET B N 1
ATOM 3028 C CA . MET B 1 40 ? 24.891 36.969 31.438 1 86.44 40 MET B CA 1
ATOM 3029 C C . MET B 1 40 ? 23.609 36.875 30.641 1 86.44 40 MET B C 1
ATOM 3031 O O . MET B 1 40 ? 22.922 37.875 30.422 1 86.44 40 MET B O 1
ATOM 3035 N N . VAL B 1 41 ? 23.328 35.688 30.203 1 87.12 41 VAL B N 1
ATOM 3036 C CA . VAL B 1 41 ? 22.156 35.469 29.359 1 87.12 41 VAL B CA 1
ATOM 3037 C C . VAL B 1 41 ? 20.891 35.656 30.188 1 87.12 41 VAL B C 1
ATOM 3039 O O . VAL B 1 41 ? 19.938 36.312 29.734 1 87.12 41 VAL B O 1
ATOM 3042 N N . LYS B 1 42 ? 20.812 35.094 31.312 1 81.62 42 LYS B N 1
ATOM 3043 C CA . LYS B 1 42 ? 19.641 35.188 32.188 1 81.62 42 LYS B CA 1
ATOM 3044 C C . LYS B 1 42 ? 19.391 36.625 32.594 1 81.62 42 LYS B C 1
ATOM 3046 O O . LYS B 1 42 ? 18.25 37.094 32.625 1 81.62 42 LYS B O 1
ATOM 3051 N N . GLU B 1 43 ? 20.438 37.344 33.031 1 81.75 43 GLU B N 1
ATOM 3052 C CA . GLU B 1 43 ? 20.328 38.75 33.375 1 81.75 43 GLU B CA 1
ATOM 3053 C C . GLU B 1 43 ? 19.797 39.594 32.219 1 81.75 43 GLU B C 1
ATOM 3055 O O . GLU B 1 43 ? 18.938 40.469 32.438 1 81.75 43 GLU B O 1
ATOM 3060 N N . PHE B 1 44 ? 20.328 39.312 31.016 1 81.88 44 PHE B N 1
ATOM 3061 C CA . PHE B 1 44 ? 19.859 40 29.828 1 81.88 44 PHE B CA 1
ATOM 3062 C C . PHE B 1 44 ? 18.391 39.719 29.578 1 81.88 44 PHE B C 1
ATOM 3064 O O . PHE B 1 44 ? 17.609 40.625 29.281 1 81.88 44 PHE B O 1
ATOM 3071 N N . ALA B 1 45 ? 18.078 38.5 29.719 1 78.56 45 ALA B N 1
ATOM 3072 C CA . ALA B 1 45 ? 16.688 38.094 29.531 1 78.56 45 ALA B CA 1
ATOM 3073 C C . ALA B 1 45 ? 15.773 38.781 30.547 1 78.56 45 ALA B C 1
ATOM 3075 O O . ALA B 1 45 ? 14.688 39.25 30.188 1 78.56 45 ALA B O 1
ATOM 3076 N N . GLU B 1 46 ? 16.172 38.719 31.688 1 74.62 46 GLU B N 1
ATOM 3077 C CA . GLU B 1 46 ? 15.414 39.375 32.781 1 74.62 46 GLU B CA 1
ATOM 3078 C C . GLU B 1 46 ? 15.297 40.875 32.531 1 74.62 46 GLU B C 1
ATOM 3080 O O . GLU B 1 46 ? 14.219 41.469 32.688 1 74.62 46 GLU B O 1
ATOM 3085 N N . LYS B 1 47 ? 16.328 41.531 32.219 1 77.75 47 LYS B N 1
ATOM 3086 C CA . LYS B 1 47 ? 16.391 42.969 31.984 1 77.75 47 LYS B CA 1
ATOM 3087 C C . LYS B 1 47 ? 15.453 43.406 30.844 1 77.75 47 LYS B C 1
ATOM 3089 O O . LYS B 1 47 ? 14.875 44.469 30.875 1 77.75 47 LYS B O 1
ATOM 3094 N N . HIS B 1 48 ? 15.406 42.5 29.906 1 76.38 48 HIS B N 1
ATOM 3095 C CA . HIS B 1 48 ? 14.617 42.844 28.719 1 76.38 48 HIS B CA 1
ATOM 3096 C C . HIS B 1 48 ? 13.281 42.094 28.719 1 76.38 48 HIS B C 1
ATOM 3098 O O . HIS B 1 48 ? 12.602 42.031 27.703 1 76.38 48 HIS B O 1
ATOM 3104 N N . ASN B 1 49 ? 13.055 41.562 29.953 1 64.56 49 ASN B N 1
ATOM 3105 C CA . ASN B 1 49 ? 11.82 40.812 30.156 1 64.56 49 ASN B CA 1
ATOM 3106 C C . ASN B 1 49 ? 11.633 39.719 29.094 1 64.56 49 ASN B C 1
ATOM 3108 O O . ASN B 1 49 ? 10.547 39.562 28.547 1 64.56 49 ASN B O 1
ATOM 3112 N N . TYR B 1 50 ? 12.766 39.312 28.781 1 62.22 50 TYR B N 1
ATOM 3113 C CA . TYR B 1 50 ? 12.711 38.156 27.906 1 62.22 50 TYR B CA 1
ATOM 3114 C C . TYR B 1 50 ? 12.25 36.906 28.672 1 62.22 50 TYR B C 1
ATOM 3116 O O . TYR B 1 50 ? 12.805 36.562 29.719 1 62.22 50 TYR B O 1
ATOM 3124 N N . VAL B 1 51 ? 11.195 36.5 28.562 1 49.41 51 VAL B N 1
ATOM 3125 C CA . VAL B 1 51 ? 10.742 35.188 29.031 1 49.41 51 VAL B CA 1
ATOM 3126 C C . VAL B 1 51 ? 11.094 34.125 28.016 1 49.41 51 VAL B C 1
ATOM 3128 O O . VAL B 1 51 ? 10.703 34.219 26.844 1 49.41 51 VAL B O 1
ATOM 3131 N N . PRO B 1 52 ? 12.195 33.406 28.422 1 44.75 52 PRO B N 1
ATOM 3132 C CA . PRO B 1 52 ? 12.328 32.344 27.453 1 44.75 52 PRO B CA 1
ATOM 3133 C C . PRO B 1 52 ? 10.992 31.734 27.031 1 44.75 52 PRO B C 1
ATOM 3135 O O . PRO B 1 52 ? 10.055 31.672 27.844 1 44.75 52 PRO B O 1
ATOM 3138 N N . ASN B 1 53 ? 10.586 32.156 25.953 1 36.84 53 ASN B N 1
ATOM 3139 C CA . ASN B 1 53 ? 9.352 31.453 25.625 1 36.84 53 ASN B CA 1
ATOM 3140 C C . ASN B 1 53 ? 9.367 30.031 26.188 1 36.84 53 ASN B C 1
ATOM 3142 O O . ASN B 1 53 ? 10.094 29.172 25.703 1 36.84 53 ASN B O 1
ATOM 3146 N N . ALA B 1 54 ? 9.578 29.891 27.391 1 36.22 54 ALA B N 1
ATOM 3147 C CA . ALA B 1 54 ? 9.352 28.594 28 1 36.22 54 ALA B CA 1
ATOM 3148 C C . ALA B 1 54 ? 8.328 27.781 27.219 1 36.22 54 ALA B C 1
ATOM 3150 O O . ALA B 1 54 ? 8.398 26.547 27.156 1 36.22 54 ALA B O 1
ATOM 3151 N N . LEU B 1 55 ? 7.203 28.359 26.812 1 32.97 55 LEU B N 1
ATOM 3152 C CA . LEU B 1 55 ? 6.25 27.75 25.906 1 32.97 55 LEU B CA 1
ATOM 3153 C C . LEU B 1 55 ? 6.898 27.469 24.547 1 32.97 55 LEU B C 1
ATOM 3155 O O . LEU B 1 55 ? 6.375 26.688 23.75 1 32.97 55 LEU B O 1
ATOM 3159 N N . ALA B 1 56 ? 7.965 28.141 23.984 1 33.44 56 ALA B N 1
ATOM 3160 C CA . ALA B 1 56 ? 8.844 27.828 22.859 1 33.44 56 ALA B CA 1
ATOM 3161 C C . ALA B 1 56 ? 9.867 26.766 23.25 1 33.44 56 ALA B C 1
ATOM 3163 O O . ALA B 1 56 ? 10.258 25.938 22.422 1 33.44 56 ALA B O 1
ATOM 3164 N N . VAL B 1 57 ? 10.633 26.734 24.281 1 33.28 57 VAL B N 1
ATOM 3165 C CA . VAL B 1 57 ? 11.477 25.672 24.828 1 33.28 57 VAL B CA 1
ATOM 3166 C C . VAL B 1 57 ? 10.602 24.562 25.391 1 33.28 57 VAL B C 1
ATOM 3168 O O . VAL B 1 57 ? 11.109 23.5 25.766 1 33.28 57 VAL B O 1
ATOM 3171 N N . ASN B 1 58 ? 9.742 24.906 26.328 1 32.75 58 ASN B N 1
ATOM 3172 C CA . ASN B 1 58 ? 8.898 23.766 26.672 1 32.75 58 ASN B CA 1
ATOM 3173 C C . ASN B 1 58 ? 8.484 22.984 25.438 1 32.75 58 ASN B C 1
ATOM 3175 O O . ASN B 1 58 ? 7.453 23.281 24.828 1 32.75 58 ASN B O 1
ATOM 3179 N N . PHE B 1 59 ? 9.297 22.734 24.656 1 35.19 59 PHE B N 1
ATOM 3180 C CA . PHE B 1 59 ? 9.352 21.656 23.672 1 35.19 59 PHE B CA 1
ATOM 3181 C C . PHE B 1 59 ? 8.367 20.547 24.016 1 35.19 59 PHE B C 1
ATOM 3183 O O . PHE B 1 59 ? 8.203 19.594 23.266 1 35.19 59 PHE B O 1
ATOM 3190 N N . ARG B 1 60 ? 8.273 20.391 25.203 1 39.72 60 ARG B N 1
ATOM 3191 C CA . ARG B 1 60 ? 7.277 19.438 25.688 1 39.72 60 ARG B CA 1
ATOM 3192 C C . ARG B 1 60 ? 5.898 19.75 25.109 1 39.72 60 ARG B C 1
ATOM 3194 O O . ARG B 1 60 ? 4.953 18.984 25.281 1 39.72 60 ARG B O 1
ATOM 3201 N N . LYS B 1 61 ? 5.488 20.984 25.125 1 46.66 61 LYS B N 1
ATOM 3202 C CA . LYS B 1 61 ? 4.152 21.531 24.891 1 46.66 61 LYS B CA 1
ATOM 3203 C C . LYS B 1 61 ? 3.596 21.094 23.547 1 46.66 61 LYS B C 1
ATOM 3205 O O . LYS B 1 61 ? 2.486 20.547 23.469 1 46.66 61 LYS B O 1
ATOM 3210 N N . ASN B 1 62 ? 4.184 21.953 22.391 1 59.84 62 ASN B N 1
ATOM 3211 C CA . ASN B 1 62 ? 3.367 21.906 21.188 1 59.84 62 ASN B CA 1
ATOM 3212 C C . ASN B 1 62 ? 3.502 20.562 20.484 1 59.84 62 ASN B C 1
ATOM 3214 O O . ASN B 1 62 ? 3.529 20.5 19.25 1 59.84 62 ASN B O 1
ATOM 3218 N N . LYS B 1 63 ? 3.916 19.812 21.328 1 81.81 63 LYS B N 1
ATOM 3219 C CA . LYS B 1 63 ? 3.922 18.469 20.781 1 81.81 63 LYS B CA 1
ATOM 3220 C C . LYS B 1 63 ? 2.551 18.094 20.234 1 81.81 63 LYS B C 1
ATOM 3222 O O . LYS B 1 63 ? 1.535 18.25 20.906 1 81.81 63 LYS B O 1
ATOM 3227 N N . THR B 1 64 ? 2.668 17.781 19.062 1 87.94 64 THR B N 1
ATOM 3228 C CA . THR B 1 64 ? 1.419 17.422 18.406 1 87.94 64 THR B CA 1
ATOM 3229 C C . THR B 1 64 ? 1.227 15.906 18.422 1 87.94 64 THR B C 1
ATOM 3231 O O . THR B 1 64 ? 0.124 15.406 18.172 1 87.94 64 THR B O 1
ATOM 3234 N N . TYR B 1 65 ? 2.35 15.148 18.703 1 93.19 65 TYR B N 1
ATOM 3235 C CA . TYR B 1 65 ? 2.379 13.688 18.656 1 93.19 65 TYR B CA 1
ATOM 3236 C C . TYR B 1 65 ? 2.092 13.18 17.25 1 93.19 65 TYR B C 1
ATOM 3238 O O . TYR B 1 65 ? 1.535 12.086 17.078 1 93.19 65 TYR B O 1
ATOM 3246 N N . ASN B 1 66 ? 2.492 14.039 16.281 1 93.5 66 ASN B N 1
ATOM 3247 C CA . ASN B 1 66 ? 2.461 13.664 14.867 1 93.5 66 ASN B CA 1
ATOM 3248 C C . ASN B 1 66 ? 3.867 13.547 14.281 1 93.5 66 ASN B C 1
ATOM 3250 O O . ASN B 1 66 ? 4.699 14.43 14.477 1 93.5 66 ASN B O 1
ATOM 3254 N N . ILE B 1 67 ? 4.102 12.469 13.648 1 96.69 67 ILE B N 1
ATOM 3255 C CA . ILE B 1 67 ? 5.34 12.414 12.883 1 96.69 67 ILE B CA 1
ATOM 3256 C C . ILE B 1 67 ? 5.023 12.32 11.391 1 96.69 67 ILE B C 1
ATOM 3258 O O . ILE B 1 67 ? 4.012 11.734 11.008 1 96.69 67 ILE B O 1
ATOM 3262 N N . GLY B 1 68 ? 5.887 12.961 10.594 1 97.44 68 GLY B N 1
ATOM 3263 C CA . GLY B 1 68 ? 5.762 12.891 9.148 1 97.44 68 GLY B CA 1
ATOM 3264 C C . GLY B 1 68 ? 6.562 11.758 8.531 1 97.44 68 GLY B C 1
ATOM 3265 O O . GLY B 1 68 ? 7.633 11.406 9.031 1 97.44 68 GLY B O 1
ATOM 3266 N N . LEU B 1 69 ? 6.027 11.227 7.504 1 98.38 69 LEU B N 1
ATOM 3267 C CA . LEU B 1 69 ? 6.691 10.188 6.723 1 98.38 69 LEU B CA 1
ATOM 3268 C C . LEU B 1 69 ? 6.555 10.461 5.23 1 98.38 69 LEU B C 1
ATOM 3270 O O . LEU B 1 69 ? 5.441 10.508 4.703 1 98.38 69 LEU B O 1
ATOM 3274 N N . ILE B 1 70 ? 7.695 10.641 4.57 1 98.12 70 ILE B N 1
ATOM 3275 C CA . ILE B 1 70 ? 7.695 10.898 3.137 1 98.12 70 ILE B CA 1
ATOM 3276 C C . ILE B 1 70 ? 8.391 9.758 2.402 1 98.12 70 ILE B C 1
ATOM 3278 O O . ILE B 1 70 ? 9.531 9.406 2.721 1 98.12 70 ILE B O 1
ATOM 3282 N N . VAL B 1 71 ? 7.652 9.211 1.46 1 97 71 VAL B N 1
ATOM 3283 C CA . VAL B 1 71 ? 8.195 8.125 0.645 1 97 71 VAL B CA 1
ATOM 3284 C C . VAL B 1 71 ? 8.039 8.469 -0.836 1 97 71 VAL B C 1
ATOM 3286 O O . VAL B 1 71 ? 7.18 9.273 -1.206 1 97 71 VAL B O 1
ATOM 3289 N N . PRO B 1 72 ? 8.891 7.828 -1.665 1 93.62 72 PRO B N 1
ATOM 3290 C CA . PRO B 1 72 ? 8.75 8.07 -3.104 1 93.62 72 PRO B CA 1
ATOM 3291 C C . PRO B 1 72 ? 7.402 7.609 -3.652 1 93.62 72 PRO B C 1
ATOM 3293 O O . PRO B 1 72 ? 6.789 8.312 -4.461 1 93.62 72 PRO B O 1
ATOM 3296 N N . GLU B 1 73 ? 7.012 6.438 -3.215 1 90.06 73 GLU B N 1
ATOM 3297 C CA . GLU B 1 73 ? 5.766 5.844 -3.689 1 90.06 73 GLU B CA 1
ATOM 3298 C C . GLU B 1 73 ? 5.012 5.16 -2.555 1 90.06 73 GLU B C 1
ATOM 3300 O O . GLU B 1 73 ? 5.535 4.246 -1.915 1 90.06 73 GLU B O 1
ATOM 3305 N N . LEU B 1 74 ? 3.742 5.594 -2.42 1 89.62 74 LEU B N 1
ATOM 3306 C CA . LEU B 1 74 ? 2.938 5.008 -1.354 1 89.62 74 LEU B CA 1
ATOM 3307 C C . LEU B 1 74 ? 2.514 3.586 -1.712 1 89.62 74 LEU B C 1
ATOM 3309 O O . LEU B 1 74 ? 2.494 2.703 -0.85 1 89.62 74 LEU B O 1
ATOM 3313 N N . VAL B 1 75 ? 2.121 3.498 -2.998 1 82.38 75 VAL B N 1
ATOM 3314 C CA . VAL B 1 75 ? 1.655 2.193 -3.459 1 82.38 75 VAL B CA 1
ATOM 3315 C C . VAL B 1 75 ? 2.818 1.42 -4.074 1 82.38 75 VAL B C 1
ATOM 3317 O O . VAL B 1 75 ? 2.949 1.359 -5.301 1 82.38 75 VAL B O 1
ATOM 3320 N N . HIS B 1 76 ? 3.637 0.923 -3.312 1 83.56 76 HIS B N 1
ATOM 3321 C CA . HIS B 1 76 ? 4.828 0.114 -3.545 1 83.56 76 HIS B CA 1
ATOM 3322 C C . HIS B 1 76 ? 5.047 -0.883 -2.41 1 83.56 76 HIS B C 1
ATOM 3324 O O . HIS B 1 76 ? 4.988 -0.515 -1.235 1 83.56 76 HIS B O 1
ATOM 3330 N N . HIS B 1 77 ? 5.227 -2.119 -2.773 1 82.75 77 HIS B N 1
ATOM 3331 C CA . HIS B 1 77 ? 5.234 -3.16 -1.752 1 82.75 77 HIS B CA 1
ATOM 3332 C C . HIS B 1 77 ? 6.258 -2.854 -0.663 1 82.75 77 HIS B C 1
ATOM 3334 O O . HIS B 1 77 ? 5.941 -2.914 0.527 1 82.75 77 HIS B O 1
ATOM 3340 N N . PHE B 1 78 ? 7.477 -2.594 -1.043 1 88 78 PHE B N 1
ATOM 3341 C CA . PHE B 1 78 ? 8.516 -2.348 -0.052 1 88 78 PHE B CA 1
ATOM 3342 C C . PHE B 1 78 ? 8.125 -1.199 0.87 1 88 78 PHE B C 1
ATOM 3344 O O . PHE B 1 78 ? 8.148 -1.344 2.094 1 88 78 PHE B O 1
ATOM 3351 N N . PHE B 1 79 ? 7.688 -0.116 0.328 1 92.88 79 PHE B N 1
ATOM 3352 C CA . PHE B 1 79 ? 7.371 1.055 1.137 1 92.88 79 PHE B CA 1
ATOM 3353 C C . PHE B 1 79 ? 6.117 0.812 1.969 1 92.88 79 PHE B C 1
ATOM 3355 O O . PHE B 1 79 ? 6 1.317 3.088 1 92.88 79 PHE B O 1
ATOM 3362 N N . SER B 1 80 ? 5.289 0.074 1.436 1 90.44 80 SER B N 1
ATOM 3363 C CA . SER B 1 80 ? 4.105 -0.253 2.219 1 90.44 80 SER B CA 1
ATOM 3364 C C . SER B 1 80 ? 4.477 -0.972 3.512 1 90.44 80 SER B C 1
ATOM 3366 O O . SER B 1 80 ? 3.883 -0.719 4.562 1 90.44 80 SER B O 1
ATOM 3368 N N . THR B 1 81 ? 5.438 -1.899 3.443 1 91.94 81 THR B N 1
ATOM 3369 C CA . THR B 1 81 ? 5.867 -2.604 4.645 1 91.94 81 THR B CA 1
ATOM 3370 C C . THR B 1 81 ? 6.602 -1.657 5.594 1 91.94 81 THR B C 1
ATOM 3372 O O . THR B 1 81 ? 6.453 -1.757 6.812 1 91.94 81 THR B O 1
ATOM 3375 N N . VAL B 1 82 ? 7.355 -0.731 5.023 1 96.56 82 VAL B N 1
ATOM 3376 C CA . VAL B 1 82 ? 8.031 0.278 5.832 1 96.56 82 VAL B CA 1
ATOM 3377 C C . VAL B 1 82 ? 6.992 1.116 6.578 1 96.56 82 VAL B C 1
ATOM 3379 O O . VAL B 1 82 ? 7.117 1.339 7.785 1 96.56 82 VAL B O 1
ATOM 3382 N N . ILE B 1 83 ? 6.035 1.555 5.836 1 96 83 ILE B N 1
ATOM 3383 C CA . ILE B 1 83 ? 4.973 2.387 6.387 1 96 83 ILE B CA 1
ATOM 3384 C C . ILE B 1 83 ? 4.258 1.637 7.508 1 96 83 ILE B C 1
ATOM 3386 O O . ILE B 1 83 ? 4.008 2.197 8.578 1 96 83 ILE B O 1
ATOM 3390 N N . SER B 1 84 ? 4.016 0.385 7.293 1 93.69 84 SER B N 1
ATOM 3391 C CA . SER B 1 84 ? 3.359 -0.44 8.297 1 93.69 84 SER B CA 1
ATOM 3392 C C . SER B 1 84 ? 4.188 -0.514 9.578 1 93.69 84 SER B C 1
ATOM 3394 O O . SER B 1 84 ? 3.652 -0.377 10.68 1 93.69 84 SER B O 1
ATOM 3396 N N . GLY B 1 85 ? 5.426 -0.763 9.422 1 96.88 85 GLY B N 1
ATOM 3397 C CA . GLY B 1 85 ? 6.316 -0.801 10.57 1 96.88 85 GLY B CA 1
ATOM 3398 C C . GLY B 1 85 ? 6.367 0.511 11.336 1 96.88 85 GLY B C 1
ATOM 3399 O O . GLY B 1 85 ? 6.332 0.524 12.562 1 96.88 85 GLY B O 1
ATOM 3400 N N . ALA B 1 86 ? 6.406 1.586 10.586 1 98 86 ALA B N 1
ATOM 3401 C CA . ALA B 1 86 ? 6.465 2.912 11.195 1 98 86 ALA B CA 1
ATOM 3402 C C . ALA B 1 86 ? 5.176 3.225 11.953 1 98 86 ALA B C 1
ATOM 3404 O O . ALA B 1 86 ? 5.219 3.719 13.086 1 98 86 ALA B O 1
ATOM 3405 N N . ILE B 1 87 ? 4.07 2.959 11.336 1 95.44 87 ILE B N 1
ATOM 3406 C CA . ILE B 1 87 ? 2.77 3.238 11.93 1 95.44 87 ILE B CA 1
ATOM 3407 C C . ILE B 1 87 ? 2.604 2.426 13.211 1 95.44 87 ILE B C 1
ATOM 3409 O O . ILE B 1 87 ? 2.174 2.955 14.242 1 95.44 87 ILE B O 1
ATOM 3413 N N . ASN B 1 88 ? 2.951 1.176 13.141 1 94.88 88 ASN B N 1
ATOM 3414 C CA . ASN B 1 88 ? 2.807 0.317 14.312 1 94.88 88 ASN B CA 1
ATOM 3415 C C . ASN B 1 88 ? 3.676 0.799 15.469 1 94.88 88 ASN B C 1
ATOM 3417 O O . ASN B 1 88 ? 3.213 0.865 16.609 1 94.88 88 ASN B O 1
ATOM 3421 N N . ALA B 1 89 ? 4.898 1.104 15.195 1 97.56 89 ALA B N 1
ATOM 3422 C CA . ALA B 1 89 ? 5.809 1.606 16.219 1 97.56 89 ALA B CA 1
ATOM 3423 C C . ALA B 1 89 ? 5.305 2.922 16.812 1 97.56 89 ALA B C 1
ATOM 3425 O O . ALA B 1 89 ? 5.348 3.127 18.031 1 97.56 89 ALA B O 1
ATOM 3426 N N . ALA B 1 90 ? 4.855 3.801 15.953 1 96.75 90 ALA B N 1
ATOM 3427 C CA . ALA B 1 90 ? 4.348 5.102 16.375 1 96.75 90 ALA B CA 1
ATOM 3428 C C . ALA B 1 90 ? 3.117 4.941 17.266 1 96.75 90 ALA B C 1
ATOM 3430 O O . ALA B 1 90 ? 3.012 5.586 18.312 1 96.75 90 ALA B O 1
ATOM 3431 N N . LYS B 1 91 ? 2.252 4.133 16.875 1 93.75 91 LYS B N 1
ATOM 3432 C CA . LYS B 1 91 ? 1.021 3.9 17.625 1 93.75 91 LYS B CA 1
ATOM 3433 C C . LYS B 1 91 ? 1.321 3.412 19.047 1 93.75 91 LYS B C 1
ATOM 3435 O O . LYS B 1 91 ? 0.697 3.861 20 1 93.75 91 LYS B O 1
ATOM 3440 N N . LYS B 1 92 ? 2.248 2.523 19.141 1 95.31 92 LYS B N 1
ATOM 3441 C CA . LYS B 1 92 ? 2.631 1.972 20.438 1 95.31 92 LYS B CA 1
ATOM 3442 C C . LYS B 1 92 ? 3.127 3.066 21.375 1 95.31 92 LYS B C 1
ATOM 3444 O O . LYS B 1 92 ? 3.037 2.934 22.594 1 95.31 92 LYS B O 1
ATOM 3449 N N . ARG B 1 93 ? 3.592 4.125 20.797 1 95.31 93 ARG B N 1
ATOM 3450 C CA . ARG B 1 93 ? 4.141 5.219 21.594 1 95.31 93 ARG B CA 1
ATOM 3451 C C . ARG B 1 93 ? 3.229 6.438 21.562 1 95.31 93 ARG B C 1
ATOM 3453 O O . ARG B 1 93 ? 3.652 7.547 21.891 1 95.31 93 ARG B O 1
ATOM 3460 N N . ARG B 1 94 ? 2.004 6.234 21.047 1 93.06 94 ARG B N 1
ATOM 3461 C CA . ARG B 1 94 ? 0.915 7.207 21.047 1 93.06 94 ARG B CA 1
ATOM 3462 C C . ARG B 1 94 ? 1.198 8.359 20.094 1 93.06 94 ARG B C 1
ATOM 3464 O O . ARG B 1 94 ? 0.873 9.516 20.391 1 93.06 94 ARG B O 1
ATOM 3471 N N . TYR B 1 95 ? 1.944 8.078 19.062 1 94.94 95 TYR B N 1
ATOM 3472 C CA . TYR B 1 95 ? 2.141 9.023 17.969 1 94.94 95 TYR B CA 1
ATOM 3473 C C . TYR B 1 95 ? 1.271 8.656 16.766 1 94.94 95 TYR B C 1
ATOM 3475 O O . TYR B 1 95 ? 0.952 7.484 16.562 1 94.94 95 TYR B O 1
ATOM 3483 N N . ASN B 1 96 ? 0.91 9.68 16.016 1 93.5 96 ASN B N 1
ATOM 3484 C CA . ASN B 1 96 ? 0.261 9.516 14.727 1 93.5 96 ASN B CA 1
ATOM 3485 C C . ASN B 1 96 ? 1.236 9.758 13.578 1 93.5 96 ASN B C 1
ATOM 3487 O O . ASN B 1 96 ? 2.178 10.539 13.711 1 93.5 96 ASN B O 1
ATOM 3491 N N . VAL B 1 97 ? 0.976 9.023 12.477 1 95.88 97 VAL B N 1
ATOM 3492 C CA . VAL B 1 97 ? 1.856 9.188 11.328 1 95.88 97 VAL B CA 1
ATOM 3493 C C . VAL B 1 97 ? 1.086 9.828 10.172 1 95.88 97 VAL B C 1
ATOM 3495 O O . VAL B 1 97 ? 0.025 9.336 9.781 1 95.88 97 VAL B O 1
ATOM 3498 N N . LEU B 1 98 ? 1.643 10.914 9.656 1 95.38 98 LEU B N 1
ATOM 3499 C CA . LEU B 1 98 ? 1.176 11.539 8.422 1 95.38 98 LEU B CA 1
ATOM 3500 C C . LEU B 1 98 ? 2.074 11.164 7.25 1 95.38 98 LEU B C 1
ATOM 3502 O O . LEU B 1 98 ? 3.291 11.359 7.305 1 95.38 98 LEU B O 1
ATOM 3506 N N . VAL B 1 99 ? 1.402 10.688 6.219 1 96.12 99 VAL B N 1
ATOM 3507 C CA . VAL B 1 99 ? 2.209 10.164 5.121 1 96.12 99 VAL B CA 1
ATOM 3508 C C . VAL B 1 99 ? 1.979 10.992 3.863 1 96.12 99 VAL B C 1
ATOM 3510 O O . VAL B 1 99 ? 0.854 11.414 3.584 1 96.12 99 VAL B O 1
ATOM 3513 N N . SER B 1 100 ? 3.104 11.281 3.15 1 95.19 100 SER B N 1
ATOM 3514 C CA . SER B 1 100 ? 3.061 11.938 1.847 1 95.19 100 SER B CA 1
ATOM 3515 C C . SER B 1 100 ? 4.035 11.289 0.87 1 95.19 100 SER B C 1
ATOM 3517 O O . SER B 1 100 ? 4.98 10.617 1.283 1 95.19 100 SER B O 1
ATOM 3519 N N . GLN B 1 101 ? 3.711 11.438 -0.386 1 95.12 101 GLN B N 1
ATOM 3520 C CA . GLN B 1 101 ? 4.574 10.859 -1.411 1 95.12 101 GLN B CA 1
ATOM 3521 C C . GLN B 1 101 ? 5.293 11.945 -2.201 1 95.12 101 GLN B C 1
ATOM 3523 O O . GLN B 1 101 ? 4.711 12.992 -2.502 1 95.12 101 GLN B O 1
ATOM 3528 N N . SER B 1 102 ? 6.562 11.703 -2.621 1 95.06 102 SER B N 1
ATOM 3529 C CA . SER B 1 102 ? 7.359 12.672 -3.365 1 95.06 102 SER B CA 1
ATOM 3530 C C . SER B 1 102 ? 7.344 12.367 -4.859 1 95.06 102 SER B C 1
ATOM 3532 O O . SER B 1 102 ? 7.812 13.172 -5.668 1 95.06 102 SER B O 1
ATOM 3534 N N . ASN B 1 103 ? 6.879 11.164 -5.277 1 89.5 103 ASN B N 1
ATOM 3535 C CA . ASN B 1 103 ? 6.859 10.719 -6.664 1 89.5 103 ASN B CA 1
ATOM 3536 C C . ASN B 1 103 ? 8.266 10.656 -7.25 1 89.5 103 ASN B C 1
ATOM 3538 O O . ASN B 1 103 ? 8.453 10.828 -8.453 1 89.5 103 ASN B O 1
ATOM 3542 N N . ASP B 1 104 ? 9.273 10.641 -6.395 1 90.69 104 ASP B N 1
ATOM 3543 C CA . ASP B 1 104 ? 10.688 10.594 -6.773 1 90.69 104 ASP B CA 1
ATOM 3544 C C . ASP B 1 104 ? 11.094 11.867 -7.504 1 90.69 104 ASP B C 1
ATOM 3546 O O . ASP B 1 104 ? 12.016 11.852 -8.328 1 90.69 104 ASP B O 1
ATOM 3550 N N . ILE B 1 105 ? 10.391 12.93 -7.258 1 92 105 ILE B N 1
ATOM 3551 C CA . ILE B 1 105 ? 10.633 14.234 -7.867 1 92 105 ILE B CA 1
ATOM 3552 C C . ILE B 1 105 ? 10.992 15.25 -6.789 1 92 105 ILE B C 1
ATOM 3554 O O . ILE B 1 105 ? 10.312 15.352 -5.77 1 92 105 ILE B O 1
ATOM 3558 N N . LEU B 1 106 ? 12.023 15.984 -7.051 1 94.56 106 LEU B N 1
ATOM 3559 C CA . LEU B 1 106 ? 12.531 16.938 -6.066 1 94.56 106 LEU B CA 1
ATOM 3560 C C . LEU B 1 106 ? 11.469 17.969 -5.707 1 94.56 106 LEU B C 1
ATOM 3562 O O . LEU B 1 106 ? 11.234 18.234 -4.527 1 94.56 106 LEU B O 1
ATOM 3566 N N . GLU B 1 107 ? 10.82 18.5 -6.688 1 94.5 107 GLU B N 1
ATOM 3567 C CA . GLU B 1 107 ? 9.828 19.531 -6.445 1 94.5 107 GLU B CA 1
ATOM 3568 C C . GLU B 1 107 ? 8.695 19.016 -5.555 1 94.5 107 GLU B C 1
ATOM 3570 O O . GLU B 1 107 ? 8.234 19.734 -4.66 1 94.5 107 GLU B O 1
ATOM 3575 N N . ASP B 1 108 ? 8.297 17.844 -5.789 1 93.69 108 ASP B N 1
ATOM 3576 C CA . ASP B 1 108 ? 7.25 17.234 -4.973 1 93.69 108 ASP B CA 1
ATOM 3577 C C . ASP B 1 108 ? 7.742 16.984 -3.547 1 93.69 108 ASP B C 1
ATOM 3579 O O . ASP B 1 108 ? 6.98 17.125 -2.59 1 93.69 108 ASP B O 1
ATOM 3583 N N . GLU B 1 109 ? 8.953 16.547 -3.477 1 96.19 109 GLU B N 1
ATOM 3584 C CA . GLU B 1 109 ? 9.547 16.312 -2.168 1 96.19 109 GLU B CA 1
ATOM 3585 C C . GLU B 1 109 ? 9.617 17.594 -1.347 1 96.19 109 GLU B C 1
ATOM 3587 O O . GLU B 1 109 ? 9.312 17.594 -0.152 1 96.19 109 GLU B O 1
ATOM 3592 N N . ILE B 1 110 ? 10.031 18.656 -1.965 1 95.56 110 ILE B N 1
ATOM 3593 C CA . ILE B 1 110 ? 10.086 19.969 -1.317 1 95.56 110 ILE B CA 1
ATOM 3594 C C . ILE B 1 110 ? 8.703 20.359 -0.821 1 95.56 110 ILE B C 1
ATOM 3596 O O . ILE B 1 110 ? 8.539 20.781 0.326 1 95.56 110 ILE B O 1
ATOM 3600 N N . THR B 1 111 ? 7.754 20.156 -1.687 1 91.81 111 THR B N 1
ATOM 3601 C CA . THR B 1 111 ? 6.375 20.469 -1.329 1 91.81 111 THR B CA 1
ATOM 3602 C C . THR B 1 111 ? 5.918 19.625 -0.142 1 91.81 111 THR B C 1
ATOM 3604 O O . THR B 1 111 ? 5.273 20.141 0.776 1 91.81 111 THR B O 1
ATOM 3607 N N . ALA B 1 112 ? 6.23 18.406 -0.162 1 93.81 112 ALA B N 1
ATOM 3608 C CA . ALA B 1 112 ? 5.855 17.5 0.929 1 93.81 112 ALA B CA 1
ATOM 3609 C C . ALA B 1 112 ? 6.488 17.938 2.244 1 93.81 112 ALA B C 1
ATOM 3611 O O . ALA B 1 112 ? 5.824 17.969 3.283 1 93.81 112 ALA B O 1
ATOM 3612 N N . CYS B 1 113 ? 7.715 18.281 2.178 1 95.12 113 CYS B N 1
ATOM 3613 C CA . CYS B 1 113 ? 8.414 18.734 3.377 1 95.12 113 CYS B CA 1
ATOM 3614 C C . CYS B 1 113 ? 7.797 20.016 3.926 1 95.12 113 CYS B C 1
ATOM 3616 O O . CYS B 1 113 ? 7.602 20.141 5.137 1 95.12 113 CYS B O 1
ATOM 3618 N N . ARG B 1 114 ? 7.539 20.875 3.061 1 91.12 114 ARG B N 1
ATOM 3619 C CA . ARG B 1 114 ? 6.906 22.125 3.467 1 91.12 114 ARG B CA 1
ATOM 3620 C C . ARG B 1 114 ? 5.559 21.875 4.129 1 91.12 114 ARG B C 1
ATOM 3622 O O . ARG B 1 114 ? 5.223 22.5 5.133 1 91.12 114 ARG B O 1
ATOM 3629 N N . THR B 1 115 ? 4.887 21 3.529 1 88.56 115 THR B N 1
ATOM 3630 C CA . THR B 1 115 ? 3.578 20.656 4.066 1 88.56 115 THR B CA 1
ATOM 3631 C C . THR B 1 115 ? 3.711 20.031 5.457 1 88.56 115 THR B C 1
ATOM 3633 O O . THR B 1 115 ? 2.92 20.328 6.352 1 88.56 115 THR B O 1
ATOM 3636 N N . MET B 1 116 ? 4.656 19.172 5.66 1 92.38 116 MET B N 1
ATOM 3637 C CA . MET B 1 116 ? 4.887 18.547 6.961 1 92.38 116 MET B CA 1
ATOM 3638 C C . MET B 1 116 ? 5.223 19.594 8.016 1 92.38 116 MET B C 1
ATOM 3640 O O . MET B 1 116 ? 4.73 19.531 9.141 1 92.38 116 MET B O 1
ATOM 3644 N N . LEU B 1 117 ? 6.004 20.516 7.625 1 87.44 117 LEU B N 1
ATOM 3645 C CA . LEU B 1 117 ? 6.355 21.594 8.539 1 87.44 117 LEU B CA 1
ATOM 3646 C C . LEU B 1 117 ? 5.129 22.422 8.891 1 87.44 117 LEU B C 1
ATOM 3648 O O . LEU B 1 117 ? 4.91 22.75 10.062 1 87.44 117 LEU B O 1
ATOM 3652 N N . ALA B 1 118 ? 4.41 22.719 7.875 1 80.94 118 ALA B N 1
ATOM 3653 C CA . ALA B 1 118 ? 3.195 23.5 8.07 1 80.94 118 ALA B CA 1
ATOM 3654 C C . ALA B 1 118 ? 2.193 22.75 8.945 1 80.94 118 ALA B C 1
ATOM 3656 O O . ALA B 1 118 ? 1.391 23.359 9.648 1 80.94 118 ALA B O 1
ATOM 3657 N N . SER B 1 119 ? 2.287 21.469 8.891 1 82.31 119 SER B N 1
ATOM 3658 C CA . SER B 1 119 ? 1.373 20.625 9.664 1 82.31 119 SER B CA 1
ATOM 3659 C C . SER B 1 119 ? 1.869 20.438 11.094 1 82.31 119 SER B C 1
ATOM 3661 O O . SER B 1 119 ? 1.269 19.688 11.867 1 82.31 119 SER B O 1
ATOM 3663 N N . SER B 1 120 ? 2.902 20.984 11.43 1 82.62 120 SER B N 1
ATOM 3664 C CA . SER B 1 120 ? 3.482 21 12.766 1 82.62 120 SER B CA 1
ATOM 3665 C C . SER B 1 120 ? 3.826 19.594 13.242 1 82.62 120 SER B C 1
ATOM 3667 O O . SER B 1 120 ? 3.529 19.219 14.375 1 82.62 120 SER B O 1
ATOM 3669 N N . VAL B 1 121 ? 4.324 18.781 12.312 1 92.12 121 VAL B N 1
ATOM 3670 C CA . VAL B 1 121 ? 4.809 17.484 12.75 1 92.12 121 VAL B CA 1
ATOM 3671 C C . VAL B 1 121 ? 5.973 17.672 13.727 1 92.12 121 VAL B C 1
ATOM 3673 O O . VAL B 1 121 ? 6.738 18.625 13.609 1 92.12 121 VAL B O 1
ATOM 3676 N N . ASP B 1 122 ? 6.051 16.719 14.664 1 94.56 122 ASP B N 1
ATOM 3677 C CA . ASP B 1 122 ? 7.113 16.797 15.656 1 94.56 122 ASP B CA 1
ATOM 3678 C C . ASP B 1 122 ? 8.453 16.359 15.07 1 94.56 122 ASP B C 1
ATOM 3680 O O . ASP B 1 122 ? 9.508 16.766 15.547 1 94.56 122 ASP B O 1
ATOM 3684 N N . GLY B 1 123 ? 8.492 15.578 14.117 1 96.56 123 GLY B N 1
ATOM 3685 C CA . GLY B 1 123 ? 9.664 15.055 13.422 1 96.56 123 GLY B CA 1
ATOM 3686 C C . GLY B 1 123 ? 9.32 14.398 12.094 1 96.56 123 GLY B C 1
ATOM 3687 O O . GLY B 1 123 ? 8.148 14.266 11.742 1 96.56 123 GLY B O 1
ATOM 3688 N N . LEU B 1 124 ? 10.453 14.008 11.312 1 97.94 124 LEU B N 1
ATOM 3689 C CA . LEU B 1 124 ? 10.219 13.547 9.953 1 97.94 124 LEU B CA 1
ATOM 3690 C C . LEU B 1 124 ? 11.047 12.305 9.648 1 97.94 124 LEU B C 1
ATOM 3692 O O . LEU B 1 124 ? 12.234 12.258 9.969 1 97.94 124 LEU B O 1
ATOM 3696 N N . LEU B 1 125 ? 10.383 11.289 9.148 1 98.69 125 LEU B N 1
ATOM 3697 C CA . LEU B 1 125 ? 11.023 10.188 8.445 1 98.69 125 LEU B CA 1
ATOM 3698 C C . LEU B 1 125 ? 10.977 10.406 6.938 1 98.69 125 LEU B C 1
ATOM 3700 O O . LEU B 1 125 ? 9.93 10.742 6.383 1 98.69 125 LEU B O 1
ATOM 3704 N N . ILE B 1 126 ? 12.203 10.148 6.223 1 98.5 126 ILE B N 1
ATOM 3705 C CA . ILE B 1 126 ? 12.148 10.469 4.801 1 98.5 126 ILE B CA 1
ATOM 3706 C C . ILE B 1 126 ? 13.062 9.523 4.023 1 98.5 126 ILE B C 1
ATOM 3708 O O . ILE B 1 126 ? 14.195 9.258 4.441 1 98.5 126 ILE B O 1
ATOM 3712 N N . SER B 1 127 ? 12.508 8.922 3.023 1 97.62 127 SER B N 1
ATOM 3713 C CA . SER B 1 127 ? 13.281 8.375 1.914 1 97.62 127 SER B CA 1
ATOM 3714 C C . SER B 1 127 ? 13.359 9.359 0.752 1 97.62 127 SER B C 1
ATOM 3716 O O . SER B 1 127 ? 12.359 9.625 0.09 1 97.62 127 SER B O 1
ATOM 3718 N N . ILE B 1 128 ? 14.5 9.844 0.492 1 95.69 128 ILE B N 1
ATOM 3719 C CA . ILE B 1 128 ? 14.633 11.008 -0.378 1 95.69 128 ILE B CA 1
ATOM 3720 C C . ILE B 1 128 ? 14.352 10.602 -1.824 1 95.69 128 ILE B C 1
ATOM 3722 O O . ILE B 1 128 ? 14.445 9.422 -2.176 1 95.69 128 ILE B O 1
ATOM 3726 N N . SER B 1 129 ? 14.039 11.586 -2.668 1 93.12 129 SER B N 1
ATOM 3727 C CA . SER B 1 129 ? 13.789 11.352 -4.086 1 93.12 129 SER B CA 1
ATOM 3728 C C . SER B 1 129 ? 15.086 11.086 -4.844 1 93.12 129 SER B C 1
ATOM 3730 O O . SER B 1 129 ? 16.172 11.414 -4.359 1 93.12 129 SER B O 1
ATOM 3732 N N . ASN B 1 130 ? 14.922 10.578 -6.02 1 87.75 130 ASN B N 1
ATOM 3733 C CA . ASN B 1 130 ? 16.078 10.297 -6.879 1 87.75 130 ASN B CA 1
ATOM 3734 C C . ASN B 1 130 ? 16.812 11.578 -7.262 1 87.75 130 ASN B C 1
ATOM 3736 O O . ASN B 1 130 ? 18 11.547 -7.574 1 87.75 130 ASN B O 1
ATOM 3740 N N . GLU B 1 131 ? 16.125 12.648 -7.156 1 87.81 131 GLU B N 1
ATOM 3741 C CA . GLU B 1 131 ? 16.672 13.906 -7.645 1 87.81 131 GLU B CA 1
ATOM 3742 C C . GLU B 1 131 ? 17.297 14.719 -6.508 1 87.81 131 GLU B C 1
ATOM 3744 O O . GLU B 1 131 ? 17.906 15.758 -6.746 1 87.81 131 GLU B O 1
ATOM 3749 N N . THR B 1 132 ? 17.125 14.234 -5.32 1 90.81 132 THR B N 1
ATOM 3750 C CA . THR B 1 132 ? 17.609 14.984 -4.16 1 90.81 132 THR B CA 1
ATOM 3751 C C . THR B 1 132 ? 19.094 14.719 -3.914 1 90.81 132 THR B C 1
ATOM 3753 O O . THR B 1 132 ? 19.516 13.562 -3.816 1 90.81 132 THR B O 1
ATOM 3756 N N . LEU B 1 133 ? 19.859 15.844 -3.814 1 86.69 133 LEU B N 1
ATOM 3757 C CA . LEU B 1 133 ? 21.281 15.742 -3.516 1 86.69 133 LEU B CA 1
ATOM 3758 C C . LEU B 1 133 ? 21.641 16.531 -2.262 1 86.69 133 LEU B C 1
ATOM 3760 O O . LEU B 1 133 ? 21.766 15.961 -1.179 1 86.69 133 LEU B O 1
ATOM 3764 N N . GLU B 1 134 ? 21.5 17.906 -2.314 1 88.56 134 GLU B N 1
ATOM 3765 C CA . GLU B 1 134 ? 21.906 18.781 -1.222 1 88.56 134 GLU B CA 1
ATOM 3766 C C . GLU B 1 134 ? 20.859 18.797 -0.108 1 88.56 134 GLU B C 1
ATOM 3768 O O . GLU B 1 134 ? 21.188 18.969 1.065 1 88.56 134 GLU B O 1
ATOM 3773 N N . GLY B 1 135 ? 19.641 18.656 -0.459 1 94.19 135 GLY B N 1
ATOM 3774 C CA . GLY B 1 135 ? 18.547 18.5 0.494 1 94.19 135 GLY B CA 1
ATOM 3775 C C . GLY B 1 135 ? 18.312 19.75 1.334 1 94.19 135 GLY B C 1
ATOM 3776 O O . GLY B 1 135 ? 18.078 19.641 2.541 1 94.19 135 GLY B O 1
ATOM 3777 N N . GLU B 1 136 ? 18.344 20.906 0.728 1 93.56 136 GLU B N 1
ATOM 3778 C CA . GLU B 1 136 ? 18.141 22.172 1.445 1 93.56 136 GLU B CA 1
ATOM 3779 C C . GLU B 1 136 ? 16.812 22.188 2.178 1 93.56 136 GLU B C 1
ATOM 3781 O O . GLU B 1 136 ? 16.703 22.719 3.283 1 93.56 136 GLU B O 1
ATOM 3786 N N . HIS B 1 137 ? 15.805 21.672 1.532 1 94.38 137 HIS B N 1
ATOM 3787 C CA . HIS B 1 137 ? 14.477 21.641 2.129 1 94.38 137 HIS B CA 1
ATOM 3788 C C . HIS B 1 137 ? 14.461 20.781 3.389 1 94.38 137 HIS B C 1
ATOM 3790 O O . HIS B 1 137 ? 13.703 21.047 4.32 1 94.38 137 HIS B O 1
ATOM 3796 N N . ILE B 1 138 ? 15.281 19.781 3.498 1 96.44 138 ILE B N 1
ATOM 3797 C CA . ILE B 1 138 ? 15.406 18.938 4.68 1 96.44 138 ILE B CA 1
ATOM 3798 C C . ILE B 1 138 ? 16.188 19.672 5.762 1 96.44 138 ILE B C 1
ATOM 3800 O O . ILE B 1 138 ? 15.836 19.609 6.941 1 96.44 138 ILE B O 1
ATOM 3804 N N . LYS B 1 139 ? 17.203 20.391 5.387 1 93.44 139 LYS B N 1
ATOM 3805 C CA . LYS B 1 139 ? 18 21.172 6.324 1 93.44 139 LYS B CA 1
ATOM 3806 C C . LYS B 1 139 ? 17.141 22.25 7 1 93.44 139 LYS B C 1
ATOM 3808 O O . LYS B 1 139 ? 17.344 22.547 8.18 1 93.44 139 LYS B O 1
ATOM 3813 N N . THR B 1 140 ? 16.25 22.75 6.211 1 91.06 140 THR B N 1
ATOM 3814 C CA . THR B 1 140 ? 15.328 23.734 6.758 1 91.06 140 THR B CA 1
ATOM 3815 C C . THR B 1 140 ? 14.516 23.141 7.902 1 91.06 140 THR B C 1
ATOM 3817 O O . THR B 1 140 ? 14.281 23.797 8.922 1 91.06 140 THR B O 1
ATOM 3820 N N . LEU B 1 141 ? 14.062 21.953 7.766 1 91.5 141 LEU B N 1
ATOM 3821 C CA . LEU B 1 141 ? 13.312 21.281 8.82 1 91.5 141 LEU B CA 1
ATOM 3822 C C . LEU B 1 141 ? 14.164 21.109 10.078 1 91.5 141 LEU B C 1
ATOM 3824 O O . LEU B 1 141 ? 13.688 21.328 11.188 1 91.5 141 LEU B O 1
ATOM 3828 N N . ILE B 1 142 ? 15.367 20.766 9.859 1 91.56 142 ILE B N 1
ATOM 3829 C CA . ILE B 1 142 ? 16.297 20.594 10.961 1 91.56 142 ILE B CA 1
ATOM 3830 C C . ILE B 1 142 ? 16.531 21.922 11.672 1 91.56 142 ILE B C 1
ATOM 3832 O O . ILE B 1 142 ? 16.531 21.984 12.906 1 91.56 142 ILE B O 1
ATOM 3836 N N . GLU B 1 143 ? 16.656 22.906 10.922 1 89.44 143 GLU B N 1
ATOM 3837 C CA . GLU B 1 143 ? 16.891 24.25 11.469 1 89.44 143 GLU B CA 1
ATOM 3838 C C . GLU B 1 143 ? 15.688 24.734 12.273 1 89.44 143 GLU B C 1
ATOM 3840 O O . GLU B 1 143 ? 15.836 25.5 13.227 1 89.44 143 GLU B O 1
ATOM 3845 N N . GLU B 1 144 ? 14.562 24.281 11.898 1 88.12 144 GLU B N 1
ATOM 3846 C CA . GLU B 1 144 ? 13.336 24.625 12.609 1 88.12 144 GLU B CA 1
ATOM 3847 C C . GLU B 1 144 ? 13.156 23.766 13.859 1 88.12 144 GLU B C 1
ATOM 3849 O O . GLU B 1 144 ? 12.117 23.828 14.516 1 88.12 144 GLU B O 1
ATOM 3854 N N . GLY B 1 145 ? 14.109 22.938 14.086 1 88.94 145 GLY B N 1
ATOM 3855 C CA . GLY B 1 145 ? 14.117 22.141 15.312 1 88.94 145 GLY B CA 1
ATOM 3856 C C . GLY B 1 145 ? 13.391 20.812 15.172 1 88.94 145 GLY B C 1
ATOM 3857 O O . GLY B 1 145 ? 13.039 20.188 16.172 1 88.94 145 GLY B O 1
ATOM 3858 N N . LYS B 1 146 ? 13.117 20.422 13.969 1 93.38 146 LYS B N 1
ATOM 3859 C CA . LYS B 1 146 ? 12.445 19.141 13.727 1 93.38 146 LYS B CA 1
ATOM 3860 C C . LYS B 1 146 ? 13.453 18.047 13.43 1 93.38 146 LYS B C 1
ATOM 3862 O O . LYS B 1 146 ? 14.133 18.078 12.398 1 93.38 146 LYS B O 1
ATOM 3867 N N . PRO B 1 147 ? 13.562 17.062 14.352 1 96 147 PRO B N 1
ATOM 3868 C CA . PRO B 1 147 ? 14.461 15.953 14.023 1 96 147 PRO B CA 1
ATOM 3869 C C . PRO B 1 147 ? 14.031 15.211 12.758 1 96 147 PRO B C 1
ATOM 3871 O O . PRO B 1 147 ? 12.836 15.016 12.523 1 96 147 PRO B O 1
ATOM 3874 N N . VAL B 1 148 ? 15.086 14.789 11.969 1 97.12 148 VAL B N 1
ATOM 3875 C CA . VAL B 1 148 ? 14.859 14.062 10.719 1 97.12 148 VAL B CA 1
ATOM 3876 C C . VAL B 1 148 ? 15.672 12.773 10.711 1 97.12 148 VAL B C 1
ATOM 3878 O O . VAL B 1 148 ? 16.844 12.758 11.117 1 97.12 148 VAL B O 1
ATOM 3881 N N . ILE B 1 149 ? 15.039 11.68 10.344 1 98 149 ILE B N 1
ATOM 3882 C CA . ILE B 1 149 ? 15.719 10.414 10.086 1 98 149 ILE B CA 1
ATOM 3883 C C . ILE B 1 149 ? 15.562 10.039 8.609 1 98 149 ILE B C 1
ATOM 3885 O O . ILE B 1 149 ? 14.445 9.992 8.094 1 98 149 ILE B O 1
ATOM 3889 N N . GLN B 1 150 ? 16.719 9.867 7.961 1 97.19 150 GLN B N 1
ATOM 3890 C CA . GLN B 1 150 ? 16.656 9.32 6.609 1 97.19 150 GLN B CA 1
ATOM 3891 C C . GLN B 1 150 ? 16.609 7.793 6.637 1 97.19 150 GLN B C 1
ATOM 3893 O O . GLN B 1 150 ? 17.234 7.16 7.488 1 97.19 150 GLN B O 1
ATOM 3898 N N . PHE B 1 151 ? 15.836 7.23 5.672 1 97.5 151 PHE B N 1
ATOM 3899 C CA . PHE B 1 151 ? 15.82 5.777 5.555 1 97.5 151 PHE B CA 1
ATOM 3900 C C . PHE B 1 151 ? 15.789 5.348 4.094 1 97.5 151 PHE B C 1
ATOM 3902 O O . PHE B 1 151 ? 15.367 6.113 3.227 1 97.5 151 PHE B O 1
ATOM 3909 N N . ASP B 1 152 ? 16.234 4.145 3.76 1 95.31 152 ASP B N 1
ATOM 3910 C CA . ASP B 1 152 ? 16.266 3.543 2.43 1 95.31 152 ASP B CA 1
ATOM 3911 C C . ASP B 1 152 ? 17.141 4.355 1.475 1 95.31 152 ASP B C 1
ATOM 3913 O O . ASP B 1 152 ? 18.359 4.203 1.459 1 95.31 152 ASP B O 1
ATOM 3917 N N . LYS B 1 153 ? 16.547 5.367 0.777 1 93.56 153 LYS B N 1
ATOM 3918 C CA . LYS B 1 153 ? 17.344 6.309 -0.007 1 93.56 153 LYS B CA 1
ATOM 3919 C C . LYS B 1 153 ? 17.797 7.496 0.844 1 93.56 153 LYS B C 1
ATOM 3921 O O . LYS B 1 153 ? 16.969 8.172 1.459 1 93.56 153 LYS B O 1
ATOM 3926 N N . ILE B 1 154 ? 19.078 7.723 0.848 1 93.38 154 ILE B N 1
ATOM 3927 C CA . ILE B 1 154 ? 19.594 8.75 1.745 1 93.38 154 ILE B CA 1
ATOM 3928 C C . ILE B 1 154 ? 20.578 9.633 0.999 1 93.38 154 ILE B C 1
ATOM 3930 O O . ILE B 1 154 ? 21.047 9.273 -0.085 1 93.38 154 ILE B O 1
ATOM 3934 N N . SER B 1 155 ? 20.797 10.75 1.531 1 91.69 155 SER B N 1
ATOM 3935 C CA . SER B 1 155 ? 21.906 11.602 1.138 1 91.69 155 SER B CA 1
ATOM 3936 C C . SER B 1 155 ? 22.938 11.734 2.264 1 91.69 155 SER B C 1
ATOM 3938 O O . SER B 1 155 ? 22.578 12.055 3.398 1 91.69 155 SER B O 1
ATOM 3940 N N . ASP B 1 156 ? 24.203 11.57 1.89 1 89.81 156 ASP B N 1
ATOM 3941 C CA . ASP B 1 156 ? 25.266 11.719 2.869 1 89.81 156 ASP B CA 1
ATOM 3942 C C . ASP B 1 156 ? 25.547 13.188 3.174 1 89.81 156 ASP B C 1
ATOM 3944 O O . ASP B 1 156 ? 26.203 13.508 4.16 1 89.81 156 ASP B O 1
ATOM 3948 N N . LEU B 1 157 ? 24.969 14.023 2.418 1 91.56 157 LEU B N 1
ATOM 3949 C CA . LEU B 1 157 ? 25.219 15.453 2.566 1 91.56 157 LEU B CA 1
ATOM 3950 C C . LEU B 1 157 ? 24.312 16.062 3.639 1 91.56 157 LEU B C 1
ATOM 3952 O O . LEU B 1 157 ? 24.516 17.203 4.055 1 91.56 157 LEU B O 1
ATOM 3956 N N . ILE B 1 158 ? 23.391 15.289 4.031 1 91.94 158 ILE B N 1
ATOM 3957 C CA . ILE B 1 158 ? 22.5 15.734 5.094 1 91.94 158 ILE B CA 1
ATOM 3958 C C . ILE B 1 158 ? 22.875 15.055 6.406 1 91.94 158 ILE B C 1
ATOM 3960 O O . ILE B 1 158 ? 22.875 13.82 6.5 1 91.94 158 ILE B O 1
ATOM 3964 N N . ASP B 1 159 ? 23.188 15.828 7.367 1 91.19 159 ASP B N 1
ATOM 3965 C CA . ASP B 1 159 ? 23.703 15.32 8.633 1 91.19 159 ASP B CA 1
ATOM 3966 C C . ASP B 1 159 ? 22.562 14.898 9.555 1 91.19 159 ASP B C 1
ATOM 3968 O O . ASP B 1 159 ? 22.203 15.625 10.484 1 91.19 159 ASP B O 1
ATOM 3972 N N . THR B 1 160 ? 22.047 13.719 9.336 1 94.81 160 THR B N 1
ATOM 3973 C CA . THR B 1 160 ? 20.984 13.125 10.117 1 94.81 160 THR B CA 1
ATOM 3974 C C . THR B 1 160 ? 21.25 11.641 10.375 1 94.81 160 THR B C 1
ATOM 3976 O O . THR B 1 160 ? 22.047 11.023 9.656 1 94.81 160 THR B O 1
ATOM 3979 N N . PRO B 1 161 ? 20.625 11.078 11.445 1 96.12 161 PRO B N 1
ATOM 3980 C CA . PRO B 1 161 ? 20.625 9.617 11.539 1 96.12 161 PRO B CA 1
ATOM 3981 C C . PRO B 1 161 ? 20 8.945 10.328 1 96.12 161 PRO B C 1
ATOM 3983 O O . PRO B 1 161 ? 19.125 9.531 9.672 1 96.12 161 PRO B O 1
ATOM 3986 N N . LYS B 1 162 ? 20.516 7.762 10.094 1 96.75 162 LYS B N 1
ATOM 3987 C CA . LYS B 1 162 ? 20.062 7.047 8.906 1 96.75 162 LYS B CA 1
ATOM 3988 C C . LYS B 1 162 ? 19.812 5.574 9.219 1 96.75 162 LYS B C 1
ATOM 3990 O O . LYS B 1 162 ? 20.5 4.98 10.047 1 96.75 162 LYS B O 1
ATOM 3995 N N . VAL B 1 163 ? 18.75 5.02 8.648 1 97.5 163 VAL B N 1
ATOM 3996 C CA . VAL B 1 163 ? 18.484 3.588 8.664 1 97.5 163 VAL B CA 1
ATOM 3997 C C . VAL B 1 163 ? 18.484 3.045 7.234 1 97.5 163 VAL B C 1
ATOM 3999 O O . VAL B 1 163 ? 17.609 3.381 6.43 1 97.5 163 VAL B O 1
ATOM 4002 N N . ILE B 1 164 ? 19.453 2.207 6.871 1 96.5 164 ILE B N 1
ATOM 4003 C CA . ILE B 1 164 ? 19.609 1.728 5.5 1 96.5 164 ILE B CA 1
ATOM 4004 C C . ILE B 1 164 ? 19.719 0.205 5.492 1 96.5 164 ILE B C 1
ATOM 4006 O O . ILE B 1 164 ? 19.75 -0.426 6.555 1 96.5 164 ILE B O 1
ATOM 4010 N N . VAL B 1 165 ? 19.672 -0.339 4.336 1 96.69 165 VAL B N 1
ATOM 4011 C CA . VAL B 1 165 ? 19.844 -1.771 4.117 1 96.69 165 VAL B CA 1
ATOM 4012 C C . VAL B 1 165 ? 21.234 -2.043 3.545 1 96.69 165 VAL B C 1
ATOM 4014 O O . VAL B 1 165 ? 21.797 -1.208 2.826 1 96.69 165 VAL B O 1
ATOM 4017 N N . ASP B 1 166 ? 21.828 -3.156 3.912 1 97.44 166 ASP B N 1
ATOM 4018 C CA . ASP B 1 166 ? 23.078 -3.592 3.299 1 97.44 166 ASP B CA 1
ATOM 4019 C C . ASP B 1 166 ? 22.844 -4.145 1.896 1 97.44 166 ASP B C 1
ATOM 4021 O O . ASP B 1 166 ? 22.859 -5.359 1.691 1 97.44 166 ASP B O 1
ATOM 4025 N N . ASP B 1 167 ? 22.719 -3.268 1.013 1 97.44 167 ASP B N 1
ATOM 4026 C CA . ASP B 1 167 ? 22.391 -3.611 -0.367 1 97.44 167 ASP B CA 1
ATOM 4027 C C . ASP B 1 167 ? 23.516 -4.402 -1.021 1 97.44 167 ASP B C 1
ATOM 4029 O O . ASP B 1 167 ? 23.266 -5.316 -1.812 1 97.44 167 ASP B O 1
ATOM 4033 N N . PHE B 1 168 ? 24.719 -4.039 -0.711 1 98.06 168 PHE B N 1
ATOM 4034 C CA . PHE B 1 168 ? 25.875 -4.734 -1.267 1 98.06 168 PHE B CA 1
ATOM 4035 C C . PHE B 1 168 ? 25.844 -6.207 -0.879 1 98.06 168 PHE B C 1
ATOM 4037 O O . PHE B 1 168 ? 25.906 -7.082 -1.745 1 98.06 168 PHE B O 1
ATOM 4044 N N . GLU B 1 169 ? 25.719 -6.457 0.342 1 98.25 169 GLU B N 1
ATOM 4045 C CA . GLU B 1 169 ? 25.75 -7.832 0.827 1 98.25 169 GLU B CA 1
ATOM 4046 C C . GLU B 1 169 ? 24.531 -8.617 0.329 1 98.25 169 GLU B C 1
ATOM 4048 O O . GLU B 1 169 ? 24.641 -9.812 0.041 1 98.25 169 GLU B O 1
ATOM 4053 N N . GLY B 1 170 ? 23.406 -7.969 0.319 1 98.38 170 GLY B N 1
ATOM 4054 C CA . GLY B 1 170 ? 22.219 -8.609 -0.218 1 98.38 170 GLY B CA 1
ATOM 4055 C C . GLY B 1 170 ? 22.391 -9.094 -1.646 1 98.38 170 GLY B C 1
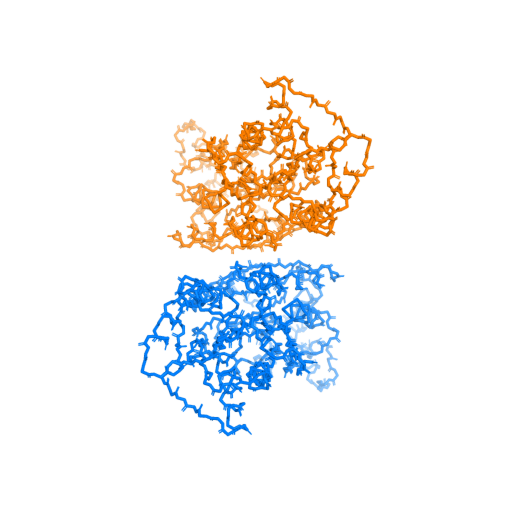ATOM 4056 O O . GLY B 1 170 ? 22.031 -10.227 -1.968 1 98.38 170 GLY B O 1
ATOM 4057 N N . ALA B 1 171 ? 22.969 -8.234 -2.438 1 98.69 171 ALA B N 1
ATOM 4058 C CA . ALA B 1 171 ? 23.188 -8.586 -3.836 1 98.69 171 ALA B CA 1
ATOM 4059 C C . ALA B 1 171 ? 24.297 -9.625 -3.967 1 98.69 171 ALA B C 1
ATOM 4061 O O . ALA B 1 171 ? 24.188 -10.562 -4.766 1 98.69 171 ALA B O 1
ATOM 4062 N N . TYR B 1 172 ? 25.312 -9.477 -3.205 1 98.75 172 TYR B N 1
ATOM 4063 C CA . TYR B 1 172 ? 26.422 -10.422 -3.215 1 98.75 172 TYR B CA 1
ATOM 4064 C C . TYR B 1 172 ? 25.953 -11.836 -2.898 1 98.75 172 TYR B C 1
ATOM 4066 O O . TYR B 1 172 ? 26.297 -12.781 -3.609 1 98.75 172 TYR B O 1
ATOM 4074 N N . LYS B 1 173 ? 25.156 -11.969 -1.896 1 98.5 173 LYS B N 1
ATOM 4075 C CA . LYS B 1 173 ? 24.641 -13.273 -1.492 1 98.5 173 LYS B CA 1
ATOM 4076 C C . LYS B 1 173 ? 23.688 -13.844 -2.547 1 98.5 173 LYS B C 1
ATOM 4078 O O . LYS B 1 173 ? 23.703 -15.047 -2.818 1 98.5 173 LYS B O 1
ATOM 4083 N N . ALA B 1 174 ? 22.891 -12.977 -3.104 1 98.62 174 ALA B N 1
ATOM 4084 C CA . ALA B 1 174 ? 21.938 -13.391 -4.129 1 98.62 174 ALA B CA 1
ATOM 4085 C C . ALA B 1 174 ? 22.641 -13.977 -5.344 1 98.62 174 ALA B C 1
ATOM 4087 O O . ALA B 1 174 ? 22.312 -15.07 -5.793 1 98.62 174 ALA B O 1
ATOM 4088 N N . VAL B 1 175 ? 23.641 -13.273 -5.797 1 98.75 175 VAL B N 1
ATOM 4089 C CA . VAL B 1 175 ? 24.359 -13.695 -6.992 1 98.75 175 VAL B CA 1
ATOM 4090 C C . VAL B 1 175 ? 25.234 -14.898 -6.664 1 98.75 175 VAL B C 1
ATOM 4092 O O . VAL B 1 175 ? 25.375 -15.812 -7.477 1 98.75 175 VAL B O 1
ATOM 4095 N N . SER B 1 176 ? 25.812 -14.906 -5.492 1 98.56 176 SER B N 1
ATOM 4096 C CA . SER B 1 176 ? 26.578 -16.062 -5.055 1 98.56 176 SER B CA 1
ATOM 4097 C C . SER B 1 176 ? 25.734 -17.328 -5.059 1 98.56 176 SER B C 1
ATOM 4099 O O . SER B 1 176 ? 26.203 -18.391 -5.457 1 98.56 176 SER B O 1
ATOM 4101 N N . HIS B 1 177 ? 24.531 -17.172 -4.629 1 98.31 177 HIS B N 1
ATOM 4102 C CA . HIS B 1 177 ? 23.609 -18.297 -4.645 1 98.31 177 HIS B CA 1
ATOM 4103 C C . HIS B 1 177 ? 23.391 -18.812 -6.062 1 98.31 177 HIS B C 1
ATOM 4105 O O . HIS B 1 177 ? 23.422 -20.016 -6.297 1 98.31 177 HIS B O 1
ATOM 4111 N N . LEU B 1 178 ? 23.172 -17.906 -7.004 1 98.38 178 LEU B N 1
ATOM 4112 C CA . LEU B 1 178 ? 23 -18.297 -8.391 1 98.38 178 LEU B CA 1
ATOM 4113 C C . LEU B 1 178 ? 24.219 -19.078 -8.891 1 98.38 178 LEU B C 1
ATOM 4115 O O . LEU B 1 178 ? 24.078 -20.125 -9.531 1 98.38 178 LEU B O 1
ATOM 4119 N N . ILE B 1 179 ? 25.391 -18.609 -8.555 1 98.12 179 ILE B N 1
ATOM 4120 C CA . ILE B 1 179 ? 26.641 -19.25 -8.969 1 98.12 179 ILE B CA 1
ATOM 4121 C C . ILE B 1 179 ? 26.75 -20.625 -8.344 1 98.12 179 ILE B C 1
ATOM 4123 O O . ILE B 1 179 ? 27.078 -21.609 -9.023 1 98.12 179 ILE B O 1
ATOM 4127 N N . ASP B 1 180 ? 26.422 -20.688 -7.074 1 97.38 180 ASP B N 1
ATOM 4128 C CA . ASP B 1 180 ? 26.5 -21.953 -6.348 1 97.38 180 ASP B CA 1
ATOM 4129 C C . ASP B 1 180 ? 25.531 -22.984 -6.93 1 97.38 180 ASP B C 1
ATOM 4131 O O . ASP B 1 180 ? 25.781 -24.188 -6.859 1 97.38 180 ASP B O 1
ATOM 4135 N N . GLN B 1 181 ? 24.453 -22.531 -7.531 1 97.5 181 GLN B N 1
ATOM 4136 C CA . GLN B 1 181 ? 23.438 -23.406 -8.133 1 97.5 181 GLN B CA 1
ATOM 4137 C C . GLN B 1 181 ? 23.859 -23.844 -9.539 1 97.5 181 GLN B C 1
ATOM 4139 O O . GLN B 1 181 ? 23.188 -24.656 -10.164 1 97.5 181 GLN B O 1
ATOM 4144 N N . GLY B 1 182 ? 24.969 -23.219 -10.07 1 96.44 182 GLY B N 1
ATOM 4145 C CA . GLY B 1 182 ? 25.547 -23.719 -11.312 1 96.44 182 GLY B CA 1
ATOM 4146 C C . GLY B 1 182 ? 25.375 -22.75 -12.469 1 96.44 182 GLY B C 1
ATOM 4147 O O . GLY B 1 182 ? 25.844 -23.016 -13.578 1 96.44 182 GLY B O 1
ATOM 4148 N N . TYR B 1 183 ? 24.734 -21.656 -12.25 1 97.62 183 TYR B N 1
ATOM 4149 C CA . TYR B 1 183 ? 24.609 -20.656 -13.305 1 97.62 183 TYR B CA 1
ATOM 4150 C C . TYR B 1 183 ? 25.953 -19.969 -13.555 1 97.62 183 TYR B C 1
ATOM 4152 O O . TYR B 1 183 ? 26.719 -19.734 -12.625 1 97.62 183 TYR B O 1
ATOM 4160 N N . LYS B 1 184 ? 26.188 -19.594 -14.812 1 97.25 184 LYS B N 1
ATOM 4161 C CA . LYS B 1 184 ? 27.516 -19.109 -15.164 1 97.25 184 LYS B CA 1
ATOM 4162 C C . LYS B 1 184 ? 27.453 -17.734 -15.836 1 97.25 184 LYS B C 1
ATOM 4164 O O . LYS B 1 184 ? 28.391 -16.953 -15.758 1 97.25 184 LYS B O 1
ATOM 4169 N N . LYS B 1 185 ? 26.453 -17.516 -16.594 1 98.31 185 LYS B N 1
ATOM 4170 C CA . LYS B 1 185 ? 26.219 -16.25 -17.281 1 98.31 185 LYS B CA 1
ATOM 4171 C C . LYS B 1 185 ? 25.078 -15.477 -16.625 1 98.31 185 LYS B C 1
ATOM 4173 O O . LYS B 1 185 ? 23.922 -15.641 -17.016 1 98.31 185 LYS B O 1
ATOM 4178 N N . ILE B 1 186 ? 25.5 -14.609 -15.719 1 98.69 186 ILE B N 1
ATOM 4179 C CA . ILE B 1 186 ? 24.453 -14 -14.883 1 98.69 186 ILE B CA 1
ATOM 4180 C C . ILE B 1 186 ? 24.281 -12.539 -15.273 1 98.69 186 ILE B C 1
ATOM 4182 O O . ILE B 1 186 ? 25.219 -11.742 -15.164 1 98.69 186 ILE B O 1
ATOM 4186 N N . ALA B 1 187 ? 23.078 -12.195 -15.734 1 98.88 187 ALA B N 1
ATOM 4187 C CA . ALA B 1 187 ? 22.734 -10.82 -16.062 1 98.88 187 ALA B CA 1
ATOM 4188 C C . ALA B 1 187 ? 22.172 -10.086 -14.852 1 98.88 187 ALA B C 1
ATOM 4190 O O . ALA B 1 187 ? 21.734 -10.711 -13.891 1 98.88 187 ALA B O 1
ATOM 4191 N N . HIS B 1 188 ? 22.25 -8.773 -14.93 1 98.88 188 HIS B N 1
ATOM 4192 C CA . HIS B 1 188 ? 21.703 -7.906 -13.891 1 98.88 188 HIS B CA 1
ATOM 4193 C C . HIS B 1 188 ? 20.828 -6.809 -14.492 1 98.88 188 HIS B C 1
ATOM 4195 O O . HIS B 1 188 ? 21.312 -5.965 -15.242 1 98.88 188 HIS B O 1
ATOM 4201 N N . ILE B 1 189 ? 19.562 -6.949 -14.211 1 98.81 189 ILE B N 1
ATOM 4202 C CA . ILE B 1 189 ? 18.688 -5.816 -14.492 1 98.81 189 ILE B CA 1
ATOM 4203 C C . ILE B 1 189 ? 18.688 -4.863 -13.297 1 98.81 189 ILE B C 1
ATOM 4205 O O . ILE B 1 189 ? 18.031 -5.133 -12.281 1 98.81 189 ILE B O 1
ATOM 4209 N N . ARG B 1 190 ? 19.391 -3.766 -13.422 1 97.81 190 ARG B N 1
ATOM 4210 C CA . ARG B 1 190 ? 19.672 -2.896 -12.289 1 97.81 190 ARG B CA 1
ATOM 4211 C C . ARG B 1 190 ? 18.781 -1.655 -12.312 1 97.81 190 ARG B C 1
ATOM 4213 O O . ARG B 1 190 ? 18 -1.463 -13.242 1 97.81 190 ARG B O 1
ATOM 4220 N N 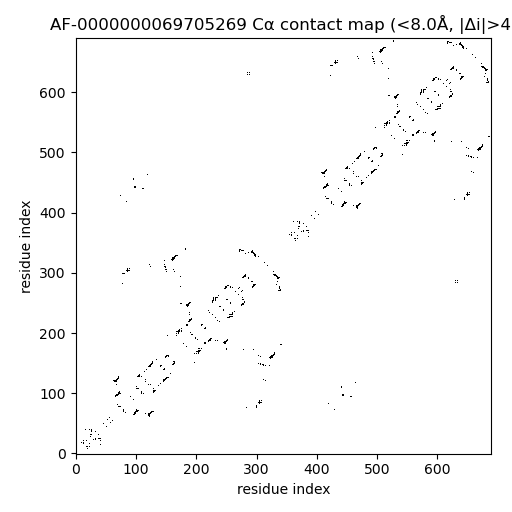. GLY B 1 191 ? 18.859 -0.896 -11.188 1 94.19 191 GLY B N 1
ATOM 4221 C CA . GLY B 1 191 ? 18.188 0.391 -11.117 1 94.19 191 GLY B CA 1
ATOM 4222 C C . GLY B 1 191 ? 19 1.523 -11.719 1 94.19 191 GLY B C 1
ATOM 4223 O O . GLY B 1 191 ? 19.984 1.284 -12.414 1 94.19 191 GLY B O 1
ATOM 4224 N N . ARG B 1 192 ? 18.594 2.703 -11.453 1 89.75 192 ARG B N 1
ATOM 4225 C CA . ARG B 1 192 ? 19.203 3.898 -12.039 1 89.75 192 ARG B CA 1
ATOM 4226 C C . ARG B 1 192 ? 20.625 4.094 -11.531 1 89.75 192 ARG B C 1
ATOM 4228 O O . ARG B 1 192 ? 20.938 3.789 -10.383 1 89.75 192 ARG B O 1
ATOM 4235 N N . LEU B 1 193 ? 21.406 4.738 -12.336 1 90.88 193 LEU B N 1
ATOM 4236 C CA . LEU B 1 193 ? 22.828 4.883 -12.07 1 90.88 193 LEU B CA 1
ATOM 4237 C C . LEU B 1 193 ? 23.078 5.914 -10.969 1 90.88 193 LEU B C 1
ATOM 4239 O O . LEU B 1 193 ? 24.094 5.871 -10.289 1 90.88 193 LEU B O 1
ATOM 4243 N N . GLU B 1 194 ? 22.125 6.82 -10.781 1 84.12 194 GLU B N 1
ATOM 4244 C CA . GLU B 1 194 ? 22.312 7.906 -9.828 1 84.12 194 GLU B CA 1
ATOM 4245 C C . GLU B 1 194 ? 21.859 7.508 -8.43 1 84.12 194 GLU B C 1
ATOM 4247 O O . GLU B 1 194 ? 22.047 8.266 -7.473 1 84.12 194 GLU B O 1
ATOM 4252 N N . VAL B 1 195 ? 21.359 6.391 -8.312 1 85.06 195 VAL B N 1
ATOM 4253 C CA . VAL B 1 195 ? 20.766 5.969 -7.051 1 85.06 195 VAL B CA 1
ATOM 4254 C C . VAL B 1 195 ? 21.75 5.094 -6.281 1 85.06 195 VAL B C 1
ATOM 4256 O O . VAL B 1 195 ? 22.234 4.086 -6.805 1 85.06 195 VAL B O 1
ATOM 4259 N N . LYS B 1 196 ? 21.938 5.367 -5.031 1 88.44 196 LYS B N 1
ATOM 4260 C CA . LYS B 1 196 ? 22.984 4.742 -4.219 1 88.44 196 LYS B CA 1
ATOM 4261 C C . LYS B 1 196 ? 22.688 3.26 -3.998 1 88.44 196 LYS B C 1
ATOM 4263 O O . LYS B 1 196 ? 23.578 2.418 -4.141 1 88.44 196 LYS B O 1
ATOM 4268 N N . ASN B 1 197 ? 21.5 2.902 -3.57 1 91 197 ASN B N 1
ATOM 4269 C CA . ASN B 1 197 ? 21.188 1.502 -3.291 1 91 197 ASN B CA 1
ATOM 4270 C C . ASN B 1 197 ? 21.344 0.638 -4.539 1 91 197 ASN B C 1
ATOM 4272 O O . ASN B 1 197 ? 21.844 -0.486 -4.469 1 91 197 ASN B O 1
ATOM 4276 N N . ALA B 1 198 ? 20.922 1.146 -5.68 1 93.06 198 ALA B N 1
ATOM 4277 C CA . ALA B 1 198 ? 21.094 0.428 -6.938 1 93.06 198 ALA B CA 1
ATOM 4278 C C . ALA B 1 198 ? 22.578 0.188 -7.234 1 93.06 198 ALA B C 1
ATOM 4280 O O . ALA B 1 198 ? 22.953 -0.881 -7.723 1 93.06 198 ALA B O 1
ATOM 4281 N N . ASN B 1 199 ? 23.359 1.169 -6.945 1 94.81 199 ASN B N 1
ATOM 4282 C CA . ASN B 1 199 ? 24.797 1.053 -7.168 1 94.81 199 ASN B CA 1
ATOM 4283 C C . ASN B 1 199 ? 25.422 0.009 -6.25 1 94.81 199 ASN B C 1
ATOM 4285 O O . ASN B 1 199 ? 26.297 -0.755 -6.676 1 94.81 199 ASN B O 1
ATOM 4289 N N . GLU B 1 200 ? 25.016 0.012 -5.051 1 96.5 200 GLU B N 1
ATOM 4290 C CA . GLU B 1 200 ? 25.531 -0.973 -4.105 1 96.5 200 GLU B CA 1
ATOM 4291 C C . GLU B 1 200 ? 25.141 -2.391 -4.516 1 96.5 200 GLU B C 1
ATOM 4293 O O . GLU B 1 200 ? 25.953 -3.32 -4.395 1 96.5 200 GLU B O 1
ATOM 4298 N N . ARG B 1 201 ? 23.938 -2.588 -4.98 1 97.75 201 ARG B N 1
ATOM 4299 C CA . ARG B 1 201 ? 23.516 -3.9 -5.457 1 97.75 201 ARG B CA 1
ATOM 4300 C C . ARG B 1 201 ? 24.312 -4.32 -6.684 1 97.75 201 ARG B C 1
ATOM 4302 O O . ARG B 1 201 ? 24.719 -5.48 -6.801 1 97.75 201 ARG B O 1
ATOM 4309 N N . ALA B 1 202 ? 24.547 -3.357 -7.543 1 98.25 202 ALA B N 1
ATOM 4310 C CA . ALA B 1 202 ? 25.359 -3.645 -8.719 1 98.25 202 ALA B CA 1
ATOM 4311 C C . ALA B 1 202 ? 26.781 -4.035 -8.328 1 98.25 202 ALA B C 1
ATOM 4313 O O . ALA B 1 202 ? 27.391 -4.922 -8.938 1 98.25 202 ALA B O 1
ATOM 4314 N N . ARG B 1 203 ? 27.297 -3.332 -7.352 1 98.25 203 ARG B N 1
ATOM 4315 C CA . ARG B 1 203 ? 28.625 -3.648 -6.855 1 98.25 203 ARG B CA 1
ATOM 4316 C C . ARG B 1 203 ? 28.672 -5.051 -6.262 1 98.25 203 ARG B C 1
ATOM 4318 O O . ARG B 1 203 ? 29.641 -5.793 -6.48 1 98.25 203 ARG B O 1
ATOM 4325 N N . GLY B 1 204 ? 27.656 -5.383 -5.496 1 98.75 204 GLY B N 1
ATOM 4326 C CA . GLY B 1 204 ? 27.562 -6.73 -4.949 1 98.75 204 GLY B CA 1
ATOM 4327 C C . GLY B 1 204 ? 27.484 -7.801 -6.02 1 98.75 204 GLY B C 1
ATOM 4328 O O . GLY B 1 204 ? 28.141 -8.844 -5.91 1 98.75 204 GLY B O 1
ATOM 4329 N N . TYR B 1 205 ? 26.75 -7.488 -7.047 1 98.75 205 TYR B N 1
ATOM 4330 C CA . TYR B 1 205 ? 26.641 -8.352 -8.219 1 98.75 205 TYR B CA 1
ATOM 4331 C C . TYR B 1 205 ? 28.016 -8.586 -8.852 1 98.75 205 TYR B C 1
ATOM 4333 O O . TYR B 1 205 ? 28.438 -9.727 -9.031 1 98.75 205 TYR B O 1
ATOM 4341 N N . LYS B 1 206 ? 28.688 -7.562 -9.125 1 98.62 206 LYS B N 1
ATOM 4342 C CA . LYS B 1 206 ? 29.984 -7.641 -9.781 1 98.62 206 LYS B CA 1
ATOM 4343 C C . LYS B 1 206 ? 31.016 -8.352 -8.906 1 98.62 206 LYS B C 1
ATOM 4345 O O . LYS B 1 206 ? 31.812 -9.156 -9.398 1 98.62 206 LYS B O 1
ATOM 4350 N N . LYS B 1 207 ? 31 -8.055 -7.656 1 98.69 207 LYS B N 1
ATOM 4351 C CA . LYS B 1 207 ? 31.953 -8.648 -6.73 1 98.69 207 LYS B CA 1
ATOM 4352 C C . LYS B 1 207 ? 31.766 -10.164 -6.641 1 98.69 207 LYS B C 1
ATOM 4354 O O . LYS B 1 207 ? 32.75 -10.906 -6.555 1 98.69 207 LYS B O 1
ATOM 4359 N N . ALA B 1 208 ? 30.547 -10.594 -6.617 1 98.75 208 ALA B N 1
ATOM 4360 C CA . ALA B 1 208 ? 30.266 -12.023 -6.57 1 98.75 208 ALA B CA 1
ATOM 4361 C C . ALA B 1 208 ? 30.844 -12.734 -7.789 1 98.75 208 ALA B C 1
ATOM 4363 O O . ALA B 1 208 ? 31.422 -13.812 -7.668 1 98.75 208 ALA B O 1
ATOM 4364 N N . LEU B 1 209 ? 30.656 -12.133 -8.977 1 98.62 209 LEU B N 1
ATOM 4365 C CA . LEU B 1 209 ? 31.234 -12.688 -10.203 1 98.62 209 LEU B CA 1
ATOM 4366 C C . LEU B 1 209 ? 32.75 -12.742 -10.125 1 98.62 209 LEU B C 1
ATOM 4368 O O . LEU B 1 209 ? 33.375 -13.773 -10.414 1 98.62 209 LEU B O 1
ATOM 4372 N N . GLU B 1 210 ? 33.281 -11.633 -9.695 1 98.31 210 GLU B N 1
ATOM 4373 C CA . GLU B 1 210 ? 34.719 -11.5 -9.602 1 98.31 210 GLU B CA 1
ATOM 4374 C C . GLU B 1 210 ? 35.312 -12.547 -8.656 1 98.31 210 GLU B C 1
ATOM 4376 O O . GLU B 1 210 ? 36.312 -13.203 -8.992 1 98.31 210 GLU B O 1
ATOM 4381 N N . ASP B 1 211 ? 34.719 -12.703 -7.539 1 98.25 211 ASP B N 1
ATOM 4382 C CA . ASP B 1 211 ? 35.219 -13.586 -6.504 1 98.25 211 ASP B CA 1
ATOM 4383 C C . ASP B 1 211 ? 35.188 -15.047 -6.957 1 98.25 211 ASP B C 1
ATOM 4385 O O . ASP B 1 211 ? 35.938 -15.875 -6.461 1 98.25 211 ASP B O 1
ATOM 4389 N N . ARG B 1 212 ? 34.344 -15.328 -7.867 1 97.5 212 ARG B N 1
ATOM 4390 C CA . ARG B 1 212 ? 34.219 -16.703 -8.32 1 97.5 212 ARG B CA 1
ATOM 4391 C C . ARG B 1 212 ? 34.812 -16.906 -9.695 1 97.5 212 ARG B C 1
ATOM 4393 O O . ARG B 1 212 ? 34.688 -17.969 -10.305 1 97.5 212 ARG B O 1
ATOM 4400 N N . GLY B 1 213 ? 35.438 -15.875 -10.203 1 97.38 213 GLY B N 1
ATOM 4401 C CA . GLY B 1 213 ? 36.156 -15.93 -11.469 1 97.38 213 GLY B CA 1
ATOM 4402 C C . GLY B 1 213 ? 35.219 -16.031 -12.664 1 97.38 213 GLY B C 1
ATOM 4403 O O . GLY B 1 213 ? 35.594 -16.625 -13.688 1 97.38 213 GLY B O 1
ATOM 4404 N N . LEU B 1 214 ? 34.031 -15.555 -12.555 1 97.69 214 LEU B N 1
ATOM 4405 C CA . LEU B 1 214 ? 33.094 -15.594 -13.664 1 97.69 214 LEU B CA 1
ATOM 4406 C C . LEU B 1 214 ? 33.188 -14.312 -14.5 1 97.69 214 LEU B C 1
ATOM 4408 O O . LEU B 1 214 ? 33.562 -13.266 -13.992 1 97.69 214 LEU B O 1
ATOM 4412 N N . GLU B 1 215 ? 32.781 -14.453 -15.703 1 93.62 215 GLU B N 1
ATOM 4413 C CA . GLU B 1 215 ? 32.812 -13.352 -16.656 1 93.62 215 GLU B CA 1
ATOM 4414 C C . GLU B 1 215 ? 31.781 -12.281 -16.328 1 93.62 215 GLU B C 1
ATOM 4416 O O . GLU B 1 215 ? 30.656 -12.602 -15.938 1 93.62 215 GLU B O 1
ATOM 4421 N N . PHE B 1 216 ? 32.25 -11.102 -16.422 1 96.44 216 PHE B N 1
ATOM 4422 C CA . PHE B 1 216 ? 31.359 -9.953 -16.438 1 96.44 216 PHE B CA 1
ATOM 4423 C C . PHE B 1 216 ? 31.219 -9.391 -17.844 1 96.44 216 PHE B C 1
ATOM 4425 O O . PHE B 1 216 ? 32.219 -9.078 -18.5 1 96.44 216 PHE B O 1
ATOM 4432 N N . ASP B 1 217 ? 30.031 -9.297 -18.344 1 95.88 217 ASP B N 1
ATOM 4433 C CA . ASP B 1 217 ? 29.75 -8.719 -19.656 1 95.88 217 ASP B CA 1
ATOM 4434 C C . ASP B 1 217 ? 28.859 -7.477 -19.516 1 95.88 217 ASP B C 1
ATOM 4436 O O . ASP B 1 217 ? 27.703 -7.574 -19.094 1 95.88 217 ASP B O 1
ATOM 4440 N N . PRO B 1 218 ? 29.359 -6.344 -19.922 1 96.06 218 PRO B N 1
ATOM 4441 C CA . PRO B 1 218 ? 28.562 -5.121 -19.812 1 96.06 218 PRO B CA 1
ATOM 4442 C C . PRO B 1 218 ? 27.219 -5.23 -20.531 1 96.06 218 PRO B C 1
ATOM 4444 O O . PRO B 1 218 ? 26.25 -4.57 -20.156 1 96.06 218 PRO B O 1
ATOM 4447 N N . GLU B 1 219 ? 27.141 -6.109 -21.5 1 96.19 219 GLU B N 1
ATOM 4448 C CA . GLU B 1 219 ? 25.906 -6.281 -22.25 1 96.19 219 GLU B CA 1
ATOM 4449 C C . GLU B 1 219 ? 24.844 -7.004 -21.422 1 96.19 219 GLU B C 1
ATOM 4451 O O . GLU B 1 219 ? 23.672 -7 -21.766 1 96.19 219 GLU B O 1
ATOM 4456 N N . TRP B 1 220 ? 25.312 -7.605 -20.297 1 98.12 220 TRP B N 1
ATOM 4457 C CA . TRP B 1 220 ? 24.391 -8.336 -19.422 1 98.12 220 TRP B CA 1
ATOM 4458 C C . TRP B 1 220 ? 23.781 -7.395 -18.391 1 98.12 220 TRP B C 1
ATOM 4460 O O . TRP B 1 220 ? 22.922 -7.809 -17.594 1 98.12 220 TRP B O 1
ATOM 4470 N N . VAL B 1 221 ? 24.156 -6.105 -18.422 1 98.5 221 VAL B N 1
ATOM 4471 C CA . VAL B 1 221 ? 23.625 -5.152 -17.453 1 98.5 221 VAL B CA 1
ATOM 4472 C C . VAL B 1 221 ? 22.609 -4.227 -18.141 1 98.5 221 VAL B C 1
ATOM 4474 O O . VAL B 1 221 ? 22.969 -3.518 -19.094 1 98.5 221 VAL B O 1
ATOM 4477 N N . LYS B 1 222 ? 21.344 -4.316 -17.719 1 98.56 222 LYS B N 1
ATOM 4478 C CA . LYS B 1 222 ? 20.281 -3.459 -18.203 1 98.56 222 LYS B CA 1
ATOM 4479 C C . LYS B 1 222 ? 19.812 -2.482 -17.141 1 98.56 222 LYS B C 1
ATOM 4481 O O . LYS B 1 222 ? 19.625 -2.867 -15.977 1 98.56 222 LYS B O 1
ATOM 4486 N N . VAL B 1 223 ? 19.641 -1.232 -17.531 1 98.12 223 VAL B N 1
ATOM 4487 C CA . VAL B 1 223 ? 19.312 -0.186 -16.562 1 98.12 223 VAL B CA 1
ATOM 4488 C C . VAL B 1 223 ? 17.828 0.178 -16.672 1 98.12 223 VAL B C 1
ATOM 4490 O O . VAL B 1 223 ? 17.391 0.705 -17.703 1 98.12 223 VAL B O 1
ATOM 4493 N N . CYS B 1 224 ? 17.125 -0.05 -15.586 1 95.75 224 CYS B N 1
ATOM 4494 C CA . CYS B 1 224 ? 15.711 0.331 -15.539 1 95.75 224 CYS B CA 1
ATOM 4495 C C . CYS B 1 224 ? 15.562 1.841 -15.391 1 95.75 224 CYS B C 1
ATOM 4497 O O . CYS B 1 224 ? 16.391 2.49 -14.742 1 95.75 224 CYS B O 1
ATOM 4499 N N . SER B 1 225 ? 14.523 2.324 -15.953 1 90.81 225 SER B N 1
ATOM 4500 C CA . SER B 1 225 ? 14.086 3.697 -15.734 1 90.81 225 SER B CA 1
ATOM 4501 C C . SER B 1 225 ? 12.836 3.744 -14.859 1 90.81 225 SER B C 1
ATOM 4503 O O . SER B 1 225 ? 12.805 4.449 -13.852 1 90.81 225 SER B O 1
ATOM 4505 N N . LEU B 1 226 ? 11.938 2.902 -15.172 1 87.75 226 LEU B N 1
ATOM 4506 C CA . LEU B 1 226 ? 10.641 2.924 -14.508 1 87.75 226 LEU B CA 1
ATOM 4507 C C . LEU B 1 226 ? 10.562 1.841 -13.438 1 87.75 226 LEU B C 1
ATOM 4509 O O . LEU B 1 226 ? 9.68 1.871 -12.578 1 87.75 226 LEU B O 1
ATOM 4513 N N . ILE B 1 227 ? 11.391 0.835 -13.484 1 91.56 227 ILE B N 1
ATOM 4514 C CA . ILE B 1 227 ? 11.461 -0.273 -12.539 1 91.56 227 ILE B CA 1
ATOM 4515 C C . ILE B 1 227 ? 10.094 -0.952 -12.438 1 91.56 227 ILE B C 1
ATOM 4517 O O . ILE B 1 227 ? 9.562 -1.126 -11.336 1 91.56 227 ILE B O 1
ATOM 4521 N N . ASN B 1 228 ? 9.609 -1.396 -13.578 1 91.69 228 ASN B N 1
ATOM 4522 C CA . ASN B 1 228 ? 8.297 -2.031 -13.617 1 91.69 228 ASN B CA 1
ATOM 4523 C C . ASN B 1 228 ? 8.336 -3.363 -14.359 1 91.69 228 ASN B C 1
ATOM 4525 O O . ASN B 1 228 ? 9.398 -3.787 -14.82 1 91.69 228 ASN B O 1
ATOM 4529 N N . GLU B 1 229 ? 7.223 -3.99 -14.375 1 93.88 229 GLU B N 1
ATOM 4530 C CA . GLU B 1 229 ? 7.109 -5.316 -14.969 1 93.88 229 GLU B CA 1
ATOM 4531 C C . GLU B 1 229 ? 7.461 -5.289 -16.453 1 93.88 229 GLU B C 1
ATOM 4533 O O . GLU B 1 229 ? 8.156 -6.176 -16.953 1 93.88 229 GLU B O 1
ATOM 4538 N N . GLN B 1 230 ? 7.02 -4.281 -17.172 1 96.56 230 GLN B N 1
ATOM 4539 C CA . GLN B 1 230 ? 7.242 -4.191 -18.609 1 96.56 230 GLN B CA 1
ATOM 4540 C C . GLN B 1 230 ? 8.727 -4.094 -18.922 1 96.56 230 GLN B C 1
ATOM 4542 O O . GLN B 1 230 ? 9.203 -4.711 -19.875 1 96.56 230 GLN B O 1
ATOM 4547 N N . GLU B 1 231 ? 9.414 -3.352 -18.172 1 97.94 231 GLU B N 1
ATOM 4548 C CA . GLU B 1 231 ? 10.852 -3.258 -18.391 1 97.94 231 GLU B CA 1
ATOM 4549 C C . GLU B 1 231 ? 11.531 -4.605 -18.172 1 97.94 231 GLU B C 1
ATOM 4551 O O . GLU B 1 231 ? 12.469 -4.961 -18.891 1 97.94 231 GLU B O 1
ATOM 4556 N N . GLY B 1 232 ? 11.078 -5.332 -17.172 1 98.44 232 GLY B N 1
ATOM 4557 C CA . GLY B 1 232 ? 11.586 -6.68 -16.969 1 98.44 232 GLY B CA 1
ATOM 4558 C C . GLY B 1 232 ? 11.375 -7.578 -18.172 1 98.44 232 GLY B C 1
ATOM 4559 O O . GLY B 1 232 ? 12.289 -8.289 -18.594 1 98.44 232 GLY B O 1
ATOM 4560 N N . TYR B 1 233 ? 10.18 -7.48 -18.703 1 98.5 233 TYR B N 1
ATOM 4561 C CA . TYR B 1 233 ? 9.82 -8.258 -19.875 1 98.5 233 TYR B CA 1
ATOM 4562 C C . TYR B 1 233 ? 10.711 -7.883 -21.062 1 98.5 233 TYR B C 1
ATOM 4564 O O . TYR B 1 233 ? 11.281 -8.758 -21.719 1 98.5 233 TYR B O 1
ATOM 4572 N N . ASP B 1 234 ? 10.852 -6.609 -21.297 1 98.75 234 ASP B N 1
ATOM 4573 C CA . ASP B 1 234 ? 11.586 -6.105 -22.453 1 98.75 234 ASP B CA 1
ATOM 4574 C C . ASP B 1 234 ? 13.07 -6.449 -22.344 1 98.75 234 ASP B C 1
ATOM 4576 O O . ASP B 1 234 ? 13.695 -6.848 -23.328 1 98.75 234 ASP B O 1
ATOM 4580 N N . PHE B 1 235 ? 13.594 -6.324 -21.219 1 98.81 235 PHE B N 1
ATOM 4581 C CA . PHE B 1 235 ? 15.016 -6.582 -21.031 1 98.81 235 PHE B CA 1
ATOM 4582 C C . PHE B 1 235 ? 15.312 -8.078 -21.109 1 98.81 235 PHE B C 1
ATOM 4584 O O . PHE B 1 235 ? 16.359 -8.484 -21.609 1 98.81 235 PHE B O 1
ATOM 4591 N N . ALA B 1 236 ? 14.422 -8.859 -20.562 1 98.75 236 ALA B N 1
ATOM 4592 C CA . ALA B 1 236 ? 14.586 -10.305 -20.719 1 98.75 236 ALA B CA 1
ATOM 4593 C C . ALA B 1 236 ? 14.641 -10.695 -22.203 1 98.75 236 ALA B C 1
ATOM 4595 O O . ALA B 1 236 ? 15.484 -11.5 -22.594 1 98.75 236 ALA B O 1
ATOM 4596 N N . LYS B 1 237 ? 13.75 -10.109 -22.953 1 98.62 237 LYS B N 1
ATOM 4597 C CA . LYS B 1 237 ? 13.719 -10.344 -24.391 1 98.62 237 LYS B CA 1
ATOM 4598 C C . LYS B 1 237 ? 15.039 -9.938 -25.031 1 98.62 237 LYS B C 1
ATOM 4600 O O . LYS B 1 237 ? 15.625 -10.719 -25.797 1 98.62 237 LYS B O 1
ATOM 4605 N N . GLU B 1 238 ? 15.508 -8.797 -24.75 1 98.56 238 GLU B N 1
ATOM 4606 C CA . GLU B 1 238 ? 16.766 -8.289 -25.297 1 98.56 238 GLU B CA 1
ATOM 4607 C C . GLU B 1 238 ? 17.938 -9.211 -24.953 1 98.56 238 GLU B C 1
ATOM 4609 O O . GLU B 1 238 ? 18.766 -9.5 -25.812 1 98.56 238 GLU B O 1
ATOM 4614 N N . LEU B 1 239 ? 17.984 -9.617 -23.766 1 98.44 239 LEU B N 1
ATOM 4615 C CA . LEU B 1 239 ? 19.094 -10.43 -23.25 1 98.44 239 LEU B CA 1
ATOM 4616 C C . LEU B 1 239 ? 19.094 -11.805 -23.906 1 98.44 239 LEU B C 1
ATOM 4618 O O . LEU B 1 239 ? 20.156 -12.305 -24.312 1 98.44 239 LEU B O 1
ATOM 4622 N N . LEU B 1 240 ? 17.984 -12.453 -24.031 1 97.69 240 LEU B N 1
ATOM 4623 C CA . LEU B 1 240 ? 17.906 -13.82 -24.547 1 97.69 240 LEU B CA 1
ATOM 4624 C C . LEU B 1 240 ? 18.078 -13.852 -26.062 1 97.69 240 LEU B C 1
ATOM 4626 O O . LEU B 1 240 ? 18.516 -14.859 -26.609 1 97.69 240 LEU B O 1
ATOM 4630 N N . GLU B 1 241 ? 17.719 -12.773 -26.688 1 96.12 241 GLU B N 1
ATOM 4631 C CA . GLU B 1 241 ? 17.844 -12.703 -28.141 1 96.12 241 GLU B CA 1
ATOM 4632 C C . GLU B 1 241 ? 19.188 -12.133 -28.562 1 96.12 241 GLU B C 1
ATOM 4634 O O . GLU B 1 241 ? 19.469 -12.008 -29.75 1 96.12 241 GLU B O 1
ATOM 4639 N N . GLY B 1 242 ? 19.969 -11.773 -27.625 1 94.81 242 GLY B N 1
ATOM 4640 C CA . GLY B 1 242 ? 21.281 -11.219 -27.906 1 94.81 242 GLY B CA 1
ATOM 4641 C C . GLY B 1 242 ? 22.297 -12.266 -28.312 1 94.81 242 GLY B C 1
ATOM 4642 O O . GLY B 1 242 ? 21.953 -13.445 -28.453 1 94.81 242 GLY B O 1
ATOM 4643 N N . LYS B 1 243 ? 23.562 -11.859 -28.469 1 94.25 243 LYS B N 1
ATOM 4644 C CA . LYS B 1 243 ? 24.641 -12.695 -29 1 94.25 243 LYS B CA 1
ATOM 4645 C C . LYS B 1 243 ? 25.109 -13.703 -27.953 1 94.25 243 LYS B C 1
ATOM 4647 O O . LYS B 1 243 ? 25.547 -14.805 -28.297 1 94.25 243 LYS B O 1
ATOM 4652 N N . ASN B 1 244 ? 25.016 -13.344 -26.734 1 96 244 ASN B N 1
ATOM 4653 C CA . ASN B 1 244 ? 25.469 -14.156 -25.609 1 96 244 ASN B CA 1
ATOM 4654 C C . ASN B 1 244 ? 24.453 -14.195 -24.484 1 96 244 ASN B C 1
ATOM 4656 O O . ASN B 1 244 ? 24.656 -13.578 -23.438 1 96 244 ASN B O 1
ATOM 4660 N N . PRO B 1 245 ? 23.406 -14.969 -24.688 1 97.75 245 PRO B N 1
ATOM 4661 C CA . PRO B 1 245 ? 22.344 -14.977 -23.688 1 97.75 245 PRO B CA 1
ATOM 4662 C C . PRO B 1 245 ? 22.797 -15.5 -22.328 1 97.75 245 PRO B C 1
ATOM 4664 O O . PRO B 1 245 ? 23.594 -16.438 -22.266 1 97.75 245 PRO B O 1
ATOM 4667 N N . PRO B 1 246 ? 22.328 -14.867 -21.297 1 98.44 246 PRO B N 1
ATOM 4668 C CA . PRO B 1 246 ? 22.609 -15.367 -19.953 1 98.44 246 PRO B CA 1
ATOM 4669 C C . PRO B 1 246 ? 21.844 -16.641 -19.609 1 98.44 246 PRO B C 1
ATOM 4671 O O . PRO B 1 246 ? 20.969 -17.047 -20.375 1 98.44 246 PRO B O 1
ATOM 4674 N N . ASP B 1 247 ? 22.234 -17.219 -18.516 1 98.25 247 ASP B N 1
ATOM 4675 C CA . ASP B 1 247 ? 21.484 -18.375 -18.031 1 98.25 247 ASP B CA 1
ATOM 4676 C C . ASP B 1 247 ? 20.875 -18.094 -16.656 1 98.25 247 ASP B C 1
ATOM 4678 O O . ASP B 1 247 ? 20.234 -18.969 -16.062 1 98.25 247 ASP B O 1
ATOM 4682 N N . ALA B 1 248 ? 21.047 -16.859 -16.172 1 98.75 248 ALA B N 1
ATOM 4683 C CA . ALA B 1 248 ? 20.359 -16.359 -14.977 1 98.75 248 ALA B CA 1
ATOM 4684 C C . ALA B 1 248 ? 20.219 -14.844 -15.016 1 98.75 248 ALA B C 1
ATOM 4686 O O . ALA B 1 248 ? 21.016 -14.156 -15.648 1 98.75 248 ALA B O 1
ATOM 4687 N N . ILE B 1 249 ? 19.203 -14.336 -14.406 1 98.88 249 ILE B N 1
ATOM 4688 C CA . ILE B 1 249 ? 18.969 -12.898 -14.336 1 98.88 249 ILE B CA 1
ATOM 4689 C C . ILE B 1 249 ? 18.688 -12.484 -12.891 1 98.88 249 ILE B C 1
ATOM 4691 O O . ILE B 1 249 ? 17.75 -13.008 -12.266 1 98.88 249 ILE B O 1
ATOM 4695 N N . PHE B 1 250 ? 19.516 -11.609 -12.352 1 98.88 250 PHE B N 1
ATOM 4696 C CA . PHE B 1 250 ? 19.297 -10.945 -11.07 1 98.88 250 PHE B CA 1
ATOM 4697 C C . PHE B 1 250 ? 18.625 -9.594 -11.273 1 98.88 250 PHE B C 1
ATOM 4699 O O . PHE B 1 250 ? 19.188 -8.695 -11.891 1 98.88 250 PHE B O 1
ATOM 4706 N N . CYS B 1 251 ? 17.406 -9.469 -10.719 1 98.75 251 CYS B N 1
ATOM 4707 C CA . CYS B 1 251 ? 16.594 -8.289 -10.992 1 98.75 251 CYS B CA 1
ATOM 4708 C C . CYS B 1 251 ? 16.625 -7.324 -9.812 1 98.75 251 CYS B C 1
ATOM 4710 O O . CYS B 1 251 ? 16.719 -7.754 -8.656 1 98.75 251 CYS B O 1
ATOM 4712 N N . ILE B 1 252 ? 16.422 -6.105 -10.086 1 97.12 252 ILE B N 1
ATOM 4713 C CA . ILE B 1 252 ? 16.5 -5.027 -9.109 1 97.12 252 ILE B CA 1
ATOM 4714 C C . ILE B 1 252 ? 15.336 -5.141 -8.125 1 97.12 252 ILE B C 1
ATOM 4716 O O . ILE B 1 252 ? 15.461 -4.754 -6.961 1 97.12 252 ILE B O 1
ATOM 4720 N N . THR B 1 253 ? 14.172 -5.59 -8.578 1 95.31 253 THR B N 1
ATOM 4721 C CA . THR B 1 253 ? 13.008 -5.805 -7.727 1 95.31 253 THR B CA 1
ATOM 4722 C C . THR B 1 253 ? 12.227 -7.031 -8.18 1 95.31 253 THR B C 1
ATOM 4724 O O . THR B 1 253 ? 12.398 -7.5 -9.305 1 95.31 253 THR B O 1
ATOM 4727 N N . ASP B 1 254 ? 11.359 -7.465 -7.328 1 95.31 254 ASP B N 1
ATOM 4728 C CA . ASP B 1 254 ? 10.484 -8.594 -7.645 1 95.31 254 ASP B CA 1
ATOM 4729 C C . ASP B 1 254 ? 9.523 -8.25 -8.781 1 95.31 254 ASP B C 1
ATOM 4731 O O . ASP B 1 254 ? 9.172 -9.109 -9.586 1 95.31 254 ASP B O 1
ATOM 4735 N N . LEU B 1 255 ? 9.141 -6.992 -8.867 1 92.44 255 LEU B N 1
ATOM 4736 C CA . LEU B 1 255 ? 8.234 -6.586 -9.938 1 92.44 255 LEU B CA 1
ATOM 4737 C C . LEU B 1 255 ? 8.906 -6.715 -11.297 1 92.44 255 LEU B C 1
ATOM 4739 O O . LEU B 1 255 ? 8.289 -7.176 -12.258 1 92.44 255 LEU B O 1
ATOM 4743 N N . VAL B 1 256 ? 10.086 -6.297 -11.391 1 96.5 256 VAL B N 1
ATOM 4744 C CA . VAL B 1 256 ? 10.859 -6.457 -12.617 1 96.5 256 VAL B CA 1
ATOM 4745 C C . VAL B 1 256 ? 11.047 -7.941 -12.914 1 96.5 256 VAL B C 1
ATOM 4747 O O . VAL B 1 256 ? 10.898 -8.375 -14.062 1 96.5 256 VAL B O 1
ATOM 4750 N N . ALA B 1 257 ? 11.289 -8.719 -11.891 1 98 257 ALA B N 1
ATOM 4751 C CA . ALA B 1 257 ? 11.469 -10.156 -12.047 1 98 257 ALA B CA 1
ATOM 4752 C C . ALA B 1 257 ? 10.203 -10.82 -12.578 1 98 257 ALA B C 1
ATOM 4754 O O . ALA B 1 257 ? 10.266 -11.789 -13.336 1 98 257 ALA B O 1
ATOM 4755 N N . LEU B 1 258 ? 9.109 -10.305 -12.172 1 94.44 258 LEU B N 1
ATOM 4756 C CA . LEU B 1 258 ? 7.844 -10.828 -12.68 1 94.44 258 LEU B CA 1
ATOM 4757 C C . LEU B 1 258 ? 7.758 -10.656 -14.195 1 94.44 258 LEU B C 1
ATOM 4759 O O . LEU B 1 258 ? 7.234 -11.523 -14.891 1 94.44 258 LEU B O 1
ATOM 4763 N N . GLY B 1 259 ? 8.203 -9.492 -14.68 1 97 259 GLY B N 1
ATOM 4764 C CA . GLY B 1 259 ? 8.258 -9.289 -16.125 1 97 259 GLY B CA 1
ATOM 4765 C C . GLY B 1 259 ? 9.156 -10.281 -16.828 1 97 259 GLY B C 1
ATOM 4766 O O . GLY B 1 259 ? 8.812 -10.789 -17.906 1 97 259 GLY B O 1
ATOM 4767 N N . VAL B 1 260 ? 10.219 -10.562 -16.203 1 98.5 260 VAL B N 1
ATOM 4768 C CA . VAL B 1 260 ? 11.156 -11.555 -16.734 1 98.5 260 VAL B CA 1
ATOM 4769 C C . VAL B 1 260 ? 10.477 -12.922 -16.797 1 98.5 260 VAL B C 1
ATOM 4771 O O . VAL B 1 260 ? 10.531 -13.594 -17.828 1 98.5 260 VAL B O 1
ATOM 4774 N N . LEU B 1 261 ? 9.859 -13.32 -15.719 1 97 261 LEU B N 1
ATOM 4775 C CA . LEU B 1 261 ? 9.18 -14.609 -15.656 1 97 261 LEU B CA 1
ATOM 4776 C C . LEU B 1 261 ? 8.109 -14.711 -16.734 1 97 261 LEU B C 1
ATOM 4778 O O . LEU B 1 261 ? 7.934 -15.766 -17.344 1 97 261 LEU B O 1
ATOM 4782 N N . LYS B 1 262 ? 7.426 -13.648 -16.906 1 94.5 262 LYS B N 1
ATOM 4783 C CA . LYS B 1 262 ? 6.367 -13.633 -17.906 1 94.5 262 LYS B CA 1
ATOM 4784 C C . LYS B 1 262 ? 6.926 -13.922 -19.297 1 94.5 262 LYS B C 1
ATOM 4786 O O . LYS B 1 262 ? 6.383 -14.742 -20.047 1 94.5 262 LYS B O 1
ATOM 4791 N N . PHE B 1 263 ? 7.98 -13.211 -19.672 1 97.88 263 PHE B N 1
ATOM 4792 C CA . PHE B 1 263 ? 8.609 -13.422 -20.969 1 97.88 263 PHE B CA 1
ATOM 4793 C C . PHE B 1 263 ? 9.094 -14.859 -21.109 1 97.88 263 PHE B C 1
ATOM 4795 O O . PHE B 1 263 ? 8.859 -15.492 -22.141 1 97.88 263 PHE B O 1
ATOM 4802 N N . LEU B 1 264 ? 9.711 -15.375 -20.094 1 97.81 264 LEU B N 1
ATOM 4803 C CA . LEU B 1 264 ? 10.281 -16.719 -20.141 1 97.81 264 LEU B CA 1
ATOM 4804 C C . LEU B 1 264 ? 9.18 -17.766 -20.281 1 97.81 264 LEU B C 1
ATOM 4806 O O . LEU B 1 264 ? 9.352 -18.766 -20.969 1 97.81 264 LEU B O 1
ATOM 4810 N N . LYS B 1 265 ? 8.172 -17.516 -19.578 1 94.56 265 LYS B N 1
ATOM 4811 C CA . LYS B 1 265 ? 7.027 -18.422 -19.672 1 94.56 265 LYS B CA 1
ATOM 4812 C C . LYS B 1 265 ? 6.465 -18.438 -21.094 1 94.56 265 LYS B C 1
ATOM 4814 O O . LYS B 1 265 ? 6.16 -19.5 -21.641 1 94.56 265 LYS B O 1
ATOM 4819 N N . GLU B 1 266 ? 6.324 -17.266 -21.656 1 95 266 GLU B N 1
ATOM 4820 C CA . GLU B 1 266 ? 5.812 -17.141 -23.016 1 95 266 GLU B CA 1
ATOM 4821 C C . GLU B 1 266 ? 6.707 -17.875 -24.016 1 95 266 GLU B C 1
ATOM 4823 O O . GLU B 1 266 ? 6.223 -18.406 -25.016 1 95 266 GLU B O 1
ATOM 4828 N N . LYS B 1 267 ? 7.965 -17.953 -23.75 1 96.94 267 LYS B N 1
ATOM 4829 C CA . LYS B 1 267 ? 8.93 -18.578 -24.641 1 96.94 267 LYS B CA 1
ATOM 4830 C C . LYS B 1 267 ? 9.18 -20.031 -24.234 1 96.94 267 LYS B C 1
ATOM 4832 O O . LYS B 1 267 ? 9.992 -20.734 -24.859 1 96.94 267 LYS B O 1
ATOM 4837 N N . ALA B 1 268 ? 8.539 -20.438 -23.172 1 96.62 268 ALA B N 1
ATOM 4838 C CA . ALA B 1 268 ? 8.617 -21.812 -22.656 1 96.62 268 ALA B CA 1
ATOM 4839 C C . ALA B 1 268 ? 10.039 -22.172 -22.25 1 96.62 268 ALA B C 1
ATOM 4841 O O . ALA B 1 268 ? 10.516 -23.266 -22.516 1 96.62 268 ALA B O 1
ATOM 4842 N N . VAL B 1 269 ? 10.742 -21.219 -21.75 1 97.31 269 VAL B N 1
ATOM 4843 C CA . VAL B 1 269 ? 12.07 -21.469 -21.203 1 97.31 269 VAL B CA 1
ATOM 4844 C C . VAL B 1 269 ? 11.945 -22.109 -19.828 1 97.31 269 VAL B C 1
ATOM 4846 O O . VAL B 1 269 ? 11.336 -21.531 -18.922 1 97.31 269 VAL B O 1
ATOM 4849 N N . PRO B 1 270 ? 12.531 -23.234 -19.594 1 96.88 270 PRO B N 1
ATOM 4850 C CA . PRO B 1 270 ? 12.406 -23.922 -18.297 1 96.88 270 PRO B CA 1
ATOM 4851 C C . PRO B 1 270 ? 13.086 -23.156 -17.156 1 96.88 270 PRO B C 1
ATOM 4853 O O . PRO B 1 270 ? 14.234 -22.719 -17.312 1 96.88 270 PRO B O 1
ATOM 4856 N N . ILE B 1 271 ? 12.453 -22.953 -16.078 1 97.44 271 ILE B N 1
ATOM 4857 C CA . ILE B 1 271 ? 12.953 -22.375 -14.844 1 97.44 271 ILE B CA 1
ATOM 4858 C C . ILE B 1 271 ? 12.773 -23.375 -13.703 1 97.44 271 ILE B C 1
ATOM 4860 O O . ILE B 1 271 ? 11.672 -23.875 -13.469 1 97.44 271 ILE B O 1
ATOM 4864 N N . PRO B 1 272 ? 13.758 -23.703 -13.102 1 96.94 272 PRO B N 1
ATOM 4865 C CA . PRO B 1 272 ? 15.094 -23.109 -13.055 1 96.94 272 PRO B CA 1
ATOM 4866 C C . PRO B 1 272 ? 16.094 -23.828 -13.953 1 96.94 272 PRO B C 1
ATOM 4868 O O . PRO B 1 272 ? 17.266 -23.422 -14.031 1 96.94 272 PRO B O 1
ATOM 4871 N N . GLU B 1 273 ? 15.758 -24.844 -14.609 1 96.38 273 GLU B N 1
ATOM 4872 C CA . GLU B 1 273 ? 16.688 -25.781 -15.25 1 96.38 273 GLU B CA 1
ATOM 4873 C C . GLU B 1 273 ? 17.562 -25.062 -16.281 1 96.38 273 GLU B C 1
ATOM 4875 O O . GLU B 1 273 ? 18.766 -25.328 -16.359 1 96.38 273 GLU B O 1
ATOM 4880 N N . GLU B 1 274 ? 16.984 -24.188 -17 1 96.81 274 GLU B N 1
ATOM 4881 C CA . GLU B 1 274 ? 17.719 -23.5 -18.062 1 96.81 274 GLU B CA 1
ATOM 4882 C C . GLU B 1 274 ? 18.016 -22.062 -17.688 1 96.81 274 GLU B C 1
ATOM 4884 O O . GLU B 1 274 ? 19.047 -21.516 -18.078 1 96.81 274 GLU B O 1
ATOM 4889 N N . MET B 1 275 ? 17.078 -21.453 -16.969 1 98.12 275 MET B N 1
ATOM 4890 C CA . MET B 1 275 ? 17.219 -20.047 -16.578 1 98.12 275 MET B CA 1
ATOM 4891 C C . MET B 1 275 ? 16.891 -19.859 -15.102 1 98.12 275 MET B C 1
ATOM 4893 O O . MET B 1 275 ? 15.875 -20.359 -14.617 1 98.12 275 MET B O 1
ATOM 4897 N N . GLY B 1 276 ? 17.828 -19.219 -14.406 1 98.5 276 GLY B N 1
ATOM 4898 C CA . GLY B 1 276 ? 17.531 -18.781 -13.047 1 98.5 276 GLY B CA 1
ATOM 4899 C C . GLY B 1 276 ? 17.031 -17.344 -12.984 1 98.5 276 GLY B C 1
ATOM 4900 O O . GLY B 1 276 ? 17.5 -16.484 -13.734 1 98.5 276 GLY B O 1
ATOM 4901 N N . VAL B 1 277 ? 16.078 -17.094 -12.172 1 98.81 277 VAL B N 1
ATOM 4902 C CA . VAL B 1 277 ? 15.562 -15.742 -11.984 1 98.81 277 VAL B CA 1
ATOM 4903 C C . VAL B 1 277 ? 15.516 -15.398 -10.5 1 98.81 277 VAL B C 1
ATOM 4905 O O . VAL B 1 277 ? 15.008 -16.188 -9.695 1 98.81 277 VAL B O 1
ATOM 4908 N N . LEU B 1 278 ? 16.094 -14.344 -10.148 1 98.81 278 LEU B N 1
ATOM 4909 C CA . LEU B 1 278 ? 16.141 -13.883 -8.766 1 98.81 278 LEU B CA 1
ATOM 4910 C C . LEU B 1 278 ? 15.734 -12.414 -8.672 1 98.81 278 LEU B C 1
ATOM 4912 O O . LEU B 1 278 ? 16.188 -11.586 -9.461 1 98.81 278 LEU B O 1
ATOM 4916 N N . GLY B 1 279 ? 14.828 -12.164 -7.781 1 98.19 279 GLY B N 1
ATOM 4917 C CA . GLY B 1 279 ? 14.383 -10.797 -7.555 1 98.19 279 GLY B CA 1
ATOM 4918 C C . GLY B 1 279 ? 14.969 -10.172 -6.301 1 98.19 279 GLY B C 1
ATOM 4919 O O . GLY B 1 279 ? 16.016 -10.594 -5.824 1 98.19 279 GLY B O 1
ATOM 4920 N N . PHE B 1 280 ? 14.328 -9.102 -5.84 1 96.81 280 PHE B N 1
ATOM 4921 C CA . PHE B 1 280 ? 14.727 -8.336 -4.664 1 96.81 280 PHE B CA 1
ATOM 4922 C C . PHE B 1 280 ? 13.523 -7.676 -4.012 1 96.81 280 PHE B C 1
ATOM 4924 O O . PHE B 1 280 ? 12.633 -7.18 -4.703 1 96.81 280 PHE B O 1
ATOM 4931 N N . SER B 1 281 ? 13.438 -7.688 -2.631 1 93.19 281 SER B N 1
ATOM 4932 C CA . SER B 1 281 ? 12.445 -7.047 -1.774 1 93.19 281 SER B CA 1
ATOM 4933 C C . SER B 1 281 ? 11.406 -8.047 -1.292 1 93.19 281 SER B C 1
ATOM 4935 O O . SER B 1 281 ? 10.531 -7.707 -0.486 1 93.19 281 SER B O 1
ATOM 4937 N N . ASN B 1 282 ? 11.336 -9.211 -1.795 1 94.5 282 ASN B N 1
ATOM 4938 C CA . ASN B 1 282 ? 10.547 -10.328 -1.287 1 94.5 282 ASN B CA 1
ATOM 4939 C C . ASN B 1 282 ? 9.07 -9.961 -1.181 1 94.5 282 ASN B C 1
ATOM 4941 O O . ASN B 1 282 ? 8.461 -10.102 -0.115 1 94.5 282 ASN B O 1
ATOM 4945 N N . TRP B 1 283 ? 8.516 -9.578 -2.258 1 87.94 283 TRP B N 1
ATOM 4946 C CA . TRP B 1 283 ? 7.086 -9.305 -2.34 1 87.94 283 TRP B CA 1
ATOM 4947 C C . TRP B 1 283 ? 6.277 -10.578 -2.104 1 87.94 283 TRP B C 1
ATOM 4949 O O . TRP B 1 283 ? 6.754 -11.688 -2.369 1 87.94 283 TRP B O 1
ATOM 4959 N N . LYS B 1 284 ? 5.074 -10.391 -1.616 1 82.25 284 LYS B N 1
ATOM 4960 C CA . LYS B 1 284 ? 4.188 -11.539 -1.415 1 82.25 284 LYS B CA 1
ATOM 4961 C C . LYS B 1 284 ? 4.008 -12.328 -2.707 1 82.25 284 LYS B C 1
ATOM 4963 O O . LYS B 1 284 ? 3.902 -13.555 -2.682 1 82.25 284 LYS B O 1
ATOM 4968 N N . LEU B 1 285 ? 4 -11.672 -3.783 1 84.69 285 LEU B N 1
ATOM 4969 C CA . LEU B 1 285 ? 3.816 -12.305 -5.086 1 84.69 285 LEU B CA 1
ATOM 4970 C C . LEU B 1 285 ? 4.91 -13.336 -5.348 1 84.69 285 LEU B C 1
ATOM 4972 O O . LEU B 1 285 ? 4.688 -14.32 -6.055 1 84.69 285 LEU B O 1
ATOM 4976 N N . ALA B 1 286 ? 6.066 -13.102 -4.824 1 90.88 286 ALA B N 1
ATOM 4977 C CA . ALA B 1 286 ? 7.207 -13.984 -5.043 1 90.88 286 ALA B CA 1
ATOM 4978 C C . ALA B 1 286 ? 6.91 -15.398 -4.539 1 90.88 286 ALA B C 1
ATOM 4980 O O . ALA B 1 286 ? 7.41 -16.375 -5.098 1 90.88 286 ALA B O 1
ATOM 4981 N N . GLU B 1 287 ? 6.059 -15.461 -3.57 1 87.19 287 GLU B N 1
ATOM 4982 C CA . GLU B 1 287 ? 5.695 -16.734 -2.971 1 87.19 287 GLU B CA 1
ATOM 4983 C C . GLU B 1 287 ? 4.621 -17.453 -3.791 1 87.19 287 GLU B C 1
ATOM 4985 O O . GLU B 1 287 ? 4.551 -18.688 -3.801 1 87.19 287 GLU B O 1
ATOM 4990 N N . ILE B 1 288 ? 3.898 -16.75 -4.559 1 82.69 288 ILE B N 1
ATOM 4991 C CA . ILE B 1 288 ? 2.672 -17.281 -5.137 1 82.69 288 ILE B CA 1
ATOM 4992 C C . ILE B 1 288 ? 2.9 -17.625 -6.609 1 82.69 288 ILE B C 1
ATOM 4994 O O . ILE B 1 288 ? 2.248 -18.516 -7.156 1 82.69 288 ILE B O 1
ATOM 4998 N N . VAL B 1 289 ? 3.828 -16.938 -7.195 1 87.75 289 VAL B N 1
ATOM 4999 C CA . VAL B 1 289 ? 4.102 -17.172 -8.609 1 87.75 289 VAL B CA 1
ATOM 5000 C C . VAL B 1 289 ? 4.707 -18.562 -8.805 1 87.75 289 VAL B C 1
ATOM 5002 O O . VAL B 1 289 ? 5.203 -19.172 -7.848 1 87.75 289 VAL B O 1
ATOM 5005 N N . HIS B 1 290 ? 4.457 -19.062 -10.07 1 86.12 290 HIS B N 1
ATOM 5006 C CA . HIS B 1 290 ? 5.047 -20.344 -10.422 1 86.12 290 HIS B CA 1
ATOM 5007 C C . HIS B 1 290 ? 6.004 -20.203 -11.594 1 86.12 290 HIS B C 1
ATOM 5009 O O . HIS B 1 290 ? 5.605 -19.797 -12.688 1 86.12 290 HIS B O 1
ATOM 5015 N N . PRO B 1 291 ? 7.316 -20.719 -11.344 1 92.12 291 PRO B N 1
ATOM 5016 C CA . PRO B 1 291 ? 7.91 -21.172 -10.086 1 92.12 291 PRO B CA 1
ATOM 5017 C C . PRO B 1 291 ? 8.031 -20.062 -9.047 1 92.12 291 PRO B C 1
ATOM 5019 O O . PRO B 1 291 ? 8.07 -18.875 -9.414 1 92.12 291 PRO B O 1
ATOM 5022 N N . GLY B 1 292 ? 8 -20.438 -7.738 1 94.5 292 GLY B N 1
ATOM 5023 C CA . GLY B 1 292 ? 8.266 -19.453 -6.703 1 94.5 292 GLY B CA 1
ATOM 5024 C C . GLY B 1 292 ? 9.539 -18.672 -6.938 1 94.5 292 GLY B C 1
ATOM 5025 O O . GLY B 1 292 ? 10.57 -19.25 -7.305 1 94.5 292 GLY B O 1
ATOM 5026 N N . LEU B 1 293 ? 9.508 -17.375 -6.734 1 97.12 293 LEU B N 1
ATOM 5027 C CA . LEU B 1 293 ? 10.602 -16.484 -7.082 1 97.12 293 LEU B CA 1
ATOM 5028 C C . LEU B 1 293 ? 11.547 -16.297 -5.902 1 97.12 293 LEU B C 1
ATOM 5030 O O . LEU B 1 293 ? 11.141 -15.844 -4.836 1 97.12 293 LEU B O 1
ATOM 5034 N N . SER B 1 294 ? 12.773 -16.734 -6.039 1 98.31 294 SER B N 1
ATOM 5035 C CA . SER B 1 294 ? 13.805 -16.375 -5.066 1 98.31 294 SER B CA 1
ATOM 5036 C C . SER B 1 294 ? 14.008 -14.867 -5 1 98.31 294 SER B C 1
ATOM 5038 O O . SER B 1 294 ? 13.961 -14.188 -6.023 1 98.31 294 SER B O 1
ATOM 5040 N N . SER B 1 295 ? 14.188 -14.367 -3.797 1 98.25 295 SER B N 1
ATOM 5041 C CA . SER B 1 295 ? 14.281 -12.93 -3.604 1 98.25 295 SER B CA 1
ATOM 5042 C C . SER B 1 295 ? 15.117 -12.586 -2.375 1 98.25 295 SER B C 1
ATOM 5044 O O . SER B 1 295 ? 15.617 -13.477 -1.691 1 98.25 295 SER B O 1
ATOM 5046 N N . VAL B 1 296 ? 15.383 -11.328 -2.178 1 98.25 296 VAL B N 1
ATOM 5047 C CA . VAL B 1 296 ? 16.094 -10.82 -1.006 1 98.25 296 VAL B CA 1
ATOM 5048 C C . VAL B 1 296 ? 15.133 -10.016 -0.133 1 98.25 296 VAL B C 1
ATOM 5050 O O . VAL B 1 296 ? 14.438 -9.117 -0.623 1 98.25 296 VAL B O 1
ATOM 5053 N N . ASP B 1 297 ? 15.047 -10.391 1.073 1 97.5 297 ASP B N 1
ATOM 5054 C CA . ASP B 1 297 ? 14.203 -9.664 2.016 1 97.5 297 ASP B CA 1
ATOM 5055 C C . ASP B 1 297 ? 14.977 -8.523 2.678 1 97.5 297 ASP B C 1
ATOM 5057 O O . ASP B 1 297 ? 15.984 -8.758 3.342 1 97.5 297 ASP B O 1
ATOM 5061 N N . GLN B 1 298 ? 14.508 -7.324 2.496 1 96.19 298 GLN B N 1
ATOM 5062 C CA . GLN B 1 298 ? 15.141 -6.133 3.045 1 96.19 298 GLN B CA 1
ATOM 5063 C C . GLN B 1 298 ? 14.602 -5.812 4.438 1 96.19 298 GLN B C 1
ATOM 5065 O O . GLN B 1 298 ? 15.109 -4.914 5.113 1 96.19 298 GLN B O 1
ATOM 5070 N N . HIS B 1 299 ? 13.594 -6.488 4.812 1 96.5 299 HIS B N 1
ATOM 5071 C CA . HIS B 1 299 ? 12.977 -6.289 6.117 1 96.5 299 HIS B CA 1
ATOM 5072 C C . HIS B 1 299 ? 12.422 -4.875 6.254 1 96.5 299 HIS B C 1
ATOM 5074 O O . HIS B 1 299 ? 12.75 -4.168 7.211 1 96.5 299 HIS B O 1
ATOM 5080 N N . GLY B 1 300 ? 11.539 -4.52 5.312 1 96.12 300 GLY B N 1
ATOM 5081 C CA . GLY B 1 300 ? 10.961 -3.188 5.273 1 96.12 300 GLY B CA 1
ATOM 5082 C C . GLY B 1 300 ? 10.227 -2.816 6.543 1 96.12 300 GLY B C 1
ATOM 5083 O O . GLY B 1 300 ? 10.352 -1.694 7.039 1 96.12 300 GLY B O 1
ATOM 5084 N N . TYR B 1 301 ? 9.461 -3.764 7.094 1 95.69 301 TYR B N 1
ATOM 5085 C CA . TYR B 1 301 ? 8.734 -3.518 8.336 1 95.69 301 TYR B CA 1
ATOM 5086 C C . TYR B 1 301 ? 9.688 -3.141 9.461 1 95.69 301 TYR B C 1
ATOM 5088 O O . TYR B 1 301 ? 9.453 -2.164 10.18 1 95.69 301 TYR B O 1
ATOM 5096 N N . PHE B 1 302 ? 10.719 -3.875 9.555 1 97.88 302 PHE B N 1
ATOM 5097 C CA . PHE B 1 302 ? 11.711 -3.639 10.594 1 97.88 302 PHE B CA 1
ATOM 5098 C C . PHE B 1 302 ? 12.391 -2.287 10.398 1 97.88 302 PHE B C 1
ATOM 5100 O O . PHE B 1 302 ? 12.672 -1.582 11.367 1 97.88 302 PHE B O 1
ATOM 5107 N N . MET B 1 303 ? 12.648 -1.956 9.203 1 97.69 303 MET B N 1
ATOM 5108 C CA . MET B 1 303 ? 13.234 -0.651 8.898 1 97.69 303 MET B CA 1
ATOM 5109 C C . MET B 1 303 ? 12.32 0.475 9.383 1 97.69 303 MET B C 1
ATOM 5111 O O . MET B 1 303 ? 12.773 1.406 10.047 1 97.69 303 MET B O 1
ATOM 5115 N N . GLY B 1 304 ? 11.039 0.378 9 1 98.25 304 GLY B N 1
ATOM 5116 C CA . GLY B 1 304 ? 10.078 1.382 9.43 1 98.25 304 GLY B CA 1
ATOM 5117 C C . GLY B 1 304 ? 9.953 1.481 10.938 1 98.25 304 GLY B C 1
ATOM 5118 O O . GLY B 1 304 ? 9.922 2.582 11.492 1 98.25 304 GLY B O 1
ATOM 5119 N N . GLU B 1 305 ? 9.867 0.333 11.523 1 98.25 305 GLU B N 1
ATOM 5120 C CA . GLU B 1 305 ? 9.773 0.257 12.977 1 98.25 305 GLU B CA 1
ATOM 5121 C C . GLU B 1 305 ? 10.984 0.899 13.648 1 98.25 305 GLU B C 1
ATOM 5123 O O . GLU B 1 305 ? 10.836 1.702 14.57 1 98.25 305 GLU B O 1
ATOM 5128 N N . THR B 1 306 ? 12.156 0.571 13.172 1 97.75 306 THR B N 1
ATOM 5129 C CA . THR B 1 306 ? 13.414 1.069 13.727 1 97.75 306 THR B CA 1
ATOM 5130 C C . THR B 1 306 ? 13.523 2.582 13.547 1 97.75 306 THR B C 1
ATOM 5132 O O . THR B 1 306 ? 13.844 3.301 14.492 1 97.75 306 THR B O 1
ATOM 5135 N N . ALA B 1 307 ? 13.227 3.051 12.352 1 98.06 307 ALA B N 1
ATOM 5136 C CA . ALA B 1 307 ? 13.32 4.477 12.062 1 98.06 307 ALA B CA 1
ATOM 5137 C C . ALA B 1 307 ? 12.367 5.281 12.938 1 98.06 307 ALA B C 1
ATOM 5139 O O . ALA B 1 307 ? 12.742 6.316 13.492 1 98.06 307 ALA B O 1
ATOM 5140 N N . ALA B 1 308 ? 11.133 4.801 13.062 1 98.19 308 ALA B N 1
ATOM 5141 C CA . ALA B 1 308 ? 10.133 5.488 13.875 1 98.19 308 ALA B CA 1
ATOM 5142 C C . ALA B 1 308 ? 10.539 5.508 15.344 1 98.19 308 ALA B C 1
ATOM 5144 O O . ALA B 1 308 ? 10.43 6.539 16.016 1 98.19 308 ALA B O 1
ATOM 5145 N N . ASN B 1 309 ? 10.984 4.375 15.844 1 97.5 309 ASN B N 1
ATOM 5146 C CA . ASN B 1 309 ? 11.422 4.305 17.234 1 97.5 309 ASN B CA 1
ATOM 5147 C C . ASN B 1 309 ? 12.594 5.246 17.5 1 97.5 309 ASN B C 1
ATOM 5149 O O . ASN B 1 309 ? 12.641 5.898 18.547 1 97.5 309 ASN B O 1
ATOM 5153 N N . MET B 1 310 ? 13.531 5.273 16.609 1 96.69 310 MET B N 1
ATOM 5154 C CA . MET B 1 310 ? 14.664 6.184 16.75 1 96.69 310 MET B CA 1
ATOM 5155 C C . MET B 1 310 ? 14.195 7.633 16.812 1 96.69 310 MET B C 1
ATOM 5157 O O . MET B 1 310 ? 14.625 8.391 17.688 1 96.69 310 MET B O 1
ATOM 5161 N N . LEU B 1 311 ? 13.305 8.023 15.914 1 97.12 311 LEU B N 1
ATOM 5162 C CA . LEU B 1 311 ? 12.789 9.383 15.867 1 97.12 311 LEU B CA 1
ATOM 5163 C C . LEU B 1 311 ? 12.062 9.742 17.156 1 97.12 311 LEU B C 1
ATOM 5165 O O . LEU B 1 311 ? 12.305 10.805 17.734 1 97.12 311 LEU B O 1
ATOM 5169 N N . ILE B 1 312 ? 11.203 8.867 17.594 1 96.75 312 ILE B N 1
ATOM 5170 C CA . ILE B 1 312 ? 10.375 9.133 18.766 1 96.75 312 ILE B CA 1
ATOM 5171 C C . ILE B 1 312 ? 11.25 9.188 20.016 1 96.75 312 ILE B C 1
ATOM 5173 O O . ILE B 1 312 ? 11.008 9.992 20.906 1 96.75 312 ILE B O 1
ATOM 5177 N N . SER B 1 313 ? 12.273 8.352 20.078 1 95.69 313 SER B N 1
ATOM 5178 C CA . SER B 1 313 ? 13.195 8.406 21.203 1 95.69 313 SER B CA 1
ATOM 5179 C C . SER B 1 313 ? 13.883 9.766 21.281 1 95.69 313 SER B C 1
ATOM 5181 O O . SER B 1 313 ? 14.141 10.266 22.375 1 95.69 313 SER B O 1
ATOM 5183 N N . ILE B 1 314 ? 14.203 10.312 20.156 1 93.88 314 ILE B N 1
ATOM 5184 C CA . ILE B 1 314 ? 14.797 11.648 20.125 1 93.88 314 ILE B CA 1
ATOM 5185 C C . ILE B 1 314 ? 13.781 12.68 20.625 1 93.88 314 ILE B C 1
ATOM 5187 O O . ILE B 1 314 ? 14.109 13.539 21.438 1 93.88 314 ILE B O 1
ATOM 5191 N N . LEU B 1 315 ? 12.555 12.547 20.141 1 93.56 315 LEU B N 1
ATOM 5192 C CA . LEU B 1 315 ? 11.492 13.477 20.5 1 93.56 315 LEU B CA 1
ATOM 5193 C C . LEU B 1 315 ? 11.18 13.398 22 1 93.56 315 LEU B C 1
ATOM 5195 O O . LEU B 1 315 ? 10.812 14.398 22.609 1 93.56 315 LEU B O 1
ATOM 5199 N N . GLU B 1 316 ? 11.352 12.242 22.5 1 92.44 316 GLU B N 1
ATOM 5200 C CA . GLU B 1 316 ? 11.031 12.039 23.906 1 92.44 316 GLU B CA 1
ATOM 5201 C C . GLU B 1 316 ? 12.273 12.234 24.781 1 92.44 316 GLU B C 1
ATOM 5203 O O . GLU B 1 316 ? 12.242 11.953 25.984 1 92.44 316 GLU B O 1
ATOM 5208 N N . ASN B 1 317 ? 13.266 12.594 24.266 1 85.69 317 ASN B N 1
ATOM 5209 C CA . ASN B 1 317 ? 14.523 12.891 24.953 1 85.69 317 ASN B CA 1
ATOM 5210 C C . ASN B 1 317 ? 15.094 11.648 25.625 1 85.69 317 ASN B C 1
ATOM 5212 O O . ASN B 1 317 ? 15.633 11.734 26.734 1 85.69 317 ASN B O 1
ATOM 5216 N N . GLU B 1 318 ? 14.758 10.586 24.984 1 77.81 318 GLU B N 1
ATOM 5217 C CA . GLU B 1 318 ? 15.32 9.328 25.469 1 77.81 318 GLU B CA 1
ATOM 5218 C C . GLU B 1 318 ? 16.734 9.109 24.906 1 77.81 318 GLU B C 1
ATOM 5220 O O . GLU B 1 318 ? 17.516 8.367 25.5 1 77.81 318 GLU B O 1
ATOM 5225 N N . LYS B 1 319 ? 16.953 9.711 23.844 1 73.19 319 LYS B N 1
ATOM 5226 C CA . LYS B 1 319 ? 18.234 9.578 23.172 1 73.19 319 LYS B CA 1
ATOM 5227 C C . LYS B 1 319 ? 18.656 10.898 22.531 1 73.19 319 LYS B C 1
ATOM 5229 O O . LYS B 1 319 ? 17.812 11.664 22.062 1 73.19 319 LYS B O 1
ATOM 5234 N N . GLU B 1 320 ? 19.938 11.055 22.578 1 74.19 320 GLU B N 1
ATOM 5235 C CA . GLU B 1 320 ? 20.469 12.195 21.844 1 74.19 320 GLU B CA 1
ATOM 5236 C C . GLU B 1 320 ? 20.516 11.914 20.344 1 74.19 320 GLU B C 1
ATOM 5238 O O . GLU B 1 320 ? 20.609 10.758 19.922 1 74.19 320 GLU B O 1
ATOM 5243 N N . LEU B 1 321 ? 20.234 12.969 19.734 1 72.81 321 LEU B N 1
ATOM 5244 C CA . LEU B 1 321 ? 20.359 12.82 18.297 1 72.81 321 LEU B CA 1
ATOM 5245 C C . LEU B 1 321 ? 21.797 12.492 17.906 1 72.81 321 LEU B C 1
ATOM 5247 O O . LEU B 1 321 ? 22.703 13.297 18.109 1 72.81 321 LEU B O 1
ATOM 5251 N N . VAL B 1 322 ? 22.047 11.266 17.656 1 74.06 322 VAL B N 1
ATOM 5252 C CA . VAL B 1 322 ? 23.344 10.844 17.141 1 74.06 322 VAL B CA 1
ATOM 5253 C C . VAL B 1 322 ? 23.234 10.531 15.656 1 74.06 322 VAL B C 1
ATOM 5255 O O . VAL B 1 322 ? 22.281 9.875 15.227 1 74.06 322 VAL B O 1
ATOM 5258 N N . ASN B 1 323 ? 24.141 11.227 14.938 1 84 323 ASN B N 1
ATOM 5259 C CA . ASN B 1 323 ? 24.172 10.961 13.5 1 84 323 ASN B CA 1
ATOM 5260 C C . ASN B 1 323 ? 24.734 9.57 13.203 1 84 323 ASN B C 1
ATOM 5262 O O . ASN B 1 323 ? 25.891 9.43 12.82 1 84 323 ASN B O 1
ATOM 5266 N N . GLU B 1 324 ? 23.984 8.664 13.609 1 89.19 324 GLU B N 1
ATOM 5267 C CA . GLU B 1 324 ? 24.359 7.266 13.414 1 89.19 324 GLU B CA 1
ATOM 5268 C C . GLU B 1 324 ? 23.594 6.648 12.25 1 89.19 324 GLU B C 1
ATOM 5270 O O . GLU B 1 324 ? 22.438 7.004 12 1 89.19 324 GLU B O 1
ATOM 5275 N N . THR B 1 325 ? 24.391 5.871 11.523 1 93.19 325 THR B N 1
ATOM 5276 C CA . THR B 1 325 ? 23.766 5.09 10.469 1 93.19 325 THR B CA 1
ATOM 5277 C C . THR B 1 325 ? 23.578 3.639 10.898 1 93.19 325 THR B C 1
ATOM 5279 O O . THR B 1 325 ? 24.547 2.961 11.242 1 93.19 325 THR B O 1
ATOM 5282 N N . LEU B 1 326 ? 22.391 3.219 11 1 95.88 326 LEU B N 1
ATOM 5283 C CA . LEU B 1 326 ? 22.094 1.817 11.266 1 95.88 326 LEU B CA 1
ATOM 5284 C C . LEU B 1 326 ? 21.859 1.059 9.961 1 95.88 326 LEU B C 1
ATOM 5286 O O . LEU B 1 326 ? 21.016 1.455 9.148 1 95.88 326 LEU B O 1
ATOM 5290 N N . GLU B 1 327 ? 22.594 0.065 9.766 1 96.5 327 GLU B N 1
ATOM 5291 C CA . GLU B 1 327 ? 22.484 -0.745 8.555 1 96.5 327 GLU B CA 1
ATOM 5292 C C . GLU B 1 327 ? 21.828 -2.092 8.844 1 96.5 327 GLU B C 1
ATOM 5294 O O . GLU B 1 327 ? 22.344 -2.879 9.641 1 96.5 327 GLU B O 1
ATOM 5299 N N . ILE B 1 328 ? 20.75 -2.363 8.227 1 97.12 328 ILE B N 1
ATOM 5300 C CA . ILE B 1 328 ? 20 -3.598 8.414 1 97.12 328 ILE B CA 1
ATOM 5301 C C . ILE B 1 328 ? 20.516 -4.668 7.449 1 97.12 328 ILE B C 1
ATOM 5303 O O . ILE B 1 328 ? 20.656 -4.418 6.25 1 97.12 328 ILE B O 1
ATOM 5307 N N . LYS B 1 329 ? 20.734 -5.828 7.934 1 97.56 329 LYS B N 1
ATOM 5308 C CA . LYS B 1 329 ? 21.156 -6.957 7.105 1 97.56 329 LYS B CA 1
ATOM 5309 C C . LYS B 1 329 ? 19.953 -7.57 6.383 1 97.56 329 LYS B C 1
ATOM 5311 O O . LYS B 1 329 ? 18.828 -7.504 6.875 1 97.56 329 LYS B O 1
ATOM 5316 N N . THR B 1 330 ? 20.219 -8.141 5.242 1 97.5 330 THR B N 1
ATOM 5317 C CA . THR B 1 330 ? 19.156 -8.734 4.434 1 97.5 330 THR B CA 1
ATOM 5318 C C . THR B 1 330 ? 19.156 -10.25 4.574 1 97.5 330 THR B C 1
ATOM 5320 O O . THR B 1 330 ? 20.109 -10.836 5.094 1 97.5 330 THR B O 1
ATOM 5323 N N . ASP B 1 331 ? 18.047 -10.875 4.168 1 98.12 331 ASP B N 1
ATOM 5324 C CA . ASP B 1 331 ? 17.953 -12.328 4.094 1 98.12 331 ASP B CA 1
ATOM 5325 C C . ASP B 1 331 ? 17.625 -12.789 2.676 1 98.12 331 ASP B C 1
ATOM 5327 O O . ASP B 1 331 ? 16.719 -12.258 2.041 1 98.12 331 ASP B O 1
ATOM 5331 N N . LEU B 1 332 ? 18.422 -13.711 2.248 1 98.25 332 LEU B N 1
ATOM 5332 C CA . LEU B 1 332 ? 18.109 -14.359 0.98 1 98.25 332 LEU B CA 1
ATOM 5333 C C . LEU B 1 332 ? 17.016 -15.406 1.158 1 98.25 332 LEU B C 1
ATOM 5335 O O . LEU B 1 332 ? 17.141 -16.312 1.982 1 98.25 332 LEU B O 1
ATOM 5339 N N . ILE B 1 333 ? 15.938 -15.281 0.467 1 98.12 333 ILE B N 1
ATOM 5340 C CA . ILE B 1 333 ? 14.836 -16.234 0.486 1 98.12 333 ILE B CA 1
ATOM 5341 C C . ILE B 1 333 ? 14.859 -17.078 -0.787 1 98.12 333 ILE B C 1
ATOM 5343 O O . ILE B 1 333 ? 14.508 -16.594 -1.866 1 98.12 333 ILE B O 1
ATOM 5347 N N . ILE B 1 334 ? 15.188 -18.312 -0.606 1 97.56 334 ILE B N 1
ATOM 5348 C CA . ILE B 1 334 ? 15.367 -19.203 -1.744 1 97.56 334 ILE B CA 1
ATOM 5349 C C . ILE B 1 334 ? 14.047 -19.906 -2.059 1 97.56 334 ILE B C 1
ATOM 5351 O O . ILE B 1 334 ? 13.391 -20.438 -1.158 1 97.56 334 ILE B O 1
ATOM 5355 N N . ARG B 1 335 ? 13.672 -19.828 -3.34 1 96.31 335 ARG B N 1
ATOM 5356 C CA . ARG B 1 335 ? 12.5 -20.547 -3.832 1 96.31 335 ARG B CA 1
ATOM 5357 C C . ARG B 1 335 ? 12.812 -21.297 -5.129 1 96.31 335 ARG B C 1
ATOM 5359 O O . ARG B 1 335 ? 13.984 -21.5 -5.461 1 96.31 335 ARG B O 1
ATOM 5366 N N . ASP B 1 336 ? 11.82 -21.641 -5.922 1 96.12 336 ASP B N 1
ATOM 5367 C CA . ASP B 1 336 ? 11.953 -22.609 -7.012 1 96.12 336 ASP B CA 1
ATOM 5368 C C . ASP B 1 336 ? 12.648 -21.969 -8.219 1 96.12 336 ASP B C 1
ATOM 5370 O O . ASP B 1 336 ? 13.281 -22.672 -9.016 1 96.12 336 ASP B O 1
ATOM 5374 N N . SER B 1 337 ? 12.633 -20.688 -8.328 1 97.75 337 SER B N 1
ATOM 5375 C CA . SER B 1 337 ? 13.086 -20.031 -9.547 1 97.75 337 SER B CA 1
ATOM 5376 C C . SER B 1 337 ? 14.602 -20.109 -9.695 1 97.75 337 SER B C 1
ATOM 5378 O O . SER B 1 337 ? 15.148 -19.797 -10.75 1 97.75 337 SER B O 1
ATOM 5380 N N . THR B 1 338 ? 15.305 -20.562 -8.609 1 97.94 338 THR B N 1
ATOM 5381 C CA . THR B 1 338 ? 16.766 -20.594 -8.688 1 97.94 338 THR B CA 1
ATOM 5382 C C . THR B 1 338 ? 17.281 -21.953 -8.258 1 97.94 338 THR B C 1
ATOM 5384 O O . THR B 1 338 ? 18.5 -22.172 -8.195 1 97.94 338 THR B O 1
ATOM 5387 N N . LEU B 1 339 ? 16.453 -22.859 -7.93 1 94.56 339 LEU B N 1
ATOM 5388 C CA . LEU B 1 339 ? 16.875 -24.141 -7.383 1 94.56 339 LEU B CA 1
ATOM 5389 C C . LEU B 1 339 ? 17.109 -25.156 -8.492 1 94.56 339 LEU B C 1
ATOM 5391 O O . LEU B 1 339 ? 16.312 -26.078 -8.68 1 94.56 339 LEU B O 1
ATOM 5395 N N . LYS B 1 340 ? 18.125 -24.969 -9.133 1 87.81 340 LYS B N 1
ATOM 5396 C CA . LYS B 1 340 ? 18.547 -25.875 -10.195 1 87.81 340 LYS B CA 1
ATOM 5397 C C . LYS B 1 340 ? 19.094 -27.172 -9.617 1 87.81 340 LYS B C 1
ATOM 5399 O O . LYS B 1 340 ? 18.891 -28.25 -10.188 1 87.81 340 LYS B O 1
ATOM 5404 N N . ASN B 1 341 ? 19.797 -27.047 -8.57 1 80.62 341 ASN B N 1
ATOM 5405 C CA . ASN B 1 341 ? 20.375 -28.172 -7.844 1 80.62 341 ASN B CA 1
ATOM 5406 C C . ASN B 1 341 ? 20 -28.141 -6.363 1 80.62 341 ASN B C 1
ATOM 5408 O O . ASN B 1 341 ? 20.766 -27.625 -5.539 1 80.62 341 ASN B O 1
ATOM 5412 N N . PRO B 1 342 ? 18.828 -28.703 -6.062 1 71.38 342 PRO B N 1
ATOM 5413 C CA . PRO B 1 342 ? 18.312 -28.562 -4.699 1 71.38 342 PRO B CA 1
ATOM 5414 C C . PRO B 1 342 ? 19.266 -29.125 -3.646 1 71.38 342 PRO B C 1
ATOM 5416 O O . PRO B 1 342 ? 19.203 -28.734 -2.479 1 71.38 342 PRO B O 1
ATOM 5419 N N . SER B 1 343 ? 20.172 -29.891 -4.043 1 68 343 SER B N 1
ATOM 5420 C CA . SER B 1 343 ? 21.094 -30.516 -3.086 1 68 343 SER B CA 1
ATOM 5421 C C . SER B 1 343 ? 22.078 -29.5 -2.529 1 68 343 SER B C 1
ATOM 5423 O O . SER B 1 343 ? 22.703 -29.734 -1.49 1 68 343 SER B O 1
ATOM 5425 N N . ILE B 1 344 ? 22.219 -28.516 -3.242 1 57.47 344 ILE B N 1
ATOM 5426 C CA . ILE B 1 344 ? 23.203 -27.516 -2.834 1 57.47 344 ILE B CA 1
ATOM 5427 C C . ILE B 1 344 ? 22.562 -26.5 -1.894 1 57.47 344 ILE B C 1
ATOM 5429 O O . ILE B 1 344 ? 23.266 -25.797 -1.166 1 57.47 344 ILE B O 1
ATOM 5433 N N . CYS B 1 345 ? 21.359 -26.672 -1.549 1 55.94 345 CYS B N 1
ATOM 5434 C CA . CYS B 1 345 ? 20.75 -25.688 -0.656 1 55.94 345 CYS B CA 1
ATOM 5435 C C . CYS B 1 345 ? 20.766 -26.172 0.787 1 55.94 345 CYS B C 1
ATOM 5437 O O . CYS B 1 345 ? 20.719 -27.391 1.039 1 55.94 345 CYS B O 1
#